Protein 8TLP (pdb70)

B-factor: mean 52.82, std 11.46, range [27.17, 93.53]

Radius of gyration: 21.49 Å; Cα contacts (8 Å, |Δi|>4): 506; chains: 2; bounding box: 58×58×56 Å

Nearest PDB structures (foldseek):
  8tlp-assembly1_B  TM=9.948E-01  e=3.302E-23  synthetic construct
  7rkc-assembly1_A  TM=9.451E-01  e=1.306E-18  synthetic construct
  7rkc-assembly1_B  TM=9.415E-01  e=7.746E-18  synthetic construct
  8qkd-assembly1_A  TM=4.127E-01  e=6.513E-01  synthetic construct
  8tlp-assembly1_B  TM=1.004E+00  e=2.540E-26  synthetic construct

Foldseek 3Di:
DLLVVLVVLLVVLLVVLVVVLPDDDDPVVSVLSVVLNVLSVLLNVLSVLVVVCVDDLHDVLLNVLLVLLSVLLVVLSVVLVPDDPSVSNSLSSVLNSLSSVVSVLSSVVRVLVVPDDDVVLVVVVVLLSVVLVVLSVVLVPDPDSVSVSLSSVLNVLSSVLSVLLSVLVVCCVDPPPVVLVVLSVVLNVQLVVLCVCLSVPPDSVSVSVSSVVSVVSSVVSVVVVD/DLVVLVVLLVVQLVVLVVVLVVDDDPVVNVLSVVLSVLSVLLNVLSVLLVVCPDPQHDVLLNVLLVLLVVLLVVLSVVLVVDDDSVSNSLSSVLNSLSSVVSVLSSLVRVLVVVQPPVVLVVVVVLLSVLLVVLSVVLVVPPPSVSVSLSSVLNVLSSVLSSLLRVLVVCLVPPDPPVLNVLSVVLNVLLSVLSVVLSPDDDSVSNSVSSVVSVVSSVVSVVVD

Secondary structure (DSSP, 8-state):
-HHHHHHHHHHHHHHHHHHHHHSS--HHHHHHHHHHHHHHHHHHHHHTTHHHHTSTTS-HHHHHHHHHHHHHHHHHHHHHHH---HHHHHHHHHHHHHHHHHHHHHHHHHHHHHH---HHHHHHHHHHHHHHHHHHHHHHH-S-HHHHHHHHHHHHHHHHHHHHHHHHHHHHHH---HHHHHHHHHHHHHHHHHHHHHHT--SHHHHHHHHHHHHHHHHHHHHHH-/-HHHHHHHHHHHHHHHHHHHHH--SHHHHHHHHHHHHHHHHHHHHHTTHHHHTSTTS-HHHHHHHHHHHHHHHHHHHHHHH---HHHHHHHHHHHHHHHHHHHHHHHHHHHHHT---THHHHHHHHHHHHHHHHHHHHHTT--HHHHHHHHHHHHHHHHHHHHHHHHHHHHHT-SSHHHHHHHHHHHHHHHHHHHHHHT-SSHHHHHHHHHHHHHHHHHHHHH-

Structure (mmCIF, N/CA/C/O backbone):
data_8TLP
#
_entry.id   8TLP
#
_cell.length_a   54.379
_cell.length_b   55.025
_cell.length_c   146.534
_cell.angle_alpha   90.00
_cell.angle_beta   90.00
_cell.angle_gamma   90.00
#
_symmetry.space_group_name_H-M   'P 21 21 21'
#
loop_
_entity.id
_entity.type
_entity.pdbx_description
1 polymer 'D_3_633_8x, no peptide'
2 non-polymer 'SULFATE ION'
3 water water
#
loop_
_atom_site.group_PDB
_atom_site.id
_atom_site.type_symbol
_atom_site.label_atom_id
_atom_site.label_alt_id
_atom_site.label_comp_id
_atom_site.label_asym_id
_atom_site.label_entity_id
_atom_site.label_seq_id
_atom_site.pdbx_PDB_ins_code
_atom_site.Cartn_x
_atom_site.Cartn_y
_atom_site.Cartn_z
_atom_site.occupancy
_atom_site.B_iso_or_equiv
_atom_site.auth_seq_id
_atom_site.auth_comp_id
_atom_site.auth_asym_id
_atom_site.auth_atom_id
_atom_site.pdbx_PDB_model_num
ATOM 1 N N . PRO A 1 25 ? -34.009 -14.974 13.958 1.00 80.02 1 PRO A N 1
ATOM 2 C CA . PRO A 1 25 ? -33.734 -16.293 13.369 1.00 78.69 1 PRO A CA 1
ATOM 3 C C . PRO A 1 25 ? -32.245 -16.640 13.378 1.00 73.23 1 PRO A C 1
ATOM 4 O O . PRO A 1 25 ? -31.796 -17.345 14.276 1.00 70.39 1 PRO A O 1
ATOM 8 N N . GLU A 1 26 ? -31.492 -16.151 12.388 1.00 77.90 2 GLU A N 1
ATOM 9 C CA . GLU A 1 26 ? -30.053 -16.397 12.361 1.00 75.46 2 GLU A CA 1
ATOM 10 C C . GLU A 1 26 ? -29.361 -15.834 13.601 1.00 77.14 2 GLU A C 1
ATOM 11 O O . GLU A 1 26 ? -28.355 -16.393 14.057 1.00 73.28 2 GLU A O 1
ATOM 17 N N . LEU A 1 27 ? -29.886 -14.740 14.163 1.00 70.44 3 LEU A N 1
ATOM 18 C CA . LEU A 1 27 ? -29.283 -14.159 15.360 1.00 74.02 3 LEU A CA 1
ATOM 19 C C . LEU A 1 27 ? -29.390 -15.105 16.548 1.00 75.16 3 LEU A C 1
ATOM 20 O O . LEU A 1 27 ? -28.406 -15.325 17.267 1.00 65.14 3 LEU A O 1
ATOM 22 N N . ASP A 1 28 ? -30.566 -15.688 16.763 1.00 72.75 4 ASP A N 1
ATOM 23 C CA . ASP A 1 28 ? -30.772 -16.480 17.965 1.00 74.18 4 ASP A CA 1
ATOM 24 C C . ASP A 1 28 ? -30.123 -17.855 17.892 1.00 71.56 4 ASP A C 1
ATOM 25 O O . ASP A 1 28 ? -30.013 -18.517 18.928 1.00 69.06 4 ASP A O 1
ATOM 30 N N . GLU A 1 29 ? -29.677 -18.291 16.712 1.00 64.59 5 GLU A N 1
ATOM 31 C CA . GLU A 1 29 ? -28.841 -19.480 16.623 1.00 72.71 5 GLU A CA 1
ATOM 32 C C . GLU A 1 29 ? -27.349 -19.157 16.651 1.00 66.53 5 GLU A C 1
ATOM 33 O O . GLU A 1 29 ? -26.547 -20.014 17.040 1.00 60.57 5 GLU A O 1
ATOM 39 N N . LEU A 1 30 ? -26.956 -17.948 16.253 1.00 63.14 6 LEU A N 1
ATOM 40 C CA . LEU A 1 30 ? -25.580 -17.525 16.478 1.00 66.14 6 LEU A CA 1
ATOM 41 C C . LEU A 1 30 ? -25.336 -17.153 17.937 1.00 58.40 6 LEU A C 1
ATOM 42 O O . LEU A 1 30 ? -24.222 -17.336 18.440 1.00 64.26 6 LEU A O 1
ATOM 47 N N . TRP A 1 31 ? -26.357 -16.637 18.625 1.00 55.73 7 TRP A N 1
ATOM 48 C CA . TRP A 1 31 ? -26.221 -16.321 20.042 1.00 57.74 7 TRP A CA 1
ATOM 49 C C . TRP A 1 31 ? -26.184 -17.584 20.890 1.00 63.12 7 TRP A C 1
ATOM 50 O O . TRP A 1 31 ? -25.473 -17.626 21.901 1.00 50.54 7 TRP A O 1
ATOM 61 N N . LYS A 1 32 ? -26.945 -18.616 20.499 1.00 59.53 8 LYS A N 1
ATOM 62 C CA . LYS A 1 32 ? -26.846 -19.901 21.178 1.00 59.17 8 LYS A CA 1
ATOM 63 C C . LYS A 1 32 ? -25.431 -20.445 21.094 1.00 53.59 8 LYS A C 1
ATOM 64 O O . LYS A 1 32 ? -24.851 -20.850 22.108 1.00 55.48 8 LYS A O 1
ATOM 66 N N . ARG A 1 33 ? -24.843 -20.427 19.897 1.00 56.24 9 ARG A N 1
ATOM 67 C CA . ARG A 1 33 ? -23.467 -20.888 19.759 1.00 50.73 9 ARG A CA 1
ATOM 68 C C . ARG A 1 33 ? -22.504 -20.025 20.578 1.00 60.67 9 ARG A C 1
ATOM 69 O O . ARG A 1 33 ? -21.598 -20.559 21.235 1.00 53.52 9 ARG A O 1
ATOM 73 N N . VAL A 1 34 ? -22.684 -18.692 20.562 1.00 59.76 10 VAL A N 1
ATOM 74 C CA . VAL A 1 34 ? -21.793 -17.818 21.332 1.00 53.60 10 VAL A CA 1
ATOM 75 C C . VAL A 1 34 ? -21.978 -18.073 22.819 1.00 49.60 10 VAL A C 1
ATOM 76 O O . VAL A 1 34 ? -21.005 -18.183 23.569 1.00 49.09 10 VAL A O 1
ATOM 80 N N . LYS A 1 35 ? -23.231 -18.217 23.257 1.00 57.45 11 LYS A N 1
ATOM 81 C CA . LYS A 1 35 ? -23.516 -18.553 24.650 1.00 58.88 11 LYS A CA 1
ATOM 82 C C . LYS A 1 35 ? -22.756 -19.796 25.082 1.00 62.35 11 LYS A C 1
ATOM 83 O O . LYS A 1 35 ? -22.068 -19.791 26.108 1.00 67.38 11 LYS A O 1
ATOM 87 N N . LYS A 1 36 ? -22.857 -20.869 24.294 1.00 59.62 12 LYS A N 1
ATOM 88 C CA . LYS A 1 36 ? -22.205 -22.123 24.661 1.00 59.58 12 LYS A CA 1
ATOM 89 C C . LYS A 1 36 ? -20.692 -21.954 24.785 1.00 61.61 12 LYS A C 1
ATOM 90 O O . LYS A 1 36 ? -20.089 -22.386 25.775 1.00 52.78 12 LYS A O 1
ATOM 92 N N . LEU A 1 37 ? -20.058 -21.324 23.795 1.00 60.78 13 LEU A N 1
ATOM 93 C CA . LEU A 1 37 ? -18.609 -21.178 23.845 1.00 54.16 13 LEU A CA 1
ATOM 94 C C . LEU A 1 37 ? -18.165 -20.283 24.999 1.00 52.79 13 LEU A C 1
ATOM 95 O O . LEU A 1 37 ? -17.121 -20.542 25.611 1.00 58.04 13 LEU A O 1
ATOM 100 N N . VAL A 1 38 ? -18.925 -19.230 25.310 1.00 51.21 14 VAL A N 1
ATOM 101 C CA . VAL A 1 38 ? -18.528 -18.349 26.404 1.00 50.70 14 VAL A CA 1
ATOM 102 C C . VAL A 1 38 ? -18.528 -19.112 27.724 1.00 55.28 14 VAL A C 1
ATOM 103 O O . VAL A 1 38 ? -17.562 -19.053 28.495 1.00 55.83 14 VAL A O 1
ATOM 107 N N . THR A 1 39 ? -19.608 -19.846 28.008 1.00 58.17 15 THR A N 1
ATOM 108 C CA . THR A 1 39 ? -19.680 -20.530 29.298 1.00 60.54 15 THR A CA 1
ATOM 109 C C . THR A 1 39 ? -18.608 -21.600 29.421 1.00 62.48 15 THR A C 1
ATOM 110 O O . THR A 1 39 ? -18.094 -21.832 30.520 1.00 73.20 15 THR A O 1
ATOM 114 N N . GLU A 1 40 ? -18.245 -22.256 28.312 1.00 63.40 16 GLU A N 1
ATOM 115 C CA . GLU A 1 40 ? -17.159 -23.228 28.374 1.00 59.13 16 GLU A CA 1
ATOM 116 C C . GLU A 1 40 ? -15.841 -22.540 28.690 1.00 61.40 16 GLU A C 1
ATOM 117 O O . GLU A 1 40 ? -15.002 -23.083 29.420 1.00 66.04 16 GLU A O 1
ATOM 119 N N . LEU A 1 41 ? -15.642 -21.334 28.160 1.00 60.06 17 LEU A N 1
ATOM 120 C CA . LEU A 1 41 ? -14.423 -20.609 28.472 1.00 54.44 17 LEU A CA 1
ATOM 121 C C . LEU A 1 41 ? -14.460 -20.061 29.892 1.00 56.71 17 LEU A C 1
ATOM 122 O O . LEU A 1 41 ? -13.417 -19.958 30.543 1.00 56.79 17 LEU A O 1
ATOM 127 N N . LEU A 1 42 ? -15.644 -19.653 30.370 1.00 54.99 18 LEU A N 1
ATOM 128 C CA . LEU A 1 42 ? -15.756 -19.190 31.753 1.00 57.55 18 LEU A CA 1
ATOM 129 C C . LEU A 1 42 ? -15.480 -20.327 32.727 1.00 67.33 18 LEU A C 1
ATOM 130 O O . LEU A 1 42 ? -14.761 -20.147 33.719 1.00 64.51 18 LEU A O 1
ATOM 135 N N . GLU A 1 43 ? -16.033 -21.513 32.444 1.00 62.21 19 GLU A N 1
ATOM 136 C CA . GLU A 1 43 ? -15.753 -22.685 33.264 1.00 62.60 19 GLU A CA 1
ATOM 137 C C . GLU A 1 43 ? -14.268 -23.008 33.268 1.00 61.98 19 GLU A C 1
ATOM 138 O O . GLU A 1 43 ? -13.670 -23.187 34.334 1.00 71.10 19 GLU A O 1
ATOM 140 N N . GLN A 1 44 ? -13.646 -23.064 32.085 1.00 64.17 20 GLN A N 1
ATOM 141 C CA . GLN A 1 44 ? -12.214 -23.342 32.021 1.00 56.74 20 GLN A CA 1
ATOM 142 C C . GLN A 1 44 ? -11.405 -22.290 32.761 1.00 63.81 20 GLN A C 1
ATOM 143 O O . GLN A 1 44 ? -10.377 -22.611 33.371 1.00 62.22 20 GLN A O 1
ATOM 149 N N . ALA A 1 45 ? -11.842 -21.029 32.716 1.00 65.41 21 ALA A N 1
ATOM 150 C CA . ALA A 1 45 ? -11.135 -19.982 33.443 1.00 59.24 21 ALA A CA 1
ATOM 151 C C . ALA A 1 45 ? -11.427 -20.038 34.933 1.00 64.12 21 ALA A C 1
ATOM 152 O O . ALA A 1 45 ? -10.594 -19.611 35.736 1.00 56.12 21 ALA A O 1
ATOM 154 N N . GLU A 1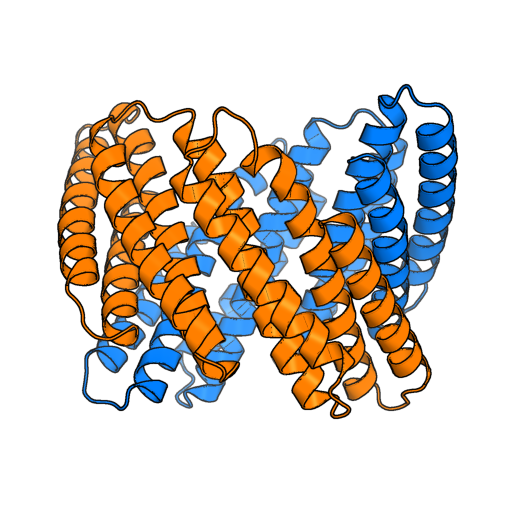 46 ? -12.606 -20.545 35.316 1.00 71.81 22 GLU A N 1
ATOM 155 C CA . GLU A 1 46 ? -12.940 -20.675 36.731 1.00 64.42 22 GLU A CA 1
ATOM 156 C C . GLU A 1 46 ? -12.250 -21.874 37.363 1.00 67.26 22 GLU A C 1
ATOM 157 O O . GLU A 1 46 ? -12.057 -21.885 38.583 1.00 74.16 22 GLU A O 1
ATOM 159 N N . ARG A 1 47 ? -11.857 -22.868 36.567 1.00 66.30 23 ARG A N 1
ATOM 160 C CA . ARG A 1 47 ? -11.052 -23.978 37.068 1.00 68.44 23 ARG A CA 1
ATOM 161 C C . ARG A 1 47 ? -9.630 -23.485 37.347 1.00 75.99 23 ARG A C 1
ATOM 162 O O . ARG A 1 47 ? -9.305 -22.298 37.220 1.00 70.43 23 ARG A O 1
ATOM 165 N N . ALA A 1 48 ? -8.758 -24.417 37.721 1.00 76.50 24 ALA A N 1
ATOM 166 C CA . ALA A 1 48 ? -7.388 -24.070 38.064 1.00 78.11 24 ALA A CA 1
ATOM 167 C C . ALA A 1 48 ? -6.658 -23.501 36.852 1.00 68.76 24 ALA A C 1
ATOM 168 O O . ALA A 1 48 ? -6.979 -23.808 35.702 1.00 75.74 24 ALA A O 1
ATOM 170 N N . GLY A 1 49 ? -5.669 -22.653 37.123 1.00 68.70 25 GLY A N 1
ATOM 171 C CA . GLY A 1 49 ? -4.818 -22.139 36.065 1.00 69.73 25 GLY A CA 1
ATOM 172 C C . GLY A 1 49 ? -3.932 -20.994 36.498 1.00 68.12 25 GLY A C 1
ATOM 173 O O . GLY A 1 49 ? -4.195 -20.361 37.527 1.00 64.93 25 GLY A O 1
ATOM 174 N N . ASP A 1 50 ? -2.878 -20.718 35.736 1.00 61.90 26 ASP A N 1
ATOM 175 C CA . ASP A 1 50 ? -2.087 -19.539 36.034 1.00 70.68 26 ASP A CA 1
ATOM 176 C C . ASP A 1 50 ? -2.817 -18.286 35.557 1.00 67.83 26 ASP A C 1
ATOM 177 O O . ASP A 1 50 ? -3.799 -18.373 34.813 1.00 67.01 26 ASP A O 1
ATOM 182 N N . PRO A 1 51 ? -2.385 -17.107 36.015 1.00 68.45 27 PRO A N 1
ATOM 183 C CA . PRO A 1 51 ? -3.051 -15.873 35.569 1.00 69.74 27 PRO A CA 1
ATOM 184 C C . PRO A 1 51 ? -3.001 -15.666 34.068 1.00 69.82 27 PRO A C 1
ATOM 185 O O . PRO A 1 51 ? -4.010 -15.269 33.470 1.00 67.93 27 PRO A O 1
ATOM 189 N N . GLU A 1 52 ? -1.853 -15.915 33.435 1.00 70.28 28 GLU A N 1
ATOM 190 C CA . GLU A 1 52 ? -1.749 -15.635 32.010 1.00 69.05 28 GLU A CA 1
ATOM 191 C C . GLU A 1 52 ? -2.652 -16.546 31.196 1.00 60.81 28 GLU A C 1
ATOM 192 O O . GLU A 1 52 ? -3.212 -16.112 30.183 1.00 58.72 28 GLU A O 1
ATOM 198 N N . GLU A 1 53 ? -2.826 -17.794 31.632 1.00 59.64 29 GLU A N 1
ATOM 199 C CA . GLU A 1 53 ? -3.716 -18.702 30.918 1.00 59.74 29 GLU A CA 1
ATOM 200 C C . GLU A 1 53 ? -5.185 -18.355 31.162 1.00 60.68 29 GLU A C 1
ATOM 201 O O . GLU A 1 53 ? -6.005 -18.449 30.239 1.00 51.30 29 GLU A O 1
ATOM 203 N N . ILE A 1 54 ? -5.545 -17.968 32.394 1.00 55.50 30 ILE A N 1
ATOM 204 C CA . ILE A 1 54 ? -6.929 -17.573 32.650 1.00 57.42 30 ILE A CA 1
ATOM 205 C C . ILE A 1 54 ? -7.260 -16.290 31.897 1.00 55.04 30 ILE A C 1
ATOM 206 O O . ILE A 1 54 ? -8.346 -16.157 31.321 1.00 54.29 30 ILE A O 1
ATOM 210 N N . PHE A 1 55 ? -6.332 -15.335 31.880 1.00 51.09 31 PHE A N 1
ATOM 211 C CA . PHE A 1 55 ? -6.605 -14.065 31.224 1.00 53.57 31 PHE A CA 1
ATOM 212 C C . PHE A 1 55 ? -6.769 -14.247 29.723 1.00 58.22 31 PHE A C 1
ATOM 213 O O . PHE A 1 55 ? -7.595 -13.571 29.103 1.00 49.14 31 PHE A O 1
ATOM 221 N N . LYS A 1 56 ? -6.007 -15.165 29.123 1.00 55.28 32 LYS A N 1
ATOM 222 C CA . LYS A 1 56 ? -6.148 -15.382 27.690 1.00 51.84 32 LYS A CA 1
ATOM 223 C C . LYS A 1 56 ? -7.463 -16.069 27.372 1.00 48.10 32 LYS A C 1
ATOM 224 O O . LYS A 1 56 ? -8.123 -15.722 26.386 1.00 47.12 32 LYS A O 1
ATOM 228 N N . LEU A 1 57 ? -7.896 -17.002 28.216 1.00 43.70 33 LEU A N 1
ATOM 229 C CA . LEU A 1 57 ? -9.231 -17.561 28.051 1.00 45.44 33 LEU A CA 1
ATOM 230 C C . LEU A 1 57 ? -10.294 -16.477 28.165 1.00 53.50 33 LEU A C 1
ATOM 231 O O . LEU A 1 57 ? -11.262 -16.457 27.392 1.00 48.91 33 LEU A O 1
ATOM 236 N N . LEU A 1 58 ? -10.132 -15.571 29.133 1.00 45.30 34 LEU A N 1
ATOM 237 C CA . LEU A 1 58 ? -11.130 -14.532 29.362 1.00 45.99 34 LEU A CA 1
ATOM 238 C C . LEU A 1 58 ? -11.128 -13.484 28.250 1.00 41.93 34 LEU A C 1
ATOM 239 O O . LEU A 1 58 ? -12.177 -12.897 27.958 1.00 46.63 34 LEU A O 1
ATOM 244 N N . GLU A 1 59 ? -9.968 -13.223 27.638 1.00 42.35 35 GLU A N 1
ATOM 245 C CA . GLU A 1 59 ? -9.924 -12.375 26.451 1.00 48.63 35 GLU A CA 1
ATOM 246 C C . GLU A 1 59 ? -10.731 -12.976 25.313 1.00 44.85 35 GLU A C 1
ATOM 247 O O . GLU A 1 59 ? -11.327 -12.238 24.523 1.00 46.76 35 GLU A O 1
ATOM 253 N N . VAL A 1 60 ? -10.757 -14.312 25.205 1.00 45.38 36 VAL A N 1
ATOM 254 C CA . VAL A 1 60 ? -11.575 -14.966 24.187 1.00 41.05 36 VAL A CA 1
ATOM 255 C C . VAL A 1 60 ? -13.058 -14.845 24.530 1.00 42.46 36 VAL A C 1
ATOM 256 O O . VAL A 1 60 ? -13.874 -14.487 23.674 1.00 38.82 36 VAL A O 1
ATOM 260 N N . ALA A 1 61 ? -13.438 -15.117 25.783 1.00 42.72 37 ALA A N 1
ATOM 261 C CA . ALA A 1 61 ? -14.847 -14.970 26.148 1.00 40.66 37 ALA A CA 1
ATOM 262 C C . ALA A 1 61 ? -15.328 -13.536 25.948 1.00 44.88 37 ALA A C 1
ATOM 263 O O . ALA A 1 61 ? -16.466 -13.314 25.515 1.00 48.98 37 ALA A O 1
ATOM 265 N N . ALA A 1 62 ? -14.483 -12.552 26.279 1.00 46.13 38 ALA A N 1
ATOM 266 C CA . ALA A 1 62 ? -14.838 -11.146 26.102 1.00 40.02 38 ALA A CA 1
ATOM 267 C C . ALA A 1 62 ? -15.072 -10.818 24.635 1.00 43.16 38 ALA A C 1
ATOM 268 O O . ALA A 1 62 ? -16.057 -10.156 24.283 1.00 47.67 38 ALA A O 1
ATOM 270 N N . ALA A 1 63 ? -14.141 -11.224 23.768 1.00 40.85 39 ALA A N 1
ATOM 271 C CA . ALA A 1 63 ? -14.320 -11.041 22.335 1.00 38.20 39 ALA A CA 1
ATOM 272 C C . ALA A 1 63 ? -15.596 -11.711 21.845 1.00 44.38 39 ALA A C 1
ATOM 273 O O . ALA A 1 63 ? -16.248 -11.200 20.929 1.00 43.28 39 ALA A O 1
ATOM 275 N N . LEU A 1 64 ? -15.972 -12.852 22.434 1.00 41.79 40 LEU A N 1
ATOM 276 C CA . LEU A 1 64 ? -17.220 -13.500 22.047 1.00 38.71 40 LEU A CA 1
ATOM 277 C C . LEU A 1 64 ? -18.434 -12.657 22.436 1.00 49.22 40 LEU A C 1
ATOM 278 O O . LEU A 1 64 ? -19.412 -12.575 21.684 1.00 43.90 40 LEU A O 1
ATOM 283 N N . VAL A 1 65 ? -18.385 -12.009 23.602 1.00 49.12 41 VAL A N 1
ATOM 284 C CA . VAL A 1 65 ? -19.480 -11.136 24.017 1.00 44.93 41 VAL A CA 1
ATOM 285 C C . VAL A 1 65 ? -19.552 -9.890 23.131 1.00 44.98 41 VAL A C 1
ATOM 286 O O . VAL A 1 65 ? -20.643 -9.388 22.833 1.00 43.91 41 VAL A O 1
ATOM 290 N N . PHE A 1 66 ? -18.399 -9.344 22.739 1.00 41.50 42 PHE A N 1
ATOM 291 C CA . PHE A 1 66 ? -18.382 -8.257 21.772 1.00 49.12 42 PHE A CA 1
ATOM 292 C C . PHE A 1 66 ? -19.044 -8.686 20.472 1.00 49.92 42 PHE A C 1
ATOM 293 O O . PHE A 1 66 ? -19.779 -7.909 19.859 1.00 48.41 42 PHE A O 1
ATOM 299 N N . LEU A 1 67 ? -18.770 -9.919 20.035 1.00 50.64 43 LEU A N 1
ATOM 300 C CA . LEU A 1 67 ? -19.419 -10.489 18.861 1.00 44.68 43 LEU A CA 1
ATOM 301 C C . LEU A 1 67 ? -20.931 -10.403 18.972 1.00 52.29 43 LEU A C 1
ATOM 302 O O . LEU A 1 67 ? -21.609 -9.913 18.059 1.00 48.96 43 LEU A O 1
ATOM 307 N N . ALA A 1 68 ? -21.480 -10.911 20.078 1.00 44.05 44 ALA A N 1
ATOM 308 C CA . ALA A 1 68 ? -22.912 -10.827 20.302 1.00 44.35 44 ALA A CA 1
ATOM 309 C C . ALA A 1 68 ? -23.413 -9.385 20.286 1.00 45.92 44 ALA A C 1
ATOM 310 O O . ALA A 1 68 ? -24.529 -9.127 19.822 1.00 45.20 44 ALA A O 1
ATOM 312 N N . GLU A 1 69 ? -22.622 -8.438 20.797 1.00 41.61 45 GLU A N 1
ATOM 313 C CA . GLU A 1 69 ? -23.023 -7.035 20.732 1.00 40.92 45 GLU A CA 1
ATOM 314 C C . GLU A 1 69 ? -23.093 -6.560 19.290 1.00 48.93 45 GLU A C 1
ATOM 315 O O . GLU A 1 69 ? -23.985 -5.784 18.920 1.00 42.01 45 GLU A O 1
ATOM 321 N N . MET A 1 70 ? -22.185 -7.052 18.449 1.00 42.10 46 MET A N 1
ATOM 322 C CA . MET A 1 70 ? -22.237 -6.702 17.034 1.00 47.55 46 MET A CA 1
ATOM 323 C C . MET A 1 70 ? -23.464 -7.276 16.353 1.00 43.61 46 MET A C 1
ATOM 324 O O . MET A 1 70 ? -24.027 -6.626 15.468 1.00 48.43 46 MET A O 1
ATOM 329 N N . PHE A 1 71 ? -23.892 -8.475 16.754 1.00 46.77 47 PHE A N 1
ATOM 330 C CA . PHE A 1 71 ? -25.084 -9.090 16.174 1.00 47.54 47 PHE A CA 1
ATOM 331 C C . PHE A 1 71 ? -26.307 -8.215 16.351 1.00 51.10 47 PHE A C 1
ATOM 332 O O . PHE A 1 71 ? -27.222 -8.240 15.516 1.00 48.28 47 PHE A O 1
ATOM 340 N N . LEU A 1 72 ? -26.342 -7.440 17.429 1.00 46.12 48 LEU A N 1
ATOM 341 C CA . LEU A 1 72 ? -27.463 -6.552 17.666 1.00 54.20 48 LEU A CA 1
ATOM 342 C C . LEU A 1 72 ? -27.552 -5.447 16.623 1.00 53.13 48 LEU A C 1
ATOM 343 O O . LEU A 1 72 ? -28.612 -4.829 16.492 1.00 50.84 48 LEU A O 1
ATOM 348 N N . ARG A 1 73 ? -26.475 -5.179 15.878 1.00 48.14 49 ARG A N 1
ATOM 349 C CA . ARG A 1 73 ? -26.564 -4.191 14.803 1.00 47.88 49 ARG A CA 1
ATOM 350 C C . ARG A 1 73 ? -27.368 -4.677 13.597 1.00 44.32 49 ARG A C 1
ATOM 351 O O . ARG A 1 73 ? -27.753 -3.855 12.755 1.00 42.68 49 ARG A O 1
ATOM 359 N N . LEU A 1 74 ? -27.641 -5.979 13.499 1.00 54.40 50 LEU A N 1
ATOM 360 C CA . LEU A 1 74 ? -28.239 -6.509 12.277 1.00 50.11 50 LEU A CA 1
ATOM 361 C C . LEU A 1 74 ? -29.684 -6.077 12.119 1.00 53.47 50 LEU A C 1
ATOM 362 O O . LEU A 1 74 ? -30.147 -5.861 10.995 1.00 56.60 50 LEU A O 1
ATOM 367 N N . ALA A 1 75 ? -30.413 -5.960 13.229 1.00 51.76 51 ALA A N 1
ATOM 368 C CA . ALA A 1 75 ? -31.798 -5.529 13.156 1.00 51.33 51 ALA A CA 1
ATOM 369 C C . ALA A 1 75 ? -31.897 -4.199 12.437 1.00 59.52 51 ALA A C 1
ATOM 370 O O . ALA A 1 75 ? -32.748 -4.024 11.559 1.00 57.13 51 ALA A O 1
ATOM 372 N N . ALA A 1 76 ? -30.990 -3.268 12.748 1.00 51.96 52 ALA A N 1
ATOM 373 C CA . ALA A 1 76 ? -30.990 -2.005 12.022 1.00 49.85 52 ALA A CA 1
ATOM 374 C C . ALA A 1 76 ? -30.470 -2.195 10.597 1.00 51.29 52 ALA A C 1
ATOM 375 O O . ALA A 1 76 ? -30.986 -1.575 9.657 1.00 52.75 52 ALA A O 1
ATOM 377 N N . ILE A 1 77 ? -29.462 -3.056 10.409 1.00 45.79 53 ILE A N 1
ATOM 378 C CA . ILE A 1 77 ? -28.958 -3.306 9.060 1.00 40.18 53 ILE A CA 1
ATOM 379 C C . ILE A 1 77 ? -30.033 -3.969 8.207 1.00 51.45 53 ILE A C 1
ATOM 380 O O . ILE A 1 77 ? -30.233 -3.606 7.044 1.00 49.00 53 ILE A O 1
ATOM 385 N N . GLN A 1 78 ? -30.736 -4.950 8.770 1.00 54.22 54 GLN A N 1
ATOM 386 C CA . GLN A 1 78 ? -31.751 -5.721 8.062 1.00 50.43 54 GLN A CA 1
ATOM 387 C C . GLN A 1 78 ? -33.082 -4.988 7.924 1.00 56.90 54 GLN A C 1
ATOM 388 O O . GLN A 1 78 ? -34.015 -5.541 7.325 1.00 58.75 54 GLN A O 1
ATOM 390 N N . GLU A 1 79 ? -33.197 -3.767 8.443 1.00 54.17 55 GLU A N 1
ATOM 391 C CA . GLU A 1 79 ? -34.423 -3.010 8.269 1.00 58.22 55 GLU A CA 1
ATOM 392 C C . GLU A 1 79 ? -34.538 -2.484 6.840 1.00 59.25 55 GLU A C 1
ATOM 393 O O . GLU A 1 79 ? -33.557 -2.400 6.091 1.00 45.17 55 GLU A O 1
ATOM 399 N N . LYS A 1 80 ? -35.774 -2.113 6.480 1.00 58.73 56 LYS A N 1
ATOM 400 C CA . LYS A 1 80 ? -36.142 -1.878 5.085 1.00 58.30 56 LYS A CA 1
ATOM 401 C C . LYS A 1 80 ? -35.429 -0.673 4.488 1.00 48.30 56 LYS A C 1
ATOM 402 O O . LYS A 1 80 ? -35.163 -0.646 3.282 1.00 47.52 56 LYS A O 1
ATOM 404 N N . ALA A 1 81 ? -35.160 0.350 5.288 1.00 47.65 57 ALA A N 1
ATOM 405 C CA . ALA A 1 81 ? -34.492 1.520 4.736 1.00 49.17 57 ALA A CA 1
ATOM 406 C C . ALA A 1 81 ? -33.025 1.270 4.374 1.00 50.16 57 ALA A C 1
ATOM 407 O O . ALA A 1 81 ? -32.450 2.072 3.632 1.00 48.23 57 ALA A O 1
ATOM 409 N N . THR A 1 82 ? -32.409 0.185 4.843 1.00 48.38 58 THR A N 1
ATOM 410 C CA . THR A 1 82 ? -30.973 0.038 4.646 1.00 47.50 58 THR A CA 1
ATOM 411 C C . THR A 1 82 ? -30.633 -0.290 3.199 1.00 52.13 58 THR A C 1
ATOM 412 O O . THR A 1 82 ? -31.323 -1.069 2.536 1.00 50.08 58 THR A O 1
ATOM 416 N N . ASP A 1 83 ? -29.532 0.283 2.733 1.00 47.25 59 ASP A N 1
ATOM 417 C CA . ASP A 1 83 ? -29.053 0.019 1.393 1.00 45.46 59 ASP A CA 1
ATOM 418 C C . ASP A 1 83 ? -28.876 -1.486 1.183 1.00 55.07 59 ASP A C 1
ATOM 419 O O . ASP A 1 83 ? -28.253 -2.157 2.018 1.00 51.13 59 ASP A O 1
ATOM 424 N N . PRO A 1 84 ? -29.404 -2.045 0.091 1.00 58.16 60 PRO A N 1
ATOM 425 C CA . PRO A 1 84 ? -29.350 -3.511 -0.067 1.00 52.59 60 PRO A CA 1
ATOM 426 C C . PRO A 1 84 ? -27.948 -4.052 -0.304 1.00 47.80 60 PRO A C 1
ATOM 427 O O . PRO A 1 84 ? -27.709 -5.230 -0.013 1.00 42.56 60 PRO A O 1
ATOM 431 N N . GLU A 1 85 ? -27.008 -3.248 -0.821 1.00 46.55 61 GLU A N 1
ATOM 432 C CA . GLU A 1 85 ? -25.640 -3.745 -0.924 1.00 45.59 61 GLU A CA 1
ATOM 433 C C . GLU A 1 85 ? -25.010 -3.918 0.455 1.00 45.92 61 GLU A C 1
ATOM 434 O O . GLU A 1 85 ? -24.241 -4.858 0.663 1.00 47.48 61 GLU A O 1
ATOM 436 N N . ILE A 1 86 ? -25.310 -3.021 1.396 1.00 42.51 62 ILE A N 1
ATOM 437 C CA . ILE A 1 86 ? -24.836 -3.200 2.765 1.00 48.53 62 ILE A CA 1
ATOM 438 C C . ILE A 1 86 ? -25.409 -4.478 3.368 1.00 40.96 62 ILE A C 1
ATOM 439 O O . ILE A 1 86 ? -24.680 -5.284 3.950 1.00 45.02 62 ILE A O 1
ATOM 444 N N . GLN A 1 87 ? -26.722 -4.686 3.234 1.00 42.54 63 GLN A N 1
ATOM 445 C CA . GLN A 1 87 ? -27.353 -5.887 3.781 1.00 42.34 63 GLN A CA 1
ATOM 446 C C . GLN A 1 87 ? -26.685 -7.165 3.272 1.00 42.42 63 GLN A C 1
ATOM 447 O O . GLN A 1 87 ? -26.495 -8.113 4.036 1.00 42.28 63 GLN A O 1
ATOM 453 N N . GLU A 1 88 ? -26.314 -7.211 1.986 1.00 46.66 64 GLU A N 1
ATOM 454 C CA . GLU A 1 88 ? -25.731 -8.435 1.436 1.00 41.82 64 GLU A CA 1
ATOM 455 C C . GLU A 1 88 ? -24.320 -8.671 1.958 1.00 49.35 64 GLU A C 1
ATOM 456 O O . GLU A 1 88 ? -23.926 -9.824 2.197 1.00 40.94 64 GLU A O 1
ATOM 460 N N . LEU A 1 89 ? -23.549 -7.599 2.150 1.00 47.06 65 LEU A N 1
ATOM 461 C CA . LEU A 1 89 ? -22.229 -7.748 2.746 1.00 41.46 65 LEU A CA 1
ATOM 462 C C . LEU A 1 89 ? -22.337 -8.212 4.193 1.00 37.70 65 LEU A C 1
ATOM 463 O O . LEU A 1 89 ? -21.596 -9.104 4.618 1.00 44.36 65 LEU A O 1
ATOM 468 N N . ALA A 1 90 ? -23.252 -7.620 4.968 1.00 36.44 66 ALA A N 1
ATOM 469 C CA . ALA A 1 90 ? -23.417 -8.047 6.353 1.00 39.59 66 ALA A CA 1
ATOM 470 C C . ALA A 1 90 ? -23.789 -9.524 6.429 1.00 41.42 66 ALA A C 1
ATOM 471 O O . ALA A 1 90 ? -23.335 -10.240 7.328 1.00 38.25 66 ALA A O 1
ATOM 473 N N . GLU A 1 91 ? -24.590 -10.012 5.477 1.00 42.28 67 GLU A N 1
ATOM 474 C CA . GLU A 1 91 ? -24.951 -11.432 5.485 1.00 41.86 67 GLU A CA 1
ATOM 475 C C . GLU A 1 91 ? -23.747 -12.303 5.167 1.00 40.81 67 GLU A C 1
ATOM 476 O O . GLU A 1 91 ? -23.539 -13.349 5.800 1.00 45.07 67 GLU A O 1
ATOM 478 N N . ARG A 1 92 ? -22.922 -11.879 4.208 1.00 43.44 68 ARG A N 1
ATOM 479 C CA . ARG A 1 92 ? -21.672 -12.592 3.969 1.00 41.52 68 ARG A CA 1
ATOM 480 C C . ARG A 1 92 ? -20.803 -12.592 5.214 1.00 41.30 68 ARG A C 1
ATOM 481 O O . ARG A 1 92 ? -20.126 -13.582 5.509 1.00 41.92 68 ARG A O 1
ATOM 489 N N . VAL A 1 93 ? -20.793 -11.479 5.946 1.00 38.73 69 VAL A N 1
ATOM 490 C CA . VAL A 1 93 ? -19.978 -11.394 7.153 1.00 41.11 69 VAL A CA 1
ATOM 491 C C . VAL A 1 93 ? -20.502 -12.361 8.216 1.00 34.47 69 VAL A C 1
ATOM 492 O O . VAL A 1 93 ? -19.727 -13.058 8.873 1.00 40.22 69 VAL A O 1
ATOM 496 N N . LEU A 1 94 ? -21.823 -12.447 8.374 1.00 38.52 70 LEU A N 1
ATOM 497 C CA . LEU A 1 94 ? -22.395 -13.360 9.361 1.00 44.24 70 LEU A CA 1
ATOM 498 C C . LEU A 1 94 ? -22.117 -14.827 9.033 1.00 46.30 70 LEU A C 1
ATOM 499 O O . LEU A 1 94 ? -21.922 -15.641 9.943 1.00 42.75 70 LEU A O 1
ATOM 504 N N . ARG A 1 95 ? -22.163 -15.200 7.749 1.00 46.74 71 ARG A N 1
ATOM 505 C CA . ARG A 1 95 ? -21.845 -16.574 7.377 1.00 38.07 71 ARG A CA 1
ATOM 506 C C . ARG A 1 95 ? -20.419 -16.899 7.745 1.00 45.46 71 ARG A C 1
ATOM 507 O O . ARG A 1 95 ? -20.131 -17.965 8.301 1.00 51.08 71 ARG A O 1
ATOM 515 N N . LEU A 1 96 ? -19.503 -15.979 7.437 1.00 42.00 72 LEU A N 1
ATOM 516 C CA . LEU A 1 96 ? -18.109 -16.208 7.779 1.00 38.61 72 LEU A CA 1
ATOM 517 C C . LEU A 1 96 ? -17.938 -16.333 9.277 1.00 39.91 72 LEU A C 1
ATOM 518 O O . LEU A 1 96 ? -17.202 -17.207 9.746 1.00 45.94 72 LEU A O 1
ATOM 523 N N . ILE A 1 97 ? -18.595 -15.456 10.048 1.00 40.20 73 ILE A N 1
ATOM 524 C CA . ILE A 1 97 ? -18.554 -15.552 11.503 1.00 39.48 73 ILE A CA 1
ATOM 525 C C . ILE A 1 97 ? -19.080 -16.922 11.958 1.00 38.81 73 ILE A C 1
ATOM 526 O O . ILE A 1 97 ? -18.444 -17.616 12.749 1.00 41.17 73 ILE A O 1
ATOM 531 N N . LYS A 1 98 ? -20.223 -17.342 11.419 1.00 36.40 74 LYS A N 1
ATOM 532 C CA . LYS A 1 98 ? -20.731 -18.686 11.739 1.00 43.82 74 LYS A CA 1
ATOM 533 C C . LYS A 1 98 ? -19.689 -19.762 11.471 1.00 47.11 74 LYS A C 1
ATOM 534 O O . LYS A 1 98 ? -19.443 -20.631 12.321 1.00 51.13 74 LYS A O 1
ATOM 536 N N . ARG A 1 99 ? -19.026 -19.695 10.319 1.00 46.25 75 ARG A N 1
ATOM 537 C CA . ARG A 1 99 ? -18.057 -20.721 9.963 1.00 47.30 75 ARG A CA 1
ATOM 538 C C . ARG A 1 99 ? -16.906 -20.774 10.962 1.00 56.27 75 ARG A C 1
ATOM 539 O O . ARG A 1 99 ? -16.460 -21.861 11.358 1.00 45.45 75 ARG A O 1
ATOM 547 N N . LEU A 1 100 ? -16.391 -19.608 11.369 1.00 48.02 76 LEU A N 1
ATOM 548 C CA . LEU A 1 100 ? -15.247 -19.622 12.270 1.00 46.13 76 LEU A CA 1
ATOM 549 C C . LEU A 1 100 ? -15.645 -20.045 13.677 1.00 43.90 76 LEU A C 1
ATOM 550 O O . LEU A 1 100 ? -14.841 -20.668 14.385 1.00 43.92 76 LEU A O 1
ATOM 555 N N . LEU A 1 101 ? -16.852 -19.699 14.110 1.00 38.66 77 LEU A N 1
ATOM 556 C CA . LEU A 1 101 ? -17.306 -20.142 15.426 1.00 48.80 77 LEU A CA 1
ATOM 557 C C . LEU A 1 101 ? -17.425 -21.664 15.469 1.00 52.40 77 LEU A C 1
ATOM 558 O O . LEU A 1 101 ? -16.880 -22.321 16.373 1.00 49.29 77 LEU A O 1
ATOM 563 N N . GLU A 1 102 ? -18.089 -22.247 14.463 1.00 46.56 78 GLU A N 1
ATOM 564 C CA . GLU A 1 102 ? -18.137 -23.707 14.352 1.00 49.17 78 GLU A CA 1
ATOM 565 C C . GLU A 1 102 ? -16.739 -24.307 14.375 1.00 53.24 78 GLU A C 1
ATOM 566 O O . GLU A 1 102 ? -16.485 -25.296 15.074 1.00 54.86 78 GLU A O 1
ATOM 572 N N . GLU A 1 103 ? -15.809 -23.713 13.635 1.00 47.29 79 GLU A N 1
ATOM 573 C CA . GLU A 1 103 ? -14.441 -24.193 13.711 1.00 49.59 79 GLU A CA 1
ATOM 574 C C . GLU A 1 103 ? -13.864 -24.018 15.114 1.00 53.35 79 GLU A C 1
ATOM 575 O O . GLU A 1 103 ? -13.090 -24.864 15.572 1.00 53.42 79 GLU A O 1
ATOM 581 N N . ALA A 1 104 ? -14.223 -22.934 15.814 1.00 52.14 80 ALA A N 1
ATOM 582 C CA . ALA A 1 104 ? -13.716 -22.745 17.172 1.00 52.92 80 ALA A CA 1
ATOM 583 C C . ALA A 1 104 ? -14.323 -23.767 18.127 1.00 50.14 80 ALA A C 1
ATOM 584 O O . ALA A 1 104 ? -13.624 -24.318 18.981 1.00 53.17 80 ALA A O 1
ATOM 586 N N . GLU A 1 105 ? -15.618 -24.048 17.970 1.00 55.56 81 GLU A N 1
ATOM 587 C CA . GLU A 1 105 ? -16.320 -24.990 18.832 1.00 58.43 81 GLU A CA 1
ATOM 588 C C . GLU A 1 105 ? -15.766 -26.410 18.752 1.00 66.22 81 GLU A C 1
ATOM 589 O O . GLU A 1 105 ? -15.963 -27.190 19.692 1.00 60.49 81 GLU A O 1
ATOM 591 N N . ARG A 1 106 ? -15.091 -26.777 17.663 1.00 55.67 82 ARG A N 1
ATOM 592 C CA . ARG A 1 106 ? -14.537 -28.116 17.560 1.00 62.04 82 ARG A CA 1
ATOM 593 C C . ARG A 1 106 ? -13.027 -28.137 17.667 1.00 59.53 82 ARG A C 1
ATOM 594 O O . ARG A 1 106 ? -12.457 -29.209 17.882 1.00 64.22 82 ARG A O 1
ATOM 602 N N . ALA A 1 107 ? -12.372 -26.986 17.565 1.00 57.97 83 ALA A N 1
ATOM 603 C CA . ALA A 1 107 ? -10.956 -26.906 17.880 1.00 56.41 83 ALA A CA 1
ATOM 604 C C . ALA A 1 107 ? -10.715 -27.184 19.362 1.00 63.29 83 ALA A C 1
ATOM 605 O O . ALA A 1 107 ? -11.570 -26.927 20.218 1.00 65.68 83 ALA A O 1
ATOM 607 N N . GLY A 1 108 ? -9.526 -27.702 19.660 1.00 57.71 84 GLY A N 1
ATOM 608 C CA . GLY A 1 108 ? -9.136 -27.986 21.026 1.00 63.11 84 GLY A CA 1
ATOM 609 C C . GLY A 1 108 ? -7.877 -27.249 21.425 1.00 66.96 84 GLY A C 1
ATOM 610 O O . GLY A 1 108 ? -7.660 -26.990 22.612 1.00 70.00 84 GLY A O 1
ATOM 611 N N . ASP A 1 109 ? -7.041 -26.904 20.449 1.00 63.20 85 ASP A N 1
ATOM 612 C CA . ASP A 1 109 ? -5.862 -26.096 20.742 1.00 61.03 85 ASP A CA 1
ATOM 613 C C . ASP A 1 109 ? -6.285 -24.691 21.157 1.00 67.67 85 ASP A C 1
ATOM 614 O O . ASP A 1 109 ? -6.995 -24.019 20.399 1.00 62.51 85 ASP A O 1
ATOM 617 N N . PRO A 1 110 ? -5.881 -24.214 22.337 1.00 64.25 86 PRO A N 1
ATOM 618 C CA . PRO A 1 110 ? -6.347 -22.891 22.788 1.00 71.27 86 PRO A CA 1
ATOM 619 C C . PRO A 1 110 ? -5.878 -21.749 21.903 1.00 70.74 86 PRO A C 1
ATOM 620 O O . PRO A 1 110 ? -6.620 -20.774 21.732 1.00 67.22 86 PRO A O 1
ATOM 624 N N . ARG A 1 111 ? -4.662 -21.828 21.352 1.00 63.70 87 ARG A N 1
ATOM 625 C CA . ARG A 1 111 ? -4.195 -20.790 20.439 1.00 64.66 87 ARG A CA 1
ATOM 626 C C . ARG A 1 111 ? -5.005 -20.784 19.151 1.00 63.48 87 ARG A C 1
ATOM 627 O O . ARG A 1 111 ? -5.090 -19.749 18.473 1.00 53.55 87 ARG A O 1
ATOM 630 N N . ARG A 1 112 ? -5.592 -21.933 18.797 1.00 53.56 88 ARG A N 1
ATOM 631 C CA . ARG A 1 112 ? -6.419 -22.010 17.602 1.00 57.50 88 ARG A CA 1
ATOM 632 C C . ARG A 1 112 ? -7.781 -21.381 17.847 1.00 60.83 88 ARG A C 1
ATOM 633 O O . ARG A 1 112 ? -8.305 -20.670 16.983 1.00 51.08 88 ARG A O 1
ATOM 635 N N . ILE A 1 113 ? -8.378 -21.656 19.008 1.00 56.50 89 ILE A N 1
ATOM 636 C CA . ILE A 1 113 ? -9.625 -21.003 19.391 1.00 55.74 89 ILE A CA 1
ATOM 637 C C . ILE A 1 113 ? -9.418 -19.498 19.495 1.00 53.48 89 ILE A C 1
ATOM 638 O O . ILE A 1 113 ? -10.256 -18.710 19.045 1.00 53.38 89 ILE A O 1
ATOM 643 N N . ARG A 1 114 ? -8.295 -19.075 20.085 1.00 49.70 90 ARG A N 1
ATOM 644 C CA . ARG A 1 114 ? -8.051 -17.645 20.257 1.00 53.95 90 ARG A CA 1
ATOM 645 C C . ARG A 1 114 ? -7.928 -16.955 18.908 1.00 56.36 90 ARG A C 1
ATOM 646 O O . ARG A 1 114 ? -8.560 -15.920 18.673 1.00 51.71 90 ARG A O 1
ATOM 648 N N . GLU A 1 115 ? -7.160 -17.543 17.987 1.00 49.34 91 GLU A N 1
ATOM 649 C CA . GLU A 1 115 ? -7.021 -16.956 16.658 1.00 56.38 91 GLU A CA 1
ATOM 650 C C . GLU A 1 115 ? -8.331 -16.981 15.870 1.00 48.98 91 GLU A C 1
ATOM 651 O O . GLU A 1 115 ? -8.621 -16.042 15.121 1.00 49.38 91 GLU A O 1
ATOM 657 N N . LEU A 1 116 ? -9.147 -18.020 16.037 1.00 46.56 92 LEU A N 1
ATOM 658 C CA . LEU A 1 116 ? -10.400 -18.105 15.290 1.00 46.01 92 LEU A CA 1
ATOM 659 C C . LEU A 1 116 ? -11.447 -17.113 15.813 1.00 48.88 92 LEU A C 1
ATOM 660 O O . LEU A 1 116 ? -12.218 -16.536 15.033 1.00 40.83 92 LEU A O 1
ATOM 665 N N . VAL A 1 117 ? -11.525 -16.949 17.131 1.00 42.75 93 VAL A N 1
ATOM 666 C CA . VAL A 1 117 ? -12.419 -15.959 17.718 1.00 48.38 93 VAL A CA 1
ATOM 667 C C . VAL A 1 117 ? -11.952 -14.548 17.376 1.00 42.05 93 VAL A C 1
ATOM 668 O O . VAL A 1 117 ? -12.770 -13.664 17.102 1.00 43.16 93 VAL A O 1
ATOM 672 N N . GLU A 1 118 ? -10.637 -14.321 17.368 1.00 43.34 94 GLU A N 1
ATOM 673 C CA . GLU A 1 118 ? -10.115 -13.000 17.049 1.00 42.59 94 GLU A CA 1
ATOM 674 C C . GLU A 1 118 ? -10.541 -12.568 15.656 1.00 47.86 94 GLU A C 1
ATOM 675 O O . GLU A 1 118 ? -10.956 -11.421 15.453 1.00 39.73 94 GLU A O 1
ATOM 680 N N . VAL A 1 119 ? -10.431 -13.469 14.677 1.00 40.64 95 VAL A N 1
ATOM 681 C CA . VAL A 1 119 ? -10.831 -13.117 13.322 1.00 39.46 95 VAL A CA 1
ATOM 682 C C . VAL A 1 119 ? -12.353 -12.987 13.225 1.00 38.20 95 VAL A C 1
ATOM 683 O O . VAL A 1 119 ? -12.867 -12.123 12.507 1.00 33.29 95 VAL A O 1
ATOM 687 N N . ALA A 1 120 ? -13.102 -13.815 13.963 1.00 37.29 96 ALA A N 1
ATOM 688 C CA . ALA A 1 120 ? -14.551 -13.637 13.974 1.00 35.20 96 ALA A CA 1
ATOM 689 C C . ALA A 1 120 ? -14.930 -12.267 14.536 1.00 38.24 96 ALA A C 1
ATOM 690 O O . ALA A 1 120 ? -15.890 -11.650 14.078 1.00 34.87 96 ALA A O 1
ATOM 692 N N . SER A 1 121 ? -14.179 -11.763 15.519 1.00 39.52 97 SER A N 1
ATOM 693 C CA . SER A 1 121 ? -14.552 -10.478 16.098 1.00 43.61 97 SER A CA 1
ATOM 694 C C . SER A 1 121 ? -14.135 -9.305 15.206 1.00 42.51 97 SER A C 1
ATOM 695 O O . SER A 1 121 ? -14.786 -8.260 15.235 1.00 41.62 97 SER A O 1
ATOM 698 N N . GLN A 1 122 ? -13.052 -9.446 14.428 1.00 34.75 98 GLN A N 1
ATOM 699 C CA . GLN A 1 122 ? -12.752 -8.457 13.400 1.00 36.61 98 GLN A CA 1
ATOM 700 C C . GLN A 1 122 ? -13.858 -8.413 12.343 1.00 35.84 98 GLN A C 1
ATOM 701 O O . GLN A 1 122 ? -14.321 -7.332 11.967 1.00 37.22 98 GLN A O 1
ATOM 707 N N . LEU A 1 123 ? -14.274 -9.579 11.833 1.00 35.94 99 LEU A N 1
ATOM 708 C CA . LEU A 1 123 ? -15.456 -9.647 10.969 1.00 37.52 99 LEU A CA 1
ATOM 709 C C . LEU A 1 123 ? -16.652 -8.966 11.618 1.00 36.64 99 LEU A C 1
ATOM 710 O O . LEU A 1 123 ? -17.366 -8.200 10.967 1.00 38.65 99 LEU A O 1
ATOM 715 N N . ALA A 1 124 ? -16.865 -9.207 12.914 1.00 33.10 100 ALA A N 1
ATOM 716 C CA . ALA A 1 124 ? -18.007 -8.615 13.605 1.00 35.88 100 ALA A CA 1
ATOM 717 C C . ALA A 1 124 ? -17.933 -7.089 13.629 1.00 34.83 100 ALA A C 1
ATOM 718 O O . ALA A 1 124 ? -18.965 -6.407 13.546 1.00 40.67 100 ALA A O 1
ATOM 720 N N . PHE A 1 125 ? -16.722 -6.532 13.753 1.00 37.86 101 PHE A N 1
ATOM 721 C CA . PHE A 1 125 ? -16.568 -5.076 13.726 1.00 37.55 101 PHE A CA 1
ATOM 722 C C . PHE A 1 125 ? -17.020 -4.459 12.402 1.00 38.06 101 PHE A C 1
ATOM 723 O O . PHE A 1 125 ? -17.385 -3.274 12.369 1.00 37.84 101 PHE A O 1
ATOM 731 N N . LEU A 1 126 ? -17.013 -5.227 11.309 1.00 39.25 102 LEU A N 1
ATOM 732 C CA . LEU A 1 126 ? -17.553 -4.721 10.048 1.00 37.61 102 LEU A CA 1
ATOM 733 C C . LEU A 1 126 ? -19.041 -4.427 10.153 1.00 41.25 102 LEU A C 1
ATOM 734 O O . LEU A 1 126 ? -19.539 -3.508 9.486 1.00 41.03 102 LEU A O 1
ATOM 739 N N . LEU A 1 127 ? -19.774 -5.226 10.946 1.00 36.03 103 LEU A N 1
ATOM 740 C CA . LEU A 1 127 ? -21.185 -4.941 11.194 1.00 33.97 103 LEU A CA 1
ATOM 741 C C . LEU A 1 127 ? -21.353 -3.595 11.875 1.00 37.72 103 LEU A C 1
ATOM 742 O O . LEU A 1 127 ? -22.267 -2.824 11.538 1.00 37.13 103 LEU A O 1
ATOM 747 N N . GLU A 1 128 ? -20.478 -3.278 12.838 1.00 36.78 104 GLU A N 1
ATOM 748 C CA . GLU A 1 128 ? -20.557 -1.955 13.453 1.00 38.06 104 GLU A CA 1
ATOM 749 C C . GLU A 1 128 ? -20.342 -0.878 12.406 1.00 36.59 104 GLU A C 1
ATOM 750 O O . GLU A 1 128 ? -21.079 0.114 12.344 1.00 37.87 104 GLU A O 1
ATOM 756 N N . LEU A 1 129 ? -19.332 -1.069 11.563 1.00 34.89 105 LEU A N 1
ATOM 757 C CA . LEU A 1 129 ? -19.028 -0.085 10.541 1.00 37.32 105 LEU A CA 1
ATOM 758 C C . LEU A 1 129 ? -20.134 -0.026 9.505 1.00 37.94 105 LEU A C 1
ATOM 759 O O . LEU A 1 129 ? -20.497 1.062 9.055 1.00 41.34 105 LEU A O 1
ATOM 764 N N . PHE A 1 130 ? -20.659 -1.185 9.088 1.00 35.62 106 PHE A N 1
ATOM 765 C CA . PHE A 1 130 ? -21.818 -1.178 8.189 1.00 38.94 106 PHE A CA 1
ATOM 766 C C . PHE A 1 130 ? -22.978 -0.406 8.800 1.00 40.73 106 PHE A C 1
ATOM 767 O O . PHE A 1 130 ? -23.695 0.319 8.092 1.00 41.49 106 PHE A O 1
ATOM 775 N N . TYR A 1 131 ? -23.194 -0.561 10.113 1.00 41.17 107 TYR A N 1
ATOM 776 C CA . TYR A 1 131 ? -24.268 0.171 10.778 1.00 43.90 107 TYR A CA 1
ATOM 777 C C . TYR A 1 131 ? -23.964 1.664 10.810 1.00 49.03 107 TYR A C 1
ATOM 778 O O . TYR A 1 131 ? -24.864 2.490 10.601 1.00 43.02 107 TYR A O 1
ATOM 787 N N . ARG A 1 132 ? -22.697 2.029 11.036 1.00 40.11 108 ARG A N 1
ATOM 788 C CA . ARG A 1 132 ? -22.314 3.439 11.007 1.00 45.11 108 ARG A CA 1
ATOM 789 C C . ARG A 1 132 ? -22.532 4.039 9.621 1.00 42.67 108 ARG A C 1
ATOM 790 O O . ARG A 1 132 ? -23.004 5.173 9.498 1.00 46.60 108 ARG A O 1
ATOM 798 N N . LEU A 1 133 ? -22.184 3.286 8.565 1.00 39.00 109 LEU A N 1
ATOM 799 C CA . LEU A 1 133 ? -22.421 3.728 7.192 1.00 47.72 109 LEU A CA 1
ATOM 800 C C . LEU A 1 133 ? -23.909 3.918 6.918 1.00 49.31 109 LEU A C 1
ATOM 801 O O . LEU A 1 133 ? -24.315 4.924 6.325 1.00 50.87 109 LEU A O 1
ATOM 806 N N . LYS A 1 134 ? -24.732 2.948 7.317 1.00 44.98 110 LYS A N 1
ATOM 807 C CA . LYS A 1 134 ? -26.176 3.104 7.195 1.00 45.93 110 LYS A CA 1
ATOM 808 C C . LYS A 1 134 ? -26.651 4.415 7.816 1.00 49.87 110 LYS A C 1
ATOM 809 O O . LYS A 1 134 ? -27.411 5.164 7.194 1.00 49.61 110 LYS A O 1
ATOM 815 N N . GLU A 1 135 ? -26.225 4.703 9.055 1.00 47.86 111 GLU A N 1
ATOM 816 C CA . GLU A 1 135 ? -26.636 5.955 9.688 1.00 48.27 111 GLU A CA 1
ATOM 817 C C . GLU A 1 135 ? -26.106 7.168 8.934 1.00 53.87 111 GLU A C 1
ATOM 818 O O . GLU A 1 135 ? -26.831 8.152 8.738 1.00 56.81 111 GLU A O 1
ATOM 824 N N . ILE A 1 136 ? -24.841 7.135 8.517 1.00 52.75 112 ILE A N 1
ATOM 825 C CA . ILE A 1 136 ? -24.280 8.308 7.854 1.00 47.58 112 ILE A CA 1
ATOM 826 C C . ILE A 1 136 ? -24.933 8.515 6.495 1.00 56.67 112 ILE A C 1
ATOM 827 O O . ILE A 1 136 ? -25.044 9.650 6.015 1.00 52.62 112 ILE A O 1
ATOM 829 N N . GLN A 1 137 ? -25.409 7.439 5.868 1.00 56.63 113 GLN A N 1
ATOM 830 C CA . GLN A 1 137 ? -26.015 7.556 4.544 1.00 56.33 113 GLN A CA 1
ATOM 831 C C . GLN A 1 137 ? -27.391 8.206 4.598 1.00 59.76 113 GLN A C 1
ATOM 832 O O . GLN A 1 137 ? -27.715 9.041 3.749 1.00 61.23 113 GLN A O 1
ATOM 838 N N . GLU A 1 138 ? -28.220 7.834 5.573 1.00 54.14 114 GLU A N 1
ATOM 839 C CA . GLU A 1 138 ? -29.550 8.422 5.633 1.00 59.79 114 GLU A CA 1
ATOM 840 C C . GLU A 1 138 ? -29.531 9.905 5.985 1.00 62.91 114 GLU A C 1
ATOM 841 O O . GLU A 1 138 ? -30.573 10.564 5.868 1.00 58.52 114 GLU A O 1
ATOM 847 N N . ARG A 1 139 ? -28.379 10.453 6.367 1.00 57.30 115 ARG A N 1
ATOM 848 C CA . ARG A 1 139 ? -28.251 11.874 6.665 1.00 62.53 115 ARG A CA 1
ATOM 849 C C . ARG A 1 139 ? -27.592 12.668 5.544 1.00 50.23 115 ARG A C 1
ATOM 850 O O . ARG A 1 139 ? -27.884 13.857 5.384 1.00 59.20 115 ARG A O 1
ATOM 852 N N . ALA A 1 140 ? -26.733 12.039 4.760 1.00 50.50 116 ALA A N 1
ATOM 853 C CA . ALA A 1 140 ? -25.980 12.749 3.740 1.00 49.78 116 ALA A CA 1
ATOM 854 C C . ALA A 1 140 ? -26.878 13.136 2.578 1.00 43.56 116 ALA A C 1
ATOM 855 O O . ALA A 1 140 ? -27.737 12.364 2.158 1.00 48.02 116 ALA A O 1
ATOM 857 N N . THR A 1 141 ? -26.638 14.311 2.021 1.00 38.91 117 THR A N 1
ATOM 858 C CA . THR A 1 141 ? -27.452 14.842 0.940 1.00 50.45 117 THR A CA 1
ATOM 859 C C . THR A 1 141 ? -26.701 14.962 -0.382 1.00 46.26 117 THR A C 1
ATOM 860 O O . THR A 1 141 ? -27.255 15.486 -1.351 1.00 50.52 117 THR A O 1
ATOM 864 N N . ASP A 1 142 ? -25.451 14.533 -0.444 1.00 51.00 118 ASP A N 1
ATOM 865 C CA . ASP A 1 142 ? -24.660 14.690 -1.657 1.00 49.37 118 ASP A CA 1
ATOM 866 C C . ASP A 1 142 ? -24.754 13.422 -2.504 1.00 46.40 118 ASP A C 1
ATOM 867 O O . ASP A 1 142 ? -24.279 12.373 -2.066 1.00 41.24 118 ASP A O 1
ATOM 872 N N . PRO A 1 143 ? -25.322 13.489 -3.718 1.00 54.42 119 PRO A N 1
ATOM 873 C CA . PRO A 1 143 ? -25.522 12.254 -4.501 1.00 51.14 119 PRO A CA 1
ATOM 874 C C . PRO A 1 143 ? -24.240 11.662 -5.052 1.00 62.64 119 PRO A C 1
ATOM 875 O O . PRO A 1 143 ? -24.197 10.448 -5.289 1.00 51.34 119 PRO A O 1
ATOM 879 N N . GLU A 1 144 ? -23.196 12.474 -5.273 1.00 57.08 120 GLU A N 1
ATOM 880 C CA . GLU A 1 144 ? -21.925 11.915 -5.719 1.00 55.93 120 GLU A CA 1
ATOM 881 C C . GLU A 1 144 ? -21.266 11.095 -4.615 1.00 57.44 120 GLU A C 1
ATOM 882 O O . GLU A 1 144 ? -20.623 10.075 -4.890 1.00 62.38 120 GLU A O 1
ATOM 884 N N . ILE A 1 145 ? -21.386 11.535 -3.361 1.00 57.62 121 ILE A N 1
ATOM 885 C CA . ILE A 1 145 ? -20.766 10.789 -2.271 1.00 48.89 121 ILE A CA 1
ATOM 886 C C . ILE A 1 145 ? -21.452 9.444 -2.107 1.00 66.40 121 ILE A C 1
ATOM 887 O O . ILE A 1 145 ? -20.802 8.435 -1.790 1.00 56.14 121 ILE A O 1
ATOM 891 N N . GLN A 1 146 ? -22.773 9.407 -2.335 1.00 58.78 122 GLN A N 1
ATOM 892 C CA . GLN A 1 146 ? -23.494 8.141 -2.410 1.00 56.53 122 GLN A CA 1
ATOM 893 C C . GLN A 1 146 ? -22.902 7.223 -3.480 1.00 55.45 122 GLN A C 1
ATOM 894 O O . GLN A 1 146 ? -22.755 6.017 -3.251 1.00 57.09 122 GLN A O 1
ATOM 896 N N . GLU A 1 147 ? -22.541 7.768 -4.650 1.00 57.64 123 GLU A N 1
ATOM 897 C CA . GLU A 1 147 ? -22.005 6.909 -5.710 1.00 59.20 123 GLU A CA 1
ATOM 898 C C . GLU A 1 147 ? -20.600 6.422 -5.381 1.00 67.77 123 GLU A C 1
ATOM 899 O O . GLU A 1 147 ? -20.214 5.310 -5.766 1.00 64.47 123 GLU A O 1
ATOM 905 N N . LEU A 1 148 ? -19.809 7.238 -4.687 1.00 58.14 124 LEU A N 1
ATOM 906 C CA . LEU A 1 148 ? -18.496 6.743 -4.301 1.00 60.95 124 LEU A CA 1
ATOM 907 C C . LEU A 1 148 ? -18.613 5.665 -3.242 1.00 55.24 124 LEU A C 1
ATOM 908 O O . LEU A 1 148 ? -17.786 4.747 -3.201 1.00 49.10 124 LEU A O 1
ATOM 913 N N . ALA A 1 149 ? -19.632 5.751 -2.386 1.00 53.45 125 ALA A N 1
ATOM 914 C CA . ALA A 1 149 ? -19.874 4.668 -1.445 1.00 51.00 125 ALA A CA 1
ATOM 915 C C . ALA A 1 149 ? -20.034 3.328 -2.154 1.00 56.45 125 ALA A C 1
ATOM 916 O O . ALA A 1 149 ? -19.607 2.302 -1.623 1.00 49.33 125 ALA A O 1
ATOM 918 N N . GLU A 1 150 ? -20.615 3.322 -3.364 1.00 63.64 126 GLU A N 1
ATOM 919 C CA . GLU A 1 150 ? -20.987 2.071 -4.020 1.00 57.40 126 GLU A CA 1
ATOM 920 C C . GLU A 1 150 ? -19.791 1.390 -4.672 1.00 62.51 126 GLU A C 1
ATOM 921 O O . GLU A 1 150 ? -19.731 0.155 -4.718 1.00 53.96 126 GLU A O 1
ATOM 923 N N . ARG A 1 151 ? -18.826 2.163 -5.177 1.00 58.42 127 ARG A N 1
ATOM 924 C CA . ARG A 1 151 ? -17.609 1.544 -5.697 1.00 50.95 127 ARG A CA 1
ATOM 925 C C . ARG A 1 151 ? -16.740 1.004 -4.566 1.00 50.37 127 ARG A C 1
ATOM 926 O O . ARG A 1 151 ? -16.024 0.015 -4.756 1.00 49.35 127 ARG A O 1
ATOM 928 N N . VAL A 1 152 ? -16.818 1.605 -3.378 1.00 51.58 128 VAL A N 1
ATOM 929 C CA . VAL A 1 152 ? -16.082 1.076 -2.232 1.00 54.68 128 VAL A CA 1
ATOM 930 C C . VAL A 1 152 ? -16.705 -0.238 -1.761 1.00 47.99 128 VAL A C 1
ATOM 931 O O . VAL A 1 152 ? -16.006 -1.235 -1.548 1.00 47.83 128 VAL A O 1
ATOM 935 N N . LEU A 1 153 ? -18.030 -0.259 -1.601 1.00 47.34 129 LEU A N 1
ATOM 936 C CA . LEU A 1 153 ? -18.716 -1.486 -1.203 1.00 50.10 129 LEU A CA 1
ATOM 937 C C . LEU A 1 153 ? -18.493 -2.609 -2.206 1.00 39.87 129 LEU A C 1
ATOM 938 O O . LEU A 1 153 ? -18.444 -3.785 -1.822 1.00 42.94 129 LEU A O 1
ATOM 943 N N . ARG A 1 154 ? -18.336 -2.276 -3.490 1.00 44.98 130 ARG A N 1
ATOM 944 C CA . ARG A 1 154 ? -18.015 -3.289 -4.488 1.00 39.76 130 ARG A CA 1
ATOM 945 C C . ARG A 1 154 ? -16.613 -3.844 -4.306 1.00 48.92 130 ARG A C 1
ATOM 946 O O . ARG A 1 154 ? -16.357 -5.011 -4.633 1.00 52.04 130 ARG A O 1
ATOM 948 N N . LEU A 1 155 ? -15.679 -3.025 -3.825 1.00 47.92 131 LEU A N 1
ATOM 949 C CA . LEU A 1 155 ? -14.359 -3.547 -3.501 1.00 43.68 131 LEU A CA 1
ATOM 950 C C . LEU A 1 155 ? -14.408 -4.393 -2.234 1.00 31.78 131 LEU A C 1
ATOM 951 O O . LEU A 1 155 ? -13.745 -5.424 -2.143 1.00 37.46 131 LEU A O 1
ATOM 956 N N . ILE A 1 156 ? -15.197 -3.979 -1.251 1.00 38.42 132 ILE A N 1
ATOM 957 C CA . ILE A 1 156 ? -15.359 -4.773 -0.037 1.00 39.85 132 ILE A CA 1
ATOM 958 C C . ILE A 1 156 ? -15.973 -6.136 -0.360 1.00 41.64 132 ILE A C 1
ATOM 959 O O . ILE A 1 156 ? -15.578 -7.165 0.204 1.00 41.23 132 ILE A O 1
ATOM 964 N N . LYS A 1 157 ? -16.927 -6.172 -1.296 1.00 46.39 133 LYS A N 1
ATOM 965 C CA . LYS A 1 157 ? -17.528 -7.444 -1.696 1.00 45.56 133 LYS A CA 1
ATOM 966 C C . LYS A 1 157 ? -16.479 -8.369 -2.297 1.00 46.56 133 LYS A C 1
ATOM 967 O O . LYS A 1 157 ? -16.453 -9.572 -2.001 1.00 43.75 133 LYS A O 1
ATOM 972 N N . LYS A 1 158 ? -15.575 -7.815 -3.117 1.00 44.07 134 LYS A N 1
ATOM 973 C CA . LYS A 1 158 ? -14.448 -8.603 -3.617 1.00 39.27 134 LYS A CA 1
ATOM 974 C C . LYS A 1 158 ? -13.590 -9.134 -2.486 1.00 46.18 134 LYS A C 1
ATOM 975 O O . LYS A 1 158 ? -13.183 -10.303 -2.503 1.00 40.42 134 LYS A O 1
ATOM 978 N N . LEU A 1 159 ? -13.258 -8.280 -1.520 1.00 42.75 135 LEU A N 1
ATOM 979 C CA . LEU A 1 159 ? -12.461 -8.735 -0.387 1.00 38.81 135 LEU A CA 1
ATOM 980 C C . LEU A 1 159 ? -13.178 -9.844 0.381 1.00 34.81 135 LEU A C 1
ATOM 981 O O . LEU A 1 159 ? -12.551 -10.812 0.832 1.00 36.89 135 LEU A O 1
ATOM 986 N N . LEU A 1 160 ? -14.492 -9.713 0.543 1.00 36.51 136 LEU A N 1
ATOM 987 C CA . LEU A 1 160 ? -15.235 -10.695 1.325 1.00 42.67 136 LEU A CA 1
ATOM 988 C C . LEU A 1 160 ? -15.341 -12.019 0.583 1.00 43.69 136 LEU A C 1
ATOM 989 O O . LEU A 1 160 ? -15.295 -13.089 1.204 1.00 46.00 136 LEU A O 1
ATOM 994 N N . LYS A 1 161 ? -15.470 -11.968 -0.746 1.00 44.90 137 LYS A N 1
ATOM 995 C CA . LYS A 1 161 ? -15.483 -13.198 -1.537 1.00 49.52 137 LYS A CA 1
ATOM 996 C C . LYS A 1 161 ? -14.194 -13.985 -1.353 1.00 49.50 137 LYS A C 1
ATOM 997 O O . LYS A 1 161 ? -14.224 -15.198 -1.118 1.00 47.27 137 LYS A O 1
ATOM 999 N N . ALA A 1 162 ? -13.044 -13.306 -1.443 1.00 45.01 138 ALA A N 1
ATOM 1000 C CA . ALA A 1 162 ? -11.780 -13.994 -1.245 1.00 43.16 138 ALA A CA 1
ATOM 1001 C C . ALA A 1 162 ? -11.670 -14.553 0.161 1.00 41.91 138 ALA A C 1
ATOM 1002 O O . ALA A 1 162 ? -11.126 -15.644 0.352 1.00 49.05 138 ALA A O 1
ATOM 1004 N N . ALA A 1 163 ? -12.151 -13.811 1.165 1.00 47.38 139 ALA A N 1
ATOM 1005 C CA . ALA A 1 163 ? -12.139 -14.339 2.527 1.00 45.34 139 ALA A CA 1
ATOM 1006 C C . ALA A 1 163 ? -12.974 -15.615 2.623 1.00 40.58 139 ALA A C 1
ATOM 1007 O O . ALA A 1 163 ? -12.575 -16.573 3.288 1.00 42.26 139 ALA A O 1
ATOM 1009 N N . GLU A 1 164 ? -14.142 -15.640 1.963 1.00 46.29 140 GLU A N 1
ATOM 1010 C CA . GLU A 1 164 ? -15.041 -16.799 2.020 1.00 50.11 140 GLU A CA 1
ATOM 1011 C C . GLU A 1 164 ? -14.448 -18.046 1.379 1.00 54.53 140 GLU A C 1
ATOM 1012 O O . GLU A 1 164 ? -14.930 -19.153 1.650 1.00 54.32 140 GLU A O 1
ATOM 1018 N N . GLU A 1 165 ? -13.399 -17.908 0.573 1.00 57.65 141 GLU A N 1
ATOM 1019 C CA . GLU A 1 165 ? -12.752 -19.047 -0.058 1.00 55.30 141 GLU A CA 1
ATOM 1020 C C . GLU A 1 165 ? -11.454 -19.462 0.621 1.00 63.46 141 GLU A C 1
ATOM 1021 O O . GLU A 1 165 ? -10.890 -20.506 0.269 1.00 70.76 141 GLU A O 1
ATOM 1027 N N . ALA A 1 166 ? -10.984 -18.706 1.608 1.00 51.91 142 ALA A N 1
ATOM 1028 C CA . ALA A 1 166 ? -9.727 -19.010 2.269 1.00 51.47 142 ALA A CA 1
ATOM 1029 C C . ALA A 1 166 ? -9.935 -19.984 3.425 1.00 53.85 142 ALA A C 1
ATOM 1030 O O . ALA A 1 166 ? -10.905 -19.877 4.180 1.00 58.66 142 ALA A O 1
ATOM 1032 N N . GLY A 1 167 ? -9.005 -20.929 3.567 1.00 57.30 143 GLY A N 1
ATOM 1033 C CA . GLY A 1 167 ? -9.036 -21.857 4.685 1.00 62.66 143 GLY A CA 1
ATOM 1034 C C . GLY A 1 167 ? -8.256 -21.365 5.892 1.00 60.51 143 GLY A C 1
ATOM 1035 O O . GLY A 1 167 ? -8.499 -21.776 7.029 1.00 62.93 143 GLY A O 1
ATOM 1036 N N . ASP A 1 168 ? -7.321 -20.467 5.648 1.00 50.87 144 ASP A N 1
ATOM 1037 C CA . ASP A 1 168 ? -6.409 -20.001 6.674 1.00 49.12 144 ASP A CA 1
ATOM 1038 C C . ASP A 1 168 ? -7.007 -18.775 7.355 1.00 51.58 144 ASP A C 1
ATOM 1039 O O . ASP A 1 168 ? -7.268 -17.776 6.675 1.00 48.08 144 ASP A O 1
ATOM 1044 N N . PRO A 1 169 ? -7.260 -18.799 8.667 1.00 50.70 145 PRO A N 1
ATOM 1045 C CA . PRO A 1 169 ? -7.865 -17.614 9.291 1.00 49.35 145 PRO A CA 1
ATOM 1046 C C . PRO A 1 169 ? -6.979 -16.391 9.164 1.00 43.01 145 PRO A C 1
ATOM 1047 O O . PRO A 1 169 ? -7.498 -15.271 9.110 1.00 44.68 145 PRO A O 1
ATOM 1051 N N . ARG A 1 170 ? -5.657 -16.584 9.089 1.00 45.64 146 ARG A N 1
ATOM 1052 C CA . ARG A 1 170 ? -4.730 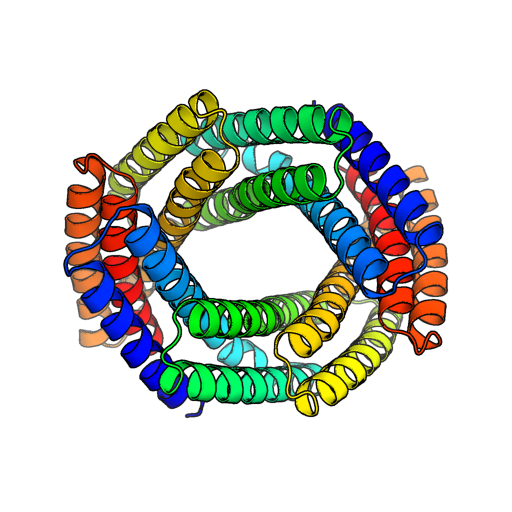-15.478 8.884 1.00 48.73 146 ARG A CA 1
ATOM 1053 C C . ARG A 1 170 ? -4.917 -14.833 7.519 1.00 44.99 146 ARG A C 1
ATOM 1054 O O . ARG A 1 170 ? -4.748 -13.616 7.387 1.00 50.51 146 ARG A O 1
ATOM 1059 N N . LYS A 1 171 ? -5.250 -15.620 6.495 1.00 48.74 147 LYS A N 1
ATOM 1060 C CA . LYS A 1 171 ? -5.611 -15.031 5.205 1.00 47.15 147 LYS A CA 1
ATOM 1061 C C . LYS A 1 171 ? -6.932 -14.278 5.296 1.00 46.37 147 LYS A C 1
ATOM 1062 O O . LYS A 1 171 ? -7.083 -13.203 4.700 1.00 40.93 147 LYS A O 1
ATOM 1064 N N . ILE A 1 172 ? -7.895 -14.810 6.049 1.00 42.58 148 ILE A N 1
ATOM 1065 C CA . ILE A 1 172 ? -9.144 -14.077 6.253 1.00 40.14 148 ILE A CA 1
ATOM 1066 C C . ILE A 1 172 ? -8.861 -12.748 6.944 1.00 37.54 148 ILE A C 1
ATOM 1067 O O . ILE A 1 172 ? -9.293 -11.683 6.490 1.00 39.12 148 ILE A O 1
ATOM 1072 N N . HIS A 1 173 ? -8.128 -12.802 8.057 1.00 36.85 149 HIS A N 1
ATOM 1073 C CA . HIS A 1 173 ? -7.740 -11.611 8.797 1.00 38.30 149 HIS A CA 1
ATOM 1074 C C . HIS A 1 173 ? -7.234 -10.498 7.885 1.00 41.11 149 HIS A C 1
ATOM 1075 O O . HIS A 1 173 ? -7.619 -9.334 8.045 1.00 42.75 149 HIS A O 1
ATOM 1082 N N . LYS A 1 174 ? -6.372 -10.834 6.929 1.00 36.39 150 LYS A N 1
ATOM 1083 C CA . LYS A 1 174 ? -5.782 -9.813 6.074 1.00 40.42 150 LYS A CA 1
ATOM 1084 C C . LYS A 1 174 ? -6.838 -9.151 5.204 1.00 42.99 150 LYS A C 1
ATOM 1085 O O . LYS A 1 174 ? -6.856 -7.924 5.069 1.00 38.44 150 LYS A O 1
ATOM 1091 N N . LEU A 1 175 ? -7.735 -9.946 4.605 1.00 37.59 151 LEU A N 1
ATOM 1092 C CA . LEU A 1 175 ? -8.708 -9.362 3.688 1.00 34.49 151 LEU A CA 1
ATOM 1093 C C . LEU A 1 175 ? -9.752 -8.556 4.447 1.00 39.64 151 LEU A C 1
ATOM 1094 O O . LEU A 1 175 ? -10.253 -7.549 3.940 1.00 34.38 151 LEU A O 1
ATOM 1099 N N . VAL A 1 176 ? -10.112 -9.012 5.648 1.00 36.89 152 VAL A N 1
ATOM 1100 C CA . VAL A 1 176 ? -11.081 -8.307 6.479 1.00 36.35 152 VAL A CA 1
ATOM 1101 C C . VAL A 1 176 ? -10.476 -6.998 6.976 1.00 33.70 152 VAL A C 1
ATOM 1102 O O . VAL A 1 176 ? -11.155 -5.968 7.043 1.00 40.90 152 VAL A O 1
ATOM 1106 N N . PHE A 1 177 ? -9.190 -7.021 7.321 1.00 30.74 153 PHE A N 1
ATOM 1107 C CA . PHE A 1 177 ? -8.534 -5.807 7.789 1.00 36.80 153 PHE A CA 1
ATOM 1108 C C . PHE A 1 177 ? -8.553 -4.731 6.716 1.00 35.58 153 PHE A C 1
ATOM 1109 O O . PHE A 1 177 ? -8.855 -3.565 7.005 1.00 35.95 153 PHE A O 1
ATOM 1117 N N . VAL A 1 178 ? -8.246 -5.109 5.468 1.00 32.85 154 VAL A N 1
ATOM 1118 C CA . VAL A 1 178 ? -8.364 -4.159 4.364 1.00 37.70 154 VAL A CA 1
ATOM 1119 C C . VAL A 1 178 ? -9.805 -3.671 4.236 1.00 38.41 154 VAL A C 1
ATOM 1120 O O . VAL A 1 178 ? -10.050 -2.500 3.933 1.00 33.45 154 VAL A O 1
ATOM 1124 N N . ALA A 1 179 ? -10.789 -4.555 4.486 1.00 34.92 155 ALA A N 1
ATOM 1125 C CA . ALA A 1 179 ? -12.190 -4.129 4.391 1.00 34.74 155 ALA A CA 1
ATOM 1126 C C . ALA A 1 179 ? -12.547 -3.137 5.492 1.00 31.72 155 ALA A C 1
ATOM 1127 O O . ALA A 1 179 ? -13.237 -2.141 5.238 1.00 31.28 155 ALA A O 1
ATOM 1129 N N . ILE A 1 180 ? -12.064 -3.384 6.711 1.00 30.29 156 ILE A N 1
ATOM 1130 C CA . ILE A 1 180 ? -12.270 -2.463 7.833 1.00 32.22 156 ILE A CA 1
ATOM 1131 C C . ILE A 1 180 ? -11.722 -1.081 7.508 1.00 35.23 156 ILE A C 1
ATOM 1132 O O . ILE A 1 180 ? -12.409 -0.061 7.652 1.00 33.28 156 ILE A O 1
ATOM 1137 N N . VAL A 1 181 ? -10.474 -1.027 7.059 1.00 32.55 157 VAL A N 1
ATOM 1138 C CA . VAL A 1 181 ? -9.842 0.261 6.792 1.00 34.03 157 VAL A CA 1
ATOM 1139 C C . VAL A 1 181 ? -10.511 0.965 5.613 1.00 32.45 157 VAL A C 1
ATOM 1140 O O . VAL A 1 181 ? -10.683 2.189 5.623 1.00 38.60 157 VAL A O 1
ATOM 1144 N N . LEU A 1 182 ? -10.896 0.216 4.581 1.00 31.28 158 LEU A N 1
ATOM 1145 C CA . LEU A 1 182 ? -11.713 0.781 3.497 1.00 36.69 158 LEU A CA 1
ATOM 1146 C C . LEU A 1 182 ? -13.013 1.407 4.011 1.00 37.34 158 LEU A C 1
ATOM 1147 O O . LEU A 1 182 ? -13.414 2.497 3.574 1.00 37.62 158 LEU A O 1
ATOM 1152 N N . LEU A 1 183 ? -13.720 0.717 4.906 1.00 39.22 159 LEU A N 1
ATOM 1153 C CA . LEU A 1 183 ? -14.964 1.281 5.439 1.00 37.39 159 LEU A CA 1
ATOM 1154 C C . LEU A 1 183 ? -14.693 2.553 6.229 1.00 44.13 159 LEU A C 1
ATOM 1155 O O . LEU A 1 183 ? -15.450 3.527 6.144 1.00 42.79 159 LEU A O 1
ATOM 1160 N N . PHE A 1 184 ? -13.617 2.558 7.014 1.00 35.30 160 PHE A N 1
ATOM 1161 C CA . PHE A 1 184 ? -13.246 3.767 7.726 1.00 46.78 160 PHE A CA 1
ATOM 1162 C C . PHE A 1 184 ? -12.942 4.904 6.756 1.00 44.41 160 PHE A C 1
ATOM 1163 O O . PHE A 1 184 ? -13.295 6.056 7.018 1.00 47.61 160 PHE A O 1
ATOM 1168 N N . LEU A 1 185 ? -12.284 4.603 5.634 1.00 35.51 161 LEU A N 1
ATOM 1169 C CA . LEU A 1 185 ? -12.029 5.634 4.631 1.00 34.93 161 LEU A CA 1
ATOM 1170 C C . LEU A 1 185 ? -13.339 6.209 4.087 1.00 36.08 161 LEU A C 1
ATOM 1171 O O . LEU A 1 185 ? -13.458 7.420 3.879 1.00 40.69 161 LEU A O 1
ATOM 1176 N N . LEU A 1 186 ? -14.324 5.353 3.828 1.00 38.94 162 LEU A N 1
ATOM 1177 C CA . LEU A 1 186 ? -15.627 5.846 3.383 1.00 45.13 162 LEU A CA 1
ATOM 1178 C C . LEU A 1 186 ? -16.233 6.782 4.420 1.00 43.77 162 LEU A C 1
ATOM 1179 O O . LEU A 1 186 ? -16.735 7.859 4.082 1.00 53.49 162 LEU A O 1
ATOM 1184 N N . GLN A 1 187 ? -16.149 6.399 5.692 1.00 44.86 163 GLN A N 1
ATOM 1185 C CA . GLN A 1 187 ? -16.536 7.266 6.794 1.00 42.67 163 GLN A CA 1
ATOM 1186 C C . GLN A 1 187 ? -15.827 8.612 6.732 1.00 52.73 163 GLN A C 1
ATOM 1187 O O . GLN A 1 187 ? -16.445 9.659 6.958 1.00 51.21 163 GLN A O 1
ATOM 1193 N N . THR A 1 188 ? -14.515 8.622 6.467 1.00 43.05 164 THR A N 1
ATOM 1194 C CA . THR A 1 188 ? -13.890 9.930 6.417 1.00 42.79 164 THR A CA 1
ATOM 1195 C C . THR A 1 188 ? -14.264 10.673 5.138 1.00 43.89 164 THR A C 1
ATOM 1196 O O . THR A 1 188 ? -14.180 11.904 5.099 1.00 43.01 164 THR A O 1
ATOM 1200 N N . PHE A 1 189 ? -14.736 9.971 4.106 1.00 40.81 165 PHE A N 1
ATOM 1201 C CA . PHE A 1 189 ? -15.183 10.692 2.928 1.00 41.56 165 PHE A CA 1
ATOM 1202 C C . PHE A 1 189 ? -16.506 11.412 3.198 1.00 43.11 165 PHE A C 1
ATOM 1203 O O . PHE A 1 189 ? -16.642 12.594 2.874 1.00 39.27 165 PHE A O 1
ATOM 1211 N N . TYR A 1 190 ? -17.468 10.730 3.838 1.00 38.26 166 TYR A N 1
ATOM 1212 C CA . TYR A 1 190 ? -18.694 11.395 4.285 1.00 41.63 166 TYR A CA 1
ATOM 1213 C C . TYR A 1 190 ? -18.390 12.570 5.207 1.00 48.82 166 TYR A C 1
ATOM 1214 O O . TYR A 1 190 ? -18.905 13.677 5.000 1.00 44.53 166 TYR A O 1
ATOM 1223 N N . ARG A 1 191 ? -17.506 12.362 6.191 1.00 46.26 167 ARG A N 1
ATOM 1224 C CA . ARG A 1 191 ? -17.170 13.421 7.139 1.00 44.26 167 ARG A CA 1
ATOM 1225 C C . ARG A 1 191 ? -16.548 14.626 6.443 1.00 49.29 167 ARG A C 1
ATOM 1226 O O . ARG A 1 191 ? -16.835 15.781 6.795 1.00 45.01 167 ARG A O 1
ATOM 1234 N N . LEU A 1 192 ? -15.671 14.393 5.475 1.00 40.50 168 LEU A N 1
ATOM 1235 C CA . LEU A 1 192 ? -15.020 15.544 4.871 1.00 46.06 168 LEU A CA 1
ATOM 1236 C C . LEU A 1 192 ? -15.981 16.308 3.971 1.00 44.52 168 LEU A C 1
ATOM 1237 O O . LEU A 1 192 ? -15.849 17.534 3.833 1.00 40.20 168 LEU A O 1
ATOM 1242 N N . LYS A 1 193 ? -16.931 15.605 3.339 1.00 38.54 169 LYS A N 1
ATOM 1243 C CA . LYS A 1 193 ? -17.980 16.295 2.601 1.00 44.60 169 LYS A CA 1
ATOM 1244 C C . LYS A 1 193 ? -18.848 17.114 3.541 1.00 47.30 169 LYS A C 1
ATOM 1245 O O . LYS A 1 193 ? -19.255 18.229 3.193 1.00 43.42 169 LYS A O 1
ATOM 1251 N N . GLU A 1 194 ? -19.123 16.587 4.745 1.00 46.63 170 GLU A N 1
ATOM 1252 C CA . GLU A 1 194 ? -19.892 17.339 5.739 1.00 48.85 170 GLU A CA 1
ATOM 1253 C C . GLU A 1 194 ? -19.165 18.613 6.146 1.00 52.67 170 GLU A C 1
ATOM 1254 O O . GLU A 1 194 ? -19.774 19.692 6.220 1.00 48.23 170 GLU A O 1
ATOM 1256 N N . ILE A 1 195 ? -17.863 18.500 6.412 1.00 46.66 171 ILE A N 1
ATOM 1257 C CA . ILE A 1 195 ? -17.020 19.664 6.655 1.00 48.55 171 ILE A CA 1
ATOM 1258 C C . ILE A 1 195 ? -17.107 20.624 5.483 1.00 45.45 171 ILE A C 1
ATOM 1259 O O . ILE A 1 195 ? -17.241 21.843 5.653 1.00 52.88 171 ILE A O 1
ATOM 1264 N N . GLN A 1 196 ? -17.011 20.088 4.274 1.00 47.09 172 GLN A N 1
ATOM 1265 C CA . GLN A 1 196 ? -17.090 20.938 3.100 1.00 48.01 172 GLN A CA 1
ATOM 1266 C C . GLN A 1 196 ? -18.464 21.586 2.975 1.00 50.10 172 GLN A C 1
ATOM 1267 O O . GLN A 1 196 ? -18.563 22.760 2.606 1.00 52.73 172 GLN A O 1
ATOM 1273 N N . GLU A 1 197 ? -19.536 20.859 3.290 1.00 47.40 173 GLU A N 1
ATOM 1274 C CA . GLU A 1 197 ? -20.858 21.467 3.193 1.00 44.81 173 GLU A CA 1
ATOM 1275 C C . GLU A 1 197 ? -21.062 22.608 4.188 1.00 53.27 173 GLU A C 1
ATOM 1276 O O . GLU A 1 197 ? -21.926 23.460 3.943 1.00 53.12 173 GLU A O 1
ATOM 1282 N N . LYS A 1 198 ? -20.271 22.675 5.271 1.00 45.43 174 LYS A N 1
ATOM 1283 C CA . LYS A 1 198 ? -20.601 23.545 6.396 1.00 45.82 174 LYS A CA 1
ATOM 1284 C C . LYS A 1 198 ? -19.493 24.483 6.885 1.00 50.99 174 LYS A C 1
ATOM 1285 O O . LYS A 1 198 ? -19.825 25.478 7.537 1.00 51.93 174 LYS A O 1
ATOM 1288 N N . ALA A 1 199 ? -18.211 24.210 6.629 1.00 45.39 175 ALA A N 1
ATOM 1289 C CA . ALA A 1 199 ? -17.155 25.050 7.191 1.00 47.59 175 ALA A CA 1
ATOM 1290 C C . ALA A 1 199 ? -17.200 26.450 6.582 1.00 40.42 175 ALA A C 1
ATOM 1291 O O . ALA A 1 199 ? -17.300 26.605 5.364 1.00 47.16 175 ALA A O 1
ATOM 1293 N N . THR A 1 200 ? -17.124 27.475 7.423 1.00 50.94 176 THR A N 1
ATOM 1294 C CA . THR A 1 200 ? -17.151 28.839 6.910 1.00 51.76 176 THR A CA 1
ATOM 1295 C C . THR A 1 200 ? -15.760 29.431 6.744 1.00 50.06 176 THR A C 1
ATOM 1296 O O . THR A 1 200 ? -15.608 30.439 6.044 1.00 47.83 176 THR A O 1
ATOM 1300 N N . ASP A 1 201 ? -14.759 28.842 7.368 1.00 39.94 177 ASP A N 1
ATOM 1301 C CA . ASP A 1 201 ? -13.364 29.222 7.129 1.00 42.86 177 ASP A CA 1
ATOM 1302 C C . ASP A 1 201 ? -12.940 28.875 5.709 1.00 43.03 177 ASP A C 1
ATOM 1303 O O . ASP A 1 201 ? -12.811 27.682 5.395 1.00 41.71 177 ASP A O 1
ATOM 1308 N N . PRO A 1 202 ? -12.667 29.855 4.843 1.00 46.08 178 PRO A N 1
ATOM 1309 C CA . PRO A 1 202 ? -12.366 29.545 3.429 1.00 42.34 178 PRO A CA 1
ATOM 1310 C C . PRO A 1 202 ? -11.116 28.700 3.223 1.00 44.74 178 PRO A C 1
ATOM 1311 O O . PRO A 1 202 ? -10.995 28.030 2.186 1.00 49.07 178 PRO A O 1
ATOM 1315 N N . GLU A 1 203 ? -10.189 28.708 4.173 1.00 45.53 179 GLU A N 1
ATOM 1316 C CA . GLU A 1 203 ? -9.007 27.874 4.048 1.00 55.71 179 GLU A CA 1
ATOM 1317 C C . GLU A 1 203 ? -9.304 26.424 4.428 1.00 46.41 179 GLU A C 1
ATOM 1318 O O . GLU A 1 203 ? -8.690 25.511 3.870 1.00 42.68 179 GLU A O 1
ATOM 1324 N N . ILE A 1 204 ? -10.236 26.196 5.363 1.00 44.07 180 ILE A N 1
ATOM 1325 C CA . ILE A 1 204 ? -10.743 24.845 5.575 1.00 40.34 180 ILE A CA 1
ATOM 1326 C C . ILE A 1 204 ? -11.433 24.336 4.319 1.00 38.13 180 ILE A C 1
ATOM 1327 O O . ILE A 1 204 ? -11.231 23.188 3.910 1.00 36.36 180 ILE A O 1
ATOM 1332 N N . GLN A 1 205 ? -12.264 25.174 3.690 1.00 38.71 181 GLN A N 1
ATOM 1333 C CA . GLN A 1 205 ? -12.878 24.787 2.421 1.00 45.89 181 GLN A CA 1
ATOM 1334 C C . GLN A 1 205 ? -11.819 24.468 1.366 1.00 41.96 181 GLN A C 1
ATOM 1335 O O . GLN A 1 205 ? -11.953 23.504 0.608 1.00 35.27 181 GLN A O 1
ATOM 1341 N N . ARG A 1 206 ? -10.778 25.294 1.268 1.00 40.99 182 ARG A N 1
ATOM 1342 C CA . ARG A 1 206 ? -9.760 25.043 0.255 1.00 41.62 182 ARG A CA 1
ATOM 1343 C C . ARG A 1 206 ? -9.101 23.692 0.477 1.00 38.44 182 ARG A C 1
ATOM 1344 O O . ARG A 1 206 ? -8.918 22.920 -0.470 1.00 41.54 182 ARG A O 1
ATOM 1352 N N . LYS A 1 207 ? -8.763 23.380 1.728 1.00 33.60 183 LYS A N 1
ATOM 1353 C CA . LYS A 1 207 ? -8.045 22.147 2.021 1.00 36.42 183 LYS A CA 1
ATOM 1354 C C . LYS A 1 207 ? -8.968 20.935 1.911 1.00 41.05 183 LYS A C 1
ATOM 1355 O O . LYS A 1 207 ? -8.557 19.875 1.429 1.00 35.66 183 LYS A O 1
ATOM 1360 N N . ALA A 1 208 ? -10.220 21.076 2.342 1.00 35.79 184 ALA A N 1
ATOM 1361 C CA . ALA A 1 208 ? -11.181 19.992 2.165 1.00 40.44 184 ALA A CA 1
ATOM 1362 C C . ALA A 1 208 ? -11.267 19.582 0.702 1.00 32.38 184 ALA A C 1
ATOM 1363 O O . ALA A 1 208 ? -11.141 18.403 0.365 1.00 40.03 184 ALA A O 1
ATOM 1365 N N . GLN A 1 209 ? -11.493 20.543 -0.183 1.00 35.59 185 GLN A N 1
ATOM 1366 C CA . GLN A 1 209 ? -11.592 20.217 -1.597 1.00 43.36 185 GLN A CA 1
ATOM 1367 C C . GLN A 1 209 ? -10.311 19.561 -2.089 1.00 39.71 185 GLN A C 1
ATOM 1368 O O . GLN A 1 209 ? -10.349 18.623 -2.897 1.00 37.68 185 GLN A O 1
ATOM 1374 N N . GLU A 1 210 ? -9.160 20.048 -1.610 1.00 37.87 186 GLU A N 1
ATOM 1375 C CA . GLU A 1 210 ? -7.893 19.467 -2.027 1.00 37.37 186 GLU A CA 1
ATOM 1376 C C . GLU A 1 210 ? -7.766 18.026 -1.543 1.00 40.05 186 GLU A C 1
ATOM 1377 O O . GLU A 1 210 ? -7.320 17.155 -2.295 1.00 33.88 186 GLU A O 1
ATOM 1383 N N . VAL A 1 211 ? -8.183 17.748 -0.300 1.00 36.80 187 VAL A N 1
ATOM 1384 C CA . VAL A 1 211 ? -8.078 16.396 0.233 1.00 36.60 187 VAL A CA 1
ATOM 1385 C C . VAL A 1 211 ? -9.063 15.463 -0.469 1.00 39.45 187 VAL A C 1
ATOM 1386 O O . VAL A 1 211 ? -8.719 14.324 -0.803 1.00 38.20 187 VAL A O 1
ATOM 1390 N N . LEU A 1 212 ? -10.296 15.929 -0.726 1.00 34.14 188 LEU A N 1
ATOM 1391 C CA . LEU A 1 212 ? -11.275 15.074 -1.398 1.00 37.69 188 LEU A CA 1
ATOM 1392 C C . LEU A 1 212 ? -10.804 14.679 -2.799 1.00 38.26 188 LEU A C 1
ATOM 1393 O O . LEU A 1 212 ? -10.970 13.527 -3.223 1.00 38.78 188 LEU A O 1
ATOM 1398 N N . GLU A 1 213 ? -10.231 15.624 -3.538 1.00 36.53 189 GLU A N 1
ATOM 1399 C CA . GLU A 1 213 ? -9.707 15.294 -4.855 1.00 35.80 189 GLU A CA 1
ATOM 1400 C C . GLU A 1 213 ? -8.607 14.236 -4.765 1.00 39.04 189 GLU A C 1
ATOM 1401 O O . GLU A 1 213 ? -8.545 13.320 -5.595 1.00 36.82 189 GLU A O 1
ATOM 1403 N N . LYS A 1 214 ? -7.713 14.363 -3.782 1.00 37.14 190 LYS A N 1
ATOM 1404 C CA . LYS A 1 214 ? -6.642 13.391 -3.620 1.00 35.15 190 LYS A CA 1
ATOM 1405 C C . LYS A 1 214 ? -7.171 12.030 -3.164 1.00 37.49 190 LYS A C 1
ATOM 1406 O O . LYS A 1 214 ? -6.707 10.983 -3.633 1.00 33.91 190 LYS A O 1
ATOM 1412 N N . ILE A 1 215 ? -8.118 12.013 -2.229 1.00 33.08 191 ILE A N 1
ATOM 1413 C CA . ILE A 1 215 ? -8.672 10.745 -1.765 1.00 30.98 191 ILE A CA 1
ATOM 1414 C C . ILE A 1 215 ? -9.408 10.029 -2.900 1.00 37.76 191 ILE A C 1
ATOM 1415 O O . ILE A 1 215 ? -9.304 8.808 -3.038 1.00 41.41 191 ILE A O 1
ATOM 1420 N N . LYS A 1 216 ? -10.185 10.761 -3.710 1.00 35.99 192 LYS A N 1
ATOM 1421 C CA . LYS A 1 216 ? -10.860 10.120 -4.844 1.00 44.44 192 LYS A CA 1
ATOM 1422 C C . LYS A 1 216 ? -9.853 9.393 -5.725 1.00 38.35 192 LYS A C 1
ATOM 1423 O O . LYS A 1 216 ? -10.054 8.237 -6.100 1.00 39.83 192 LYS A O 1
ATOM 1428 N N . ARG A 1 217 ? -8.749 10.063 -6.055 1.00 35.42 193 ARG A N 1
ATOM 1429 C CA . ARG A 1 217 ? -7.723 9.440 -6.884 1.00 39.51 193 ARG A CA 1
ATOM 1430 C C . ARG A 1 217 ? -7.133 8.212 -6.199 1.00 40.98 193 ARG A C 1
ATOM 1431 O O . ARG A 1 217 ? -6.878 7.190 -6.847 1.00 38.19 193 ARG A O 1
ATOM 1433 N N . LEU A 1 218 ? -6.885 8.303 -4.885 1.00 41.79 194 LEU A N 1
ATOM 1434 C CA . LEU A 1 218 ? -6.318 7.171 -4.161 1.00 35.09 194 LEU A CA 1
ATOM 1435 C C . LEU A 1 218 ? -7.290 6.008 -4.105 1.00 42.42 194 LEU A C 1
ATOM 1436 O O . LEU A 1 218 ? -6.863 4.847 -4.086 1.00 36.99 194 LEU A O 1
ATOM 1441 N N . LEU A 1 219 ? -8.593 6.298 -4.080 1.00 37.84 195 LEU A N 1
ATOM 1442 C CA . LEU A 1 219 ? -9.591 5.237 -4.056 1.00 42.36 195 LEU A CA 1
ATOM 1443 C C . LEU A 1 219 ? -9.695 4.559 -5.413 1.00 42.12 195 LEU A C 1
ATOM 1444 O O . LEU A 1 219 ? -9.876 3.344 -5.486 1.00 43.97 195 LEU A O 1
ATOM 1449 N N . GLU A 1 220 ? -9.613 5.335 -6.495 1.00 43.76 196 GLU A N 1
ATOM 1450 C CA . GLU A 1 220 ? -9.598 4.748 -7.829 1.00 45.29 196 GLU A CA 1
ATOM 1451 C C . GLU A 1 220 ? -8.385 3.845 -8.023 1.00 43.62 196 GLU A C 1
ATOM 1452 O O . GLU A 1 220 ? -8.508 2.757 -8.602 1.00 49.14 196 GLU A O 1
ATOM 1458 N N . ALA A 1 221 ? -7.203 4.274 -7.550 1.00 39.27 197 ALA A N 1
ATOM 1459 C CA . ALA A 1 221 ? -6.031 3.394 -7.571 1.00 43.50 197 ALA A CA 1
ATOM 1460 C C . ALA A 1 221 ? -6.273 2.114 -6.765 1.00 44.73 197 ALA A C 1
ATOM 1461 O O . ALA A 1 221 ? -5.933 1.013 -7.218 1.00 43.97 197 ALA A O 1
ATOM 1463 N N . ALA A 1 222 ? -6.858 2.231 -5.564 1.00 44.76 198 ALA A N 1
ATOM 1464 C CA . ALA A 1 222 ? -7.094 1.027 -4.770 1.00 44.42 198 ALA A CA 1
ATOM 1465 C C . ALA A 1 222 ? -8.107 0.115 -5.447 1.00 47.65 198 ALA A C 1
ATOM 1466 O O . ALA A 1 222 ? -8.027 -1.109 -5.306 1.00 49.70 198 ALA A O 1
ATOM 1468 N N . GLU A 1 223 ? -9.057 0.688 -6.186 1.00 46.93 199 GLU A N 1
ATOM 1469 C CA . GLU A 1 223 ? -10.043 -0.110 -6.899 1.00 43.40 199 GLU A CA 1
ATOM 1470 C C . GLU A 1 223 ? -9.473 -0.811 -8.124 1.00 55.17 199 GLU A C 1
ATOM 1471 O O . GLU A 1 223 ? -10.072 -1.786 -8.596 1.00 56.66 199 GLU A O 1
ATOM 1477 N N . ARG A 1 224 ? -8.346 -0.331 -8.648 1.00 48.79 200 ARG A N 1
ATOM 1478 C CA . ARG A 1 224 ? -7.654 -0.943 -9.772 1.00 57.10 200 ARG A CA 1
ATOM 1479 C C . ARG A 1 224 ? -6.406 -1.713 -9.344 1.00 57.05 200 ARG A C 1
ATOM 1480 O O . ARG A 1 224 ? -5.606 -2.094 -10.199 1.00 62.97 200 ARG A O 1
ATOM 1482 N N . ALA A 1 225 ? -6.227 -1.971 -8.046 1.00 49.70 201 ALA A N 1
ATOM 1483 C CA . ALA A 1 225 ? -4.928 -2.437 -7.569 1.00 50.63 201 ALA A CA 1
ATOM 1484 C C . ALA A 1 225 ? -4.772 -3.951 -7.670 1.00 61.95 201 ALA A C 1
ATOM 1485 O O . ALA A 1 225 ? -3.674 -4.448 -7.952 1.00 65.94 201 ALA A O 1
ATOM 1487 N N . GLY A 1 226 ? -5.828 -4.706 -7.399 1.00 60.53 202 GLY A N 1
ATOM 1488 C CA . GLY A 1 226 ? -5.711 -6.154 -7.453 1.00 55.46 202 GLY A CA 1
ATOM 1489 C C . GLY A 1 226 ? -5.008 -6.743 -6.249 1.00 50.63 202 GLY A C 1
ATOM 1490 O O . GLY A 1 226 ? -5.514 -7.668 -5.612 1.00 58.71 202 GLY A O 1
ATOM 1491 N N . ASP A 1 227 ? -3.836 -6.219 -5.928 1.00 51.21 203 ASP A N 1
ATOM 1492 C CA . ASP A 1 227 ? -3.105 -6.660 -4.752 1.00 45.92 203 ASP A CA 1
ATOM 1493 C C . ASP A 1 227 ? -3.706 -6.066 -3.477 1.00 52.32 203 ASP A C 1
ATOM 1494 O O . ASP A 1 227 ? -3.684 -4.837 -3.307 1.00 48.56 203 ASP A O 1
ATOM 1499 N N . PRO A 1 228 ? -4.232 -6.886 -2.562 1.00 51.58 204 PRO A N 1
ATOM 1500 C CA . PRO A 1 228 ? -4.747 -6.355 -1.284 1.00 47.85 204 PRO A CA 1
ATOM 1501 C C . PRO A 1 228 ? -3.764 -5.498 -0.499 1.00 50.22 204 PRO A C 1
ATOM 1502 O O . PRO A 1 228 ? -4.190 -4.538 0.164 1.00 41.67 204 PRO A O 1
ATOM 1506 N N . ALA A 1 229 ? -2.470 -5.814 -0.523 1.00 40.05 205 ALA A N 1
ATOM 1507 C CA . ALA A 1 229 ? -1.527 -5.000 0.238 1.00 45.79 205 ALA A CA 1
ATOM 1508 C C . ALA A 1 229 ? -1.325 -3.636 -0.401 1.00 42.66 205 ALA A C 1
ATOM 1509 O O . ALA A 1 229 ? -1.050 -2.653 0.303 1.00 43.41 205 ALA A O 1
ATOM 1511 N N . LYS A 1 230 ? -1.467 -3.555 -1.723 1.00 38.86 206 LYS A N 1
ATOM 1512 C CA . LYS A 1 230 ? -1.447 -2.260 -2.387 1.00 40.33 206 LYS A CA 1
ATOM 1513 C C . LYS A 1 230 ? -2.728 -1.485 -2.115 1.00 40.87 206 LYS A C 1
ATOM 1514 O O . LYS A 1 230 ? -2.691 -0.269 -1.903 1.00 37.91 206 LYS A O 1
ATOM 1517 N N . ILE A 1 231 ? -3.871 -2.170 -2.096 1.00 37.04 207 ILE A N 1
ATOM 1518 C CA . ILE A 1 231 ? -5.103 -1.519 -1.666 1.00 42.46 207 ILE A CA 1
ATOM 1519 C C . ILE A 1 231 ? -4.895 -0.868 -0.302 1.00 39.00 207 ILE A C 1
ATOM 1520 O O . ILE A 1 231 ? -5.160 0.325 -0.114 1.00 40.44 207 ILE A O 1
ATOM 1525 N N . LEU A 1 232 ? -4.391 -1.639 0.658 1.00 34.11 208 LEU A N 1
ATOM 1526 C CA . LEU A 1 232 ? -4.198 -1.131 2.012 1.00 33.67 208 LEU A CA 1
ATOM 1527 C C . LEU A 1 232 ? -3.258 0.071 2.041 1.00 31.08 208 LEU A C 1
ATOM 1528 O O . LEU A 1 232 ? -3.496 1.032 2.777 1.00 36.92 208 LEU A O 1
ATOM 1533 N N . LEU A 1 233 ? -2.175 0.027 1.257 1.00 39.15 209 LEU A N 1
ATOM 1534 C CA . LEU A 1 233 ? -1.247 1.155 1.204 1.00 34.67 209 LEU A CA 1
ATOM 1535 C C . LEU A 1 233 ? -1.942 2.429 0.710 1.00 33.54 209 LEU A C 1
ATOM 1536 O O . LEU A 1 233 ? -1.830 3.490 1.336 1.00 30.61 209 LEU A O 1
ATOM 1541 N N . TYR A 1 234 ? -2.668 2.348 -0.407 1.00 31.95 210 TYR A N 1
ATOM 1542 C CA . TYR A 1 234 ? -3.376 3.522 -0.915 1.00 37.95 210 TYR A CA 1
ATOM 1543 C C . TYR A 1 234 ? -4.407 4.033 0.092 1.00 38.45 210 TYR A C 1
ATOM 1544 O O . TYR A 1 234 ? -4.576 5.250 0.273 1.00 32.65 210 TYR A O 1
ATOM 1553 N N . VAL A 1 235 ? -5.144 3.113 0.715 1.00 38.50 211 VAL A N 1
ATOM 1554 C CA . VAL A 1 235 ? -6.160 3.518 1.679 1.00 36.13 211 VAL A CA 1
ATOM 1555 C C . VAL A 1 235 ? -5.517 4.254 2.851 1.00 31.03 211 VAL A C 1
ATOM 1556 O O . VAL A 1 235 ? -6.038 5.271 3.312 1.00 35.02 211 VAL A O 1
ATOM 1560 N N . ILE A 1 236 ? -4.397 3.746 3.364 1.00 32.72 212 ILE A N 1
ATOM 1561 C CA . ILE A 1 236 ? -3.749 4.399 4.498 1.00 30.88 212 ILE A CA 1
ATOM 1562 C C . ILE A 1 236 ? -3.247 5.796 4.126 1.00 35.47 212 ILE A C 1
ATOM 1563 O O . ILE A 1 236 ? -3.341 6.734 4.923 1.00 33.60 212 ILE A O 1
ATOM 1568 N N . ARG A 1 237 ? -2.670 5.943 2.928 1.00 40.10 213 ARG A N 1
ATOM 1569 C CA . ARG A 1 237 ? -2.321 7.261 2.402 1.00 34.55 213 ARG A CA 1
ATOM 1570 C C . ARG A 1 237 ? -3.515 8.197 2.394 1.00 38.15 213 ARG A C 1
ATOM 1571 O O . ARG A 1 237 ? -3.392 9.375 2.732 1.00 33.95 213 ARG A O 1
ATOM 1579 N N . ALA A 1 238 ? -4.668 7.703 1.953 1.00 32.46 214 ALA A N 1
ATOM 1580 C CA . ALA A 1 238 ? -5.850 8.542 1.908 1.00 30.57 214 ALA A CA 1
ATOM 1581 C C . ALA A 1 238 ? -6.309 8.933 3.314 1.00 34.96 214 ALA A C 1
ATOM 1582 O O . ALA A 1 238 ? -6.697 10.087 3.546 1.00 34.19 214 ALA A O 1
ATOM 1584 N N . LEU A 1 239 ? -6.263 7.981 4.251 1.00 31.40 215 LEU A N 1
ATOM 1585 C CA . LEU A 1 239 ? -6.683 8.230 5.629 1.00 35.11 215 LEU A CA 1
ATOM 1586 C C . LEU A 1 239 ? -5.763 9.219 6.326 1.00 38.29 215 LEU A C 1
ATOM 1587 O O . LEU A 1 239 ? -6.228 10.080 7.078 1.00 38.26 215 LEU A O 1
ATOM 1592 N N . LEU A 1 240 ? -4.452 9.097 6.101 1.00 36.01 216 LEU A N 1
ATOM 1593 C CA . LEU A 1 240 ? -3.514 10.064 6.669 1.00 38.26 216 LEU A CA 1
ATOM 1594 C C . LEU A 1 240 ? -3.809 11.464 6.149 1.00 39.56 216 LEU A C 1
ATOM 1595 O O . LEU A 1 240 ? -3.776 12.446 6.908 1.00 41.64 216 LEU A O 1
ATOM 1600 N N . LEU A 1 241 ? -4.149 11.564 4.862 1.00 35.29 217 LEU A N 1
ATOM 1601 C CA . LEU A 1 241 ? -4.484 12.853 4.269 1.00 37.34 217 LEU A CA 1
ATOM 1602 C C . LEU A 1 241 ? -5.741 13.421 4.897 1.00 46.20 217 LEU A C 1
ATOM 1603 O O . LEU A 1 241 ? -5.768 14.588 5.296 1.00 51.59 217 LEU A O 1
ATOM 1608 N N . ALA A 1 242 ? -6.803 12.606 4.983 1.00 45.01 218 ALA A N 1
ATOM 1609 C CA . ALA A 1 242 ? -8.053 13.092 5.555 1.00 47.92 218 ALA A CA 1
ATOM 1610 C C . ALA A 1 242 ? -7.873 13.489 7.009 1.00 50.37 218 ALA A C 1
ATOM 1611 O O . ALA A 1 242 ? -8.485 14.457 7.475 1.00 51.78 218 ALA A O 1
ATOM 1613 N N . MET A 1 243 ? -7.049 12.744 7.742 1.00 36.22 219 MET A N 1
ATOM 1614 C CA . MET A 1 243 ? -6.818 13.052 9.147 1.00 42.49 219 MET A CA 1
ATOM 1615 C C . MET A 1 243 ? -6.111 14.389 9.321 1.00 49.74 219 MET A C 1
ATOM 1616 O O . MET A 1 243 ? -6.342 15.088 10.310 1.00 52.18 219 MET A O 1
ATOM 1621 N N . GLU A 1 244 ? -5.209 14.737 8.405 1.00 56.18 220 GLU A N 1
ATOM 1622 C CA . GLU A 1 244 ? -4.593 16.056 8.465 1.00 56.09 220 GLU A CA 1
ATOM 1623 C C . GLU A 1 244 ? -5.656 17.149 8.408 1.00 60.52 220 GLU A C 1
ATOM 1624 O O . GLU A 1 244 ? -5.574 18.145 9.140 1.00 60.94 220 GLU A O 1
ATOM 1630 N N . LEU A 1 245 ? -6.683 16.960 7.572 1.00 56.36 221 LEU A N 1
ATOM 1631 C CA . LEU A 1 245 ? -7.759 17.943 7.476 1.00 54.82 221 LEU A CA 1
ATOM 1632 C C . LEU A 1 245 ? -8.648 17.927 8.716 1.00 55.37 221 LEU A C 1
ATOM 1633 O O . LEU A 1 245 ? -9.048 18.990 9.206 1.00 54.48 221 LEU A O 1
ATOM 1638 N N . LYS A 1 246 ? -8.984 16.736 9.224 1.00 52.13 222 LYS A N 1
ATOM 1639 C CA . LYS A 1 246 ? -9.851 16.637 10.399 1.00 53.18 222 LYS A CA 1
ATOM 1640 C C . LYS A 1 246 ? -9.204 17.268 11.628 1.00 50.23 222 LYS A C 1
ATOM 1641 O O . LYS A 1 246 ? -9.880 17.938 12.412 1.00 56.23 222 LYS A O 1
ATOM 1647 N N . PHE A 1 247 ? -7.897 17.075 11.806 1.00 47.00 223 PHE A N 1
ATOM 1648 C CA . PHE A 1 247 ? -7.204 17.713 12.918 1.00 55.76 223 PHE A CA 1
ATOM 1649 C C . PHE A 1 247 ? -7.181 19.233 12.760 1.00 63.20 223 PHE A C 1
ATOM 1650 O O . PHE A 1 247 ? -7.308 19.969 13.748 1.00 64.15 223 PHE A O 1
ATOM 1655 N N . ALA A 1 248 ? -7.020 19.720 11.523 1.00 55.85 224 ALA A N 1
ATOM 1656 C CA . ALA A 1 248 ? -7.083 21.156 11.267 1.00 57.46 224 ALA A CA 1
ATOM 1657 C C . ALA A 1 248 ? -8.458 21.727 11.597 1.00 59.30 224 ALA A C 1
ATOM 1658 O O . ALA A 1 248 ? -8.559 22.842 12.117 1.00 61.52 224 ALA A O 1
ATOM 1660 N N . TYR A 1 249 ? -9.533 20.983 11.314 1.00 53.74 225 TYR A N 1
ATOM 1661 C CA . TYR A 1 249 ? -10.865 21.531 11.554 1.00 60.28 225 TYR A CA 1
ATOM 1662 C C . TYR A 1 249 ? -11.223 21.543 13.038 1.00 63.32 225 TYR A C 1
ATOM 1663 O O . TYR A 1 249 ? -11.939 22.445 13.493 1.00 72.57 225 TYR A O 1
ATOM 1672 N N . ARG A 1 250 ? -10.775 20.541 13.796 1.00 65.92 226 ARG A N 1
ATOM 1673 C CA . ARG A 1 250 ? -10.775 20.602 15.269 1.00 72.85 226 ARG A CA 1
ATOM 1674 C C . ARG A 1 250 ? -10.040 19.407 15.866 1.00 63.47 226 ARG A C 1
ATOM 1675 O O . ARG A 1 250 ? -8.872 19.516 16.247 1.00 71.64 226 ARG A O 1
ATOM 1680 N N . GLU B 1 26 ? -1.334 20.101 23.278 1.00 67.79 2 GLU B N 1
ATOM 1681 C CA . GLU B 1 26 ? -0.895 18.733 23.545 1.00 66.65 2 GLU B CA 1
ATOM 1682 C C . GLU B 1 26 ? -1.398 17.781 22.460 1.00 61.99 2 GLU B C 1
ATOM 1683 O O . GLU B 1 26 ? -0.656 16.929 21.979 1.00 65.37 2 GLU B O 1
ATOM 1686 N N . LEU B 1 27 ? -2.668 17.935 22.078 1.00 66.51 3 LEU B N 1
ATOM 1687 C CA . LEU B 1 27 ? -3.209 17.140 20.983 1.00 63.19 3 LEU B CA 1
ATOM 1688 C C . LEU B 1 27 ? -2.455 17.411 19.685 1.00 67.63 3 LEU B C 1
ATOM 1689 O O . LEU B 1 27 ? -2.200 16.487 18.896 1.00 60.87 3 LEU B O 1
ATOM 1694 N N . ASP B 1 28 ? -2.073 18.670 19.453 1.00 54.86 4 ASP B N 1
ATOM 1695 C CA . ASP B 1 28 ? -1.346 18.992 18.237 1.00 59.08 4 ASP B CA 1
ATOM 1696 C C . ASP B 1 28 ? 0.028 18.338 18.230 1.00 60.06 4 ASP B C 1
ATOM 1697 O O . ASP B 1 28 ? 0.521 17.959 17.163 1.00 62.55 4 ASP B O 1
ATOM 1700 N N . GLU B 1 29 ? 0.647 18.168 19.404 1.00 57.46 5 GLU B N 1
ATOM 1701 C CA . GLU B 1 29 ? 1.936 17.491 19.477 1.00 58.29 5 GLU B CA 1
ATOM 1702 C C . GLU B 1 29 ? 1.798 15.982 19.337 1.00 56.71 5 GLU B C 1
ATOM 1703 O O . GLU B 1 29 ? 2.689 15.334 18.776 1.00 54.11 5 GLU B O 1
ATOM 1705 N N . LEU B 1 30 ? 0.709 15.403 19.850 1.00 52.60 6 LEU B N 1
ATOM 1706 C CA . LEU B 1 30 ? 0.487 13.975 19.646 1.00 58.16 6 LEU B CA 1
ATOM 1707 C C . LEU B 1 30 ? 0.294 13.667 18.164 1.00 54.87 6 LEU B C 1
ATOM 1708 O O . LEU B 1 30 ? 0.893 12.720 17.644 1.00 52.16 6 LEU B O 1
ATOM 1711 N N . TRP B 1 31 ? -0.506 14.481 17.462 1.00 51.46 7 TRP B N 1
ATOM 1712 C CA . TRP B 1 31 ? -0.736 14.251 16.041 1.00 48.94 7 TRP B CA 1
ATOM 1713 C C . TRP B 1 31 ? 0.556 14.362 15.249 1.00 55.72 7 TRP B C 1
ATOM 1714 O O . TRP B 1 31 ? 0.785 13.584 14.312 1.00 49.69 7 TRP B O 1
ATOM 1725 N N . LYS B 1 32 ? 1.428 15.297 15.628 1.00 53.89 8 LYS B N 1
ATOM 1726 C CA . LYS B 1 32 ? 2.705 15.417 14.939 1.00 47.29 8 LYS B CA 1
ATOM 1727 C C . LYS B 1 32 ? 3.529 14.149 15.091 1.00 53.33 8 LYS B C 1
ATOM 1728 O O . LYS B 1 32 ? 4.163 13.697 14.130 1.00 51.99 8 LYS B O 1
ATOM 1730 N N . ARG B 1 33 ? 3.541 13.564 16.293 1.00 49.65 9 ARG B N 1
ATOM 1731 C CA . ARG B 1 33 ? 4.268 12.314 16.498 1.00 53.62 9 ARG B CA 1
ATOM 1732 C C . ARG B 1 33 ? 3.617 11.152 15.741 1.00 52.54 9 ARG B C 1
ATOM 1733 O O . ARG B 1 33 ? 4.316 10.321 15.139 1.00 47.23 9 ARG B O 1
ATOM 1735 N N . VAL B 1 34 ? 2.284 11.061 15.773 1.00 49.07 10 VAL B N 1
ATOM 1736 C CA . VAL B 1 34 ? 1.601 10.029 14.996 1.00 48.50 10 VAL B CA 1
ATOM 1737 C C . VAL B 1 34 ? 1.947 10.176 13.522 1.00 47.31 10 VAL B C 1
ATOM 1738 O O . VAL B 1 34 ? 2.355 9.212 12.863 1.00 51.08 10 VAL B O 1
ATOM 1742 N N . LYS B 1 35 ? 1.814 11.396 12.994 1.00 49.23 11 LYS B N 1
ATOM 1743 C CA . LYS B 1 35 ? 2.159 11.643 11.595 1.00 52.02 11 LYS B CA 1
ATOM 1744 C C . LYS B 1 35 ? 3.572 11.165 11.287 1.00 51.99 11 LYS B C 1
ATOM 1745 O O . LYS B 1 35 ? 3.797 10.497 10.273 1.00 51.89 11 LYS B O 1
ATOM 1748 N N . LYS B 1 36 ? 4.530 11.463 12.175 1.00 48.72 12 LYS B N 1
ATOM 1749 C CA . LYS B 1 36 ? 5.915 11.046 11.959 1.00 54.46 12 LYS B CA 1
ATOM 1750 C C . LYS B 1 36 ? 6.053 9.528 11.921 1.00 53.46 12 LYS B C 1
ATOM 1751 O O . LYS B 1 36 ? 6.750 8.990 11.052 1.00 48.47 12 LYS B O 1
ATOM 1753 N N . LEU B 1 37 ? 5.430 8.827 12.877 1.00 48.84 13 LEU B N 1
ATOM 1754 C CA . LEU B 1 37 ? 5.538 7.372 12.950 1.00 50.88 13 LEU B CA 1
ATOM 1755 C C . LEU B 1 37 ? 4.890 6.699 11.743 1.00 44.81 13 LEU B C 1
ATOM 1756 O O . LEU B 1 37 ? 5.451 5.751 11.187 1.00 42.47 13 LEU B O 1
ATOM 1761 N N . VAL B 1 38 ? 3.706 7.159 11.330 1.00 39.84 14 VAL B N 1
ATOM 1762 C CA . VAL B 1 38 ? 3.042 6.559 10.175 1.00 41.44 14 VAL B CA 1
ATOM 1763 C C . VAL B 1 38 ? 3.917 6.685 8.925 1.00 45.31 14 VAL B C 1
ATOM 1764 O O . VAL B 1 38 ? 4.126 5.713 8.192 1.00 41.88 14 VAL B O 1
ATOM 1768 N N . THR B 1 39 ? 4.419 7.892 8.646 1.00 45.41 15 THR B N 1
ATOM 1769 C CA . THR B 1 39 ? 5.218 8.085 7.434 1.00 46.33 15 THR B CA 1
ATOM 1770 C C . THR B 1 39 ? 6.466 7.206 7.446 1.00 40.90 15 THR B C 1
ATOM 1771 O O . THR B 1 39 ? 6.854 6.649 6.411 1.00 45.54 15 THR B O 1
ATOM 1775 N N . GLU B 1 40 ? 7.113 7.068 8.604 1.00 39.64 16 GLU B N 1
ATOM 1776 C CA . GLU B 1 40 ? 8.201 6.100 8.729 1.00 40.03 16 GLU B CA 1
ATOM 1777 C C . GLU B 1 40 ? 7.727 4.694 8.412 1.00 47.82 16 GLU B C 1
ATOM 1778 O O . GLU B 1 40 ? 8.446 3.912 7.771 1.00 50.37 16 GLU B O 1
ATOM 1784 N N . LEU B 1 41 ? 6.537 4.332 8.895 1.00 38.98 17 LEU B N 1
ATOM 1785 C CA . LEU B 1 41 ? 6.046 2.983 8.654 1.00 39.94 17 LEU B CA 1
ATOM 1786 C C . LEU B 1 41 ? 5.694 2.774 7.188 1.00 33.41 17 LEU B C 1
ATOM 1787 O O . LEU B 1 41 ? 5.922 1.692 6.641 1.00 37.76 17 LEU B O 1
ATOM 1792 N N . LEU B 1 42 ? 5.073 3.772 6.552 1.00 33.66 18 LEU B N 1
ATOM 1793 C CA . LEU B 1 42 ? 4.783 3.645 5.127 1.00 37.96 18 LEU B CA 1
ATOM 1794 C C . LEU B 1 42 ? 6.069 3.524 4.320 1.00 39.15 18 LEU B C 1
ATOM 1795 O O . LEU B 1 42 ? 6.138 2.745 3.367 1.00 40.66 18 LEU B O 1
ATOM 1800 N N . GLU B 1 43 ? 7.096 4.299 4.688 1.00 38.65 19 GLU B N 1
ATOM 1801 C CA . GLU B 1 43 ? 8.391 4.189 4.023 1.00 43.13 19 GLU B CA 1
ATOM 1802 C C . GLU B 1 43 ? 8.976 2.789 4.172 1.00 41.96 19 GLU B C 1
ATOM 1803 O O . GLU B 1 43 ? 9.511 2.235 3.207 1.00 40.71 19 GLU B O 1
ATOM 1809 N N . GLN B 1 44 ? 8.831 2.167 5.352 1.00 40.07 20 GLN B N 1
ATOM 1810 C CA . GLN B 1 44 ? 9.339 0.805 5.509 1.00 40.29 20 GLN B CA 1
ATOM 1811 C C . GLN B 1 44 ? 8.504 -0.186 4.722 1.00 45.24 20 GLN B C 1
ATOM 1812 O O . GLN B 1 44 ? 9.044 -1.075 4.048 1.00 44.58 20 GLN B O 1
ATOM 1818 N N . ALA B 1 45 ? 7.181 -0.037 4.784 1.00 42.56 21 ALA B N 1
ATOM 1819 C CA . ALA B 1 45 ? 6.293 -0.854 3.972 1.00 39.22 21 ALA B CA 1
ATOM 1820 C C . ALA B 1 45 ? 6.660 -0.767 2.500 1.00 45.90 21 ALA B C 1
ATOM 1821 O O . ALA B 1 45 ? 6.575 -1.762 1.768 1.00 46.15 21 ALA B O 1
ATOM 1823 N N . GLU B 1 46 ? 7.046 0.427 2.041 1.00 42.68 22 GLU B N 1
ATOM 1824 C CA . GLU B 1 46 ? 7.467 0.575 0.653 1.00 45.56 22 GLU B CA 1
ATOM 1825 C C . GLU B 1 46 ? 8.795 -0.136 0.421 1.00 41.57 22 GLU B C 1
ATOM 1826 O O . GLU B 1 46 ? 8.966 -0.825 -0.589 1.00 51.19 22 GLU B O 1
ATOM 1832 N N . ARG B 1 47 ? 9.727 -0.017 1.374 1.00 52.62 23 ARG B N 1
ATOM 1833 C CA . ARG B 1 47 ? 11.059 -0.607 1.249 1.00 49.83 23 ARG B CA 1
ATOM 1834 C C . ARG B 1 47 ? 11.082 -2.102 1.533 1.00 60.58 23 ARG B C 1
ATOM 1835 O O . ARG B 1 47 ? 12.049 -2.775 1.153 1.00 57.63 23 ARG B O 1
ATOM 1843 N N . ALA B 1 48 ? 10.058 -2.632 2.201 1.00 56.77 24 ALA B N 1
ATOM 1844 C CA . ALA B 1 48 ? 9.998 -4.061 2.453 1.00 54.59 24 ALA B CA 1
ATOM 1845 C C . ALA B 1 48 ? 9.624 -4.794 1.174 1.00 56.42 24 ALA B C 1
ATOM 1846 O O . ALA B 1 48 ? 8.972 -4.242 0.283 1.00 62.40 24 ALA B O 1
ATOM 1848 N N . GLY B 1 49 ? 10.067 -6.044 1.079 1.00 53.46 25 GLY B N 1
ATOM 1849 C CA . GLY B 1 49 ? 9.804 -6.848 -0.097 1.00 50.50 25 GLY B CA 1
ATOM 1850 C C . GLY B 1 49 ? 8.840 -7.995 0.140 1.00 55.91 25 GLY B C 1
ATOM 1851 O O . GLY B 1 49 ? 8.055 -8.334 -0.752 1.00 55.90 25 GLY B O 1
ATOM 1852 N N . ASP B 1 50 ? 8.894 -8.597 1.330 1.00 48.46 26 ASP B N 1
ATOM 1853 C CA . ASP B 1 50 ? 8.024 -9.729 1.682 1.00 53.17 26 ASP B CA 1
ATOM 1854 C C . ASP B 1 50 ? 6.601 -9.254 1.924 1.00 54.31 26 ASP B C 1
ATOM 1855 O O . ASP B 1 50 ? 6.387 -8.371 2.768 1.00 52.89 26 ASP B O 1
ATOM 1860 N N . PRO B 1 51 ? 5.604 -9.818 1.232 1.00 57.24 27 PRO B N 1
ATOM 1861 C CA . PRO B 1 51 ? 4.217 -9.371 1.426 1.00 50.64 27 PRO B CA 1
ATOM 1862 C C . PRO B 1 51 ? 3.710 -9.499 2.857 1.00 54.53 27 PRO B C 1
ATOM 1863 O O . PRO B 1 51 ? 2.854 -8.706 3.270 1.00 47.81 27 PRO B O 1
ATOM 1867 N N . GLU B 1 52 ? 4.218 -10.458 3.629 1.00 53.77 28 GLU B N 1
ATOM 1868 C CA . GLU B 1 52 ? 3.773 -10.607 5.008 1.00 52.39 28 GLU B CA 1
ATOM 1869 C C . GLU B 1 52 ? 4.320 -9.486 5.888 1.00 53.63 28 GLU B C 1
ATOM 1870 O O . GLU B 1 52 ? 3.621 -8.984 6.776 1.00 45.26 28 GLU B O 1
ATOM 1873 N N . GLU B 1 53 ? 5.568 -9.070 5.658 1.00 45.31 29 GLU B N 1
ATOM 1874 C CA . GLU B 1 53 ? 6.099 -7.959 6.433 1.00 48.42 29 GLU B CA 1
ATOM 1875 C C . GLU B 1 53 ? 5.462 -6.642 6.015 1.00 42.36 29 GLU B C 1
ATOM 1876 O O . GLU B 1 53 ? 5.218 -5.773 6.856 1.00 42.23 29 GLU B O 1
ATOM 1882 N N . ILE B 1 54 ? 5.215 -6.473 4.719 1.00 38.83 30 ILE B N 1
ATOM 1883 C CA . ILE B 1 54 ? 4.518 -5.289 4.233 1.00 48.53 30 ILE B CA 1
ATOM 1884 C C . ILE B 1 54 ? 3.192 -5.138 4.959 1.00 41.48 30 ILE B C 1
ATOM 1885 O O . ILE B 1 54 ? 2.891 -4.090 5.543 1.00 42.37 30 ILE B O 1
ATOM 1890 N N . PHE B 1 55 ? 2.405 -6.206 4.976 1.00 41.12 31 PHE B N 1
ATOM 1891 C CA . PHE B 1 55 ? 1.091 -6.121 5.590 1.00 40.27 31 PHE B CA 1
ATOM 1892 C C . PHE B 1 55 ? 1.189 -5.850 7.081 1.00 38.54 31 PHE B C 1
ATOM 1893 O O . PHE B 1 55 ? 0.383 -5.088 7.628 1.00 42.12 31 PHE B O 1
ATOM 1901 N N . LYS B 1 56 ? 2.150 -6.474 7.760 1.00 41.31 32 LYS B N 1
ATOM 1902 C CA . LYS B 1 56 ? 2.338 -6.209 9.182 1.00 42.98 32 LYS B CA 1
ATOM 1903 C C . LYS B 1 56 ? 2.705 -4.755 9.432 1.00 42.15 32 LYS B C 1
ATOM 1904 O O . LYS B 1 56 ? 2.277 -4.171 10.434 1.00 36.42 32 LYS B O 1
ATOM 1907 N N . LEU B 1 57 ? 3.514 -4.158 8.542 1.00 33.04 33 LEU B N 1
ATOM 1908 C CA . LEU B 1 57 ? 3.877 -2.752 8.701 1.00 40.00 33 LEU B CA 1
ATOM 1909 C C . LEU B 1 57 ? 2.676 -1.849 8.437 1.00 36.39 33 LEU B C 1
ATOM 1910 O O . LEU B 1 57 ? 2.452 -0.883 9.167 1.00 35.59 33 LEU B O 1
ATOM 1915 N N . LEU B 1 58 ? 1.884 -2.148 7.410 1.00 35.59 34 LEU B N 1
ATOM 1916 C CA . LEU B 1 58 ? 0.703 -1.325 7.169 1.00 35.43 34 LEU B CA 1
ATOM 1917 C C . LEU B 1 58 ? -0.334 -1.469 8.281 1.00 37.00 34 LEU B C 1
ATOM 1918 O O . LEU B 1 58 ? -1.064 -0.514 8.572 1.00 38.77 34 LEU B O 1
ATOM 1923 N N . GLU B 1 59 ? -0.441 -2.653 8.890 1.00 35.42 35 GLU B N 1
ATOM 1924 C CA . GLU B 1 59 ? -1.337 -2.813 10.030 1.00 35.45 35 GLU B CA 1
ATOM 1925 C C . GLU B 1 59 ? -0.954 -1.869 11.153 1.00 42.70 35 GLU B C 1
ATOM 1926 O O . GLU B 1 59 ? -1.825 -1.311 11.828 1.00 35.57 35 GLU B O 1
ATOM 1932 N N . VAL B 1 60 ? 0.347 -1.661 11.358 1.00 39.68 36 VAL B N 1
ATOM 1933 C CA . VAL B 1 60 ? 0.785 -0.734 12.393 1.00 28.83 36 VAL B CA 1
ATOM 1934 C C . VAL B 1 60 ? 0.463 0.703 12.013 1.00 33.66 36 VAL B C 1
ATOM 1935 O O . VAL B 1 60 ? -0.018 1.482 12.848 1.00 33.66 36 VAL B O 1
ATOM 1939 N N . ALA B 1 61 ? 0.741 1.085 10.764 1.00 28.80 37 ALA B N 1
ATOM 1940 C CA . ALA B 1 61 ? 0.369 2.412 10.284 1.00 35.32 37 ALA B CA 1
ATOM 1941 C C . ALA B 1 61 ? -1.128 2.674 10.467 1.00 38.24 37 ALA B C 1
ATOM 1942 O O . ALA B 1 61 ? -1.535 3.722 11.004 1.00 35.67 37 ALA B O 1
ATOM 1944 N N . ALA B 1 62 ? -1.966 1.738 10.018 1.00 35.07 38 ALA B N 1
ATOM 1945 C CA . ALA B 1 62 ? -3.413 1.921 10.151 1.00 32.39 38 ALA B CA 1
ATOM 1946 C C . ALA B 1 62 ? -3.811 2.087 11.61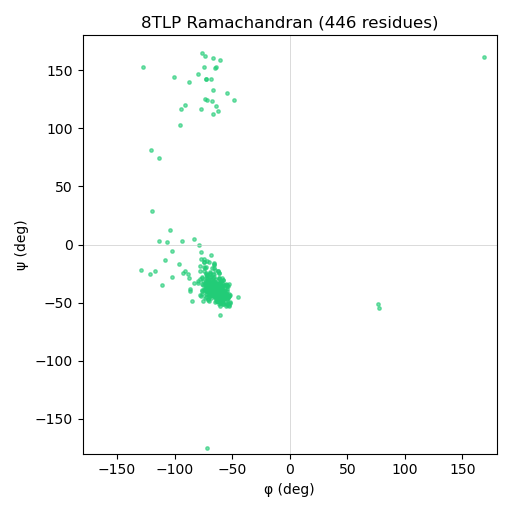1 1.00 37.44 38 ALA B C 1
ATOM 1947 O O . ALA B 1 62 ? -4.649 2.935 11.948 1.00 38.94 38 ALA B O 1
ATOM 1949 N N . ALA B 1 63 ? -3.235 1.272 12.487 1.00 35.63 39 ALA B N 1
ATOM 1950 C CA . ALA B 1 63 ? -3.535 1.390 13.909 1.00 41.53 39 ALA B CA 1
ATOM 1951 C C . ALA B 1 63 ? -3.177 2.773 14.439 1.00 42.26 39 ALA B C 1
ATOM 1952 O O . ALA B 1 63 ? -3.898 3.315 15.291 1.00 35.92 39 ALA B O 1
ATOM 1954 N N . LEU B 1 64 ? -2.086 3.373 13.932 1.00 35.61 40 LEU B N 1
ATOM 1955 C CA . LEU B 1 64 ? -1.737 4.739 14.313 1.00 37.84 40 LEU B CA 1
ATOM 1956 C C . LEU B 1 64 ? -2.777 5.731 13.817 1.00 45.72 40 LEU B C 1
ATOM 1957 O O . LEU B 1 64 ? -3.133 6.674 14.531 1.00 42.30 40 LEU B O 1
ATOM 1962 N N . VAL B 1 65 ? -3.293 5.530 12.603 1.00 40.06 41 VAL B N 1
ATOM 1963 C CA . VAL B 1 65 ? -4.324 6.428 12.110 1.00 43.83 41 VAL B CA 1
ATOM 1964 C C . VAL B 1 65 ? -5.573 6.303 12.975 1.00 44.65 41 VAL B C 1
ATOM 1965 O O . VAL B 1 65 ? -6.189 7.309 13.345 1.00 45.75 41 VAL B O 1
ATOM 1969 N N . PHE B 1 66 ? -5.932 5.071 13.351 1.00 39.43 42 PHE B N 1
ATOM 1970 C CA . PHE B 1 66 ? -7.051 4.863 14.263 1.00 36.84 42 PHE B CA 1
ATOM 1971 C C . PHE B 1 66 ? -6.863 5.640 15.559 1.00 47.70 42 PHE B C 1
ATOM 1972 O O . PHE B 1 66 ? -7.828 6.138 16.151 1.00 46.20 42 PHE B O 1
ATOM 1980 N N . LEU B 1 67 ? -5.618 5.751 16.009 1.00 42.72 43 LEU B N 1
ATOM 1981 C CA . LEU B 1 67 ? -5.304 6.421 17.252 1.00 40.87 43 LEU B CA 1
ATOM 1982 C C . LEU B 1 67 ? -5.500 7.938 17.131 1.00 51.43 43 LEU B C 1
ATOM 1983 O O . LEU B 1 67 ? -6.039 8.579 18.046 1.00 46.48 43 LEU B O 1
ATOM 1988 N N . ALA B 1 68 ? -5.107 8.524 15.998 1.00 38.44 44 ALA B N 1
ATOM 1989 C CA . ALA B 1 68 ? -5.419 9.927 15.747 1.00 45.37 44 ALA B CA 1
ATOM 1990 C C . ALA B 1 68 ? -6.926 10.169 15.719 1.00 43.94 44 ALA B C 1
ATOM 1991 O O . ALA B 1 68 ? -7.408 11.186 16.228 1.00 44.77 44 ALA B O 1
ATOM 1993 N N . GLU B 1 69 ? -7.682 9.265 15.100 1.00 37.28 45 GLU B N 1
ATOM 1994 C CA . GLU B 1 69 ? -9.139 9.420 15.074 1.00 45.07 45 GLU B CA 1
ATOM 1995 C C . GLU B 1 69 ? -9.715 9.421 16.483 1.00 51.05 45 GLU B C 1
ATOM 1996 O O . GLU B 1 69 ? -10.668 10.155 16.766 1.00 44.08 45 GLU B O 1
ATOM 2002 N N . MET B 1 70 ? -9.168 8.573 17.371 1.00 44.29 46 MET B N 1
ATOM 2003 C CA . MET B 1 70 ? -9.628 8.546 18.753 1.00 45.45 46 MET B CA 1
ATOM 2004 C C . MET B 1 70 ? -9.343 9.854 19.459 1.00 48.56 46 MET B C 1
ATOM 2005 O O . MET B 1 70 ? -10.161 10.293 20.269 1.00 47.59 46 MET B O 1
ATOM 2010 N N . PHE B 1 71 ? -8.208 10.491 19.141 1.00 50.80 47 PHE B N 1
ATOM 2011 C CA . PHE B 1 71 ? -7.881 11.820 19.656 1.00 52.57 47 PHE B CA 1
ATOM 2012 C C . PHE B 1 71 ? -8.971 12.841 19.368 1.00 47.92 47 PHE B C 1
ATOM 2013 O O . PHE B 1 71 ? -9.165 13.783 20.144 1.00 47.40 47 PHE B O 1
ATOM 2021 N N . LEU B 1 72 ? -9.630 12.726 18.220 1.00 47.83 48 LEU B N 1
ATOM 2022 C CA . LEU B 1 72 ? -10.642 13.707 17.863 1.00 50.58 48 LEU B CA 1
ATOM 2023 C C . LEU B 1 72 ? -11.855 13.673 18.791 1.00 49.99 48 LEU B C 1
ATOM 2024 O O . LEU B 1 72 ? -12.646 14.617 18.769 1.00 49.24 48 LEU B O 1
ATOM 2029 N N . ARG B 1 73 ? -12.034 12.602 19.577 1.00 45.84 49 ARG B N 1
ATOM 2030 C CA . ARG B 1 73 ? -13.103 12.538 20.577 1.00 49.53 49 ARG B CA 1
ATOM 2031 C C . ARG B 1 73 ? -12.794 13.338 21.834 1.00 52.37 49 ARG B C 1
ATOM 2032 O O . ARG B 1 73 ? -13.665 13.467 22.701 1.00 45.58 49 ARG B O 1
ATOM 2040 N N . LEU B 1 74 ? -11.581 13.876 21.954 1.00 49.44 50 LEU B N 1
ATOM 2041 C CA . LEU B 1 74 ? -11.174 14.491 23.210 1.00 47.57 50 LEU B CA 1
ATOM 2042 C C . LEU B 1 74 ? -11.873 15.825 23.454 1.00 54.90 50 LEU B C 1
ATOM 2043 O O . LEU B 1 74 ? -12.080 16.205 24.610 1.00 55.84 50 LEU B O 1
ATOM 2048 N N . ALA B 1 75 ? -12.243 16.549 22.392 1.00 50.98 51 ALA B N 1
ATOM 2049 C CA . ALA B 1 75 ? -12.864 17.854 22.582 1.00 57.71 51 ALA B CA 1
ATOM 2050 C C . ALA B 1 75 ? -14.256 17.715 23.187 1.00 60.78 51 ALA B C 1
ATOM 2051 O O . ALA B 1 75 ? -14.661 18.532 24.022 1.00 61.07 51 ALA B O 1
ATOM 2053 N N . ALA B 1 76 ? -15.009 16.689 22.782 1.00 51.74 52 ALA B N 1
ATOM 2054 C CA . ALA B 1 76 ? -16.293 16.450 23.434 1.00 59.02 52 ALA B CA 1
ATOM 2055 C C . ALA B 1 76 ? -16.102 15.985 24.874 1.00 58.24 52 ALA B C 1
ATOM 2056 O O . ALA B 1 76 ? -16.873 16.373 25.759 1.00 53.29 52 ALA B O 1
ATOM 2058 N N . ILE B 1 77 ? -15.065 15.182 25.125 1.00 51.36 53 ILE B N 1
ATOM 2059 C CA . ILE B 1 77 ? -14.789 14.694 26.472 1.00 57.03 53 ILE B CA 1
ATOM 2060 C C . ILE B 1 77 ? -14.441 15.848 27.401 1.00 53.52 53 ILE B C 1
ATOM 2061 O O . ILE B 1 77 ? -14.826 15.855 28.574 1.00 54.88 53 ILE B O 1
ATOM 2066 N N . GLN B 1 78 ? -13.722 16.846 26.890 1.00 60.69 54 GLN B N 1
ATOM 2067 C CA . GLN B 1 78 ? -13.285 17.991 27.678 1.00 67.39 54 GLN B CA 1
ATOM 2068 C C . GLN B 1 78 ? -14.359 19.072 27.796 1.00 65.97 54 GLN B C 1
ATOM 2069 O O . GLN B 1 78 ? -14.089 20.135 28.363 1.00 65.93 54 GLN B O 1
ATO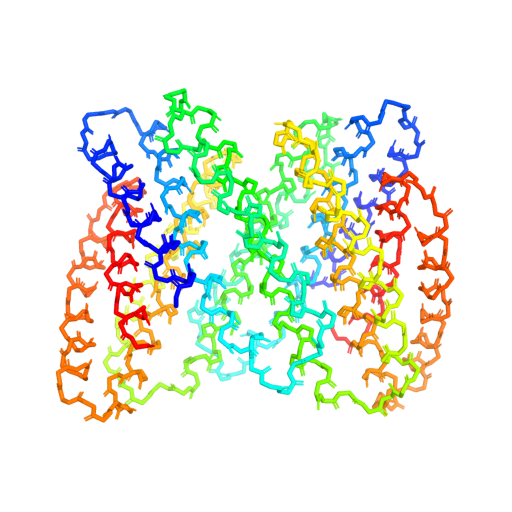M 2075 N N . GLU B 1 79 ? -15.560 18.823 27.279 1.00 61.54 55 GLU B N 1
ATOM 2076 C CA . GLU B 1 79 ? -16.655 19.767 27.431 1.00 61.93 55 GLU B CA 1
ATOM 2077 C C . GLU B 1 79 ? -17.079 19.865 28.895 1.00 62.11 55 GLU B C 1
ATOM 2078 O O . GLU B 1 79 ? -16.799 18.982 29.715 1.00 58.14 55 GLU B O 1
ATOM 2084 N N . LYS B 1 80 ? -17.771 20.962 29.220 1.00 62.17 56 LYS B N 1
ATOM 2085 C CA . LYS B 1 80 ? -18.094 21.245 30.617 1.00 63.84 56 LYS B CA 1
ATOM 2086 C C . LYS B 1 80 ? -19.159 20.294 31.158 1.00 58.92 56 LYS B C 1
ATOM 2087 O O . LYS B 1 80 ? -19.202 20.041 32.368 1.00 56.56 56 LYS B O 1
ATOM 2089 N N . ALA B 1 81 ? -20.011 19.752 30.286 1.00 63.05 57 ALA B N 1
ATOM 2090 C CA . ALA B 1 81 ? -21.046 18.823 30.718 1.00 58.16 57 ALA B CA 1
ATOM 2091 C C . ALA B 1 81 ? -20.494 17.458 31.096 1.00 59.05 57 ALA B C 1
ATOM 2092 O O . ALA B 1 81 ? -21.127 16.749 31.886 1.00 62.96 57 ALA B O 1
ATOM 2094 N N . THR B 1 82 ? -19.335 17.075 30.567 1.00 53.13 58 THR B N 1
ATOM 2095 C CA . THR B 1 82 ? -18.836 15.726 30.784 1.00 51.86 58 THR B CA 1
ATOM 2096 C C . THR B 1 82 ? -18.444 15.517 32.244 1.00 52.59 58 THR B C 1
ATOM 2097 O O . THR B 1 82 ? -17.920 16.418 32.903 1.00 55.37 58 THR B O 1
ATOM 2101 N N . ASP B 1 83 ? -18.712 14.316 32.743 1.00 56.11 59 ASP B N 1
ATOM 2102 C CA . ASP B 1 83 ? -18.251 13.870 34.046 1.00 60.99 59 ASP B CA 1
ATOM 2103 C C . ASP B 1 83 ? -16.751 14.153 34.209 1.00 66.31 59 ASP B C 1
ATOM 2104 O O . ASP B 1 83 ? -15.954 13.718 33.363 1.00 63.48 59 ASP B O 1
ATOM 2109 N N . PRO B 1 84 ? -16.347 14.876 35.255 1.00 69.42 60 PRO B N 1
ATOM 2110 C CA . PRO B 1 84 ? -14.903 15.081 35.482 1.00 65.13 60 PRO B CA 1
ATOM 2111 C C . PRO B 1 84 ? -14.139 13.794 35.726 1.00 64.77 60 PRO B C 1
ATOM 2112 O O . PRO B 1 84 ? -12.942 13.736 35.417 1.00 57.07 60 PRO B O 1
ATOM 2116 N N . GLU B 1 85 ? -14.775 12.764 36.290 1.00 53.99 61 GLU B N 1
ATOM 2117 C CA . GLU B 1 85 ? -14.086 11.485 36.412 1.00 60.80 61 GLU B CA 1
ATOM 2118 C C . GLU B 1 85 ? -13.697 10.954 35.036 1.00 58.38 61 GLU B C 1
ATOM 2119 O O . GLU B 1 85 ? -12.599 10.410 34.863 1.00 53.22 61 GLU B O 1
ATOM 2121 N N . ILE B 1 86 ? -14.572 11.133 34.040 1.00 52.21 62 ILE B N 1
ATOM 2122 C CA . ILE B 1 86 ? -14.233 10.740 32.675 1.00 59.87 62 ILE B CA 1
ATOM 2123 C C . ILE B 1 86 ? -13.072 11.578 32.157 1.00 54.40 62 ILE B C 1
ATOM 2124 O O . ILE B 1 86 ? -12.167 11.062 31.497 1.00 45.85 62 ILE B O 1
ATOM 2129 N N . GLN B 1 87 ? -13.085 12.884 32.439 1.00 51.66 63 GLN B N 1
ATOM 2130 C CA . GLN B 1 87 ? -12.043 13.756 31.916 1.00 51.92 63 GLN B CA 1
ATOM 2131 C C . GLN B 1 87 ? -10.683 13.403 32.503 1.00 55.71 63 GLN B C 1
ATOM 2132 O O . GLN B 1 87 ? -9.685 13.357 31.776 1.00 50.16 63 GLN B O 1
ATOM 2138 N N . GLU B 1 88 ? -10.628 13.124 33.809 1.00 52.42 64 GLU B N 1
ATOM 2139 C CA . GLU B 1 88 ? -9.362 12.750 34.437 1.00 57.35 64 GLU B CA 1
ATOM 2140 C C . GLU B 1 88 ? -8.831 11.438 33.872 1.00 53.54 64 GLU B C 1
ATOM 2141 O O . GLU B 1 88 ? -7.621 11.284 33.663 1.00 51.88 64 GLU B O 1
ATOM 2147 N N . LEU B 1 89 ? -9.720 10.478 33.633 1.00 47.86 65 LEU B N 1
ATOM 2148 C CA . LEU B 1 89 ? -9.305 9.203 33.062 1.00 49.57 65 LEU B CA 1
ATOM 2149 C C . LEU B 1 89 ? -8.764 9.383 31.654 1.00 45.33 65 LEU B C 1
ATOM 2150 O O . LEU B 1 89 ? -7.767 8.753 31.279 1.00 49.93 65 LEU B O 1
ATOM 2155 N N . ALA B 1 90 ? -9.422 10.231 30.860 1.00 44.64 66 ALA B N 1
ATOM 2156 C CA . ALA B 1 90 ? -9.008 10.439 29.482 1.00 48.52 66 ALA B CA 1
ATOM 2157 C C . ALA B 1 90 ? -7.622 11.048 29.419 1.00 54.33 66 ALA B C 1
ATOM 2158 O O . ALA B 1 90 ? -6.868 10.772 28.480 1.00 47.51 66 ALA B O 1
ATOM 2160 N N . GLU B 1 91 ? -7.271 11.883 30.401 1.00 55.62 67 GLU B N 1
ATOM 2161 C CA . GLU B 1 91 ? -5.936 12.469 30.418 1.00 56.95 67 GLU B CA 1
ATOM 2162 C C . GLU B 1 91 ? -4.894 11.457 30.880 1.00 50.15 67 GLU B C 1
ATOM 2163 O O . GLU B 1 91 ? -3.741 11.536 30.453 1.00 48.34 67 GLU B O 1
ATOM 2169 N N . ARG B 1 92 ? -5.280 10.488 31.718 1.00 47.66 68 ARG B N 1
ATOM 2170 C CA . ARG B 1 92 ? -4.385 9.375 32.021 1.00 49.41 68 ARG B CA 1
ATOM 2171 C C . ARG B 1 92 ? -4.152 8.506 30.787 1.00 54.12 68 ARG B C 1
ATOM 2172 O O . ARG B 1 92 ? -3.040 8.015 30.565 1.00 47.15 68 ARG B O 1
ATOM 2177 N N . VAL B 1 93 ? -5.198 8.284 29.983 1.00 52.08 69 VAL B N 1
ATOM 2178 C CA . VAL B 1 93 ? -5.044 7.498 28.761 1.00 45.97 69 VAL B CA 1
ATOM 2179 C C . VAL B 1 93 ? -4.104 8.200 27.798 1.00 37.89 69 VAL B C 1
ATOM 2180 O O . VAL B 1 93 ? -3.220 7.578 27.196 1.00 48.81 69 VAL B O 1
ATOM 2184 N N . LEU B 1 94 ? -4.279 9.503 27.629 1.00 40.44 70 LEU B N 1
ATOM 2185 C CA . LEU B 1 94 ? -3.403 10.224 26.717 1.00 48.86 70 LEU B CA 1
ATOM 2186 C C . LEU B 1 94 ? -1.961 10.204 27.201 1.00 53.34 70 LEU B C 1
ATOM 2187 O O . LEU B 1 94 ? -1.038 10.197 26.380 1.00 46.83 70 LEU B O 1
ATOM 2192 N N . ARG B 1 95 ? -1.746 10.197 28.523 1.00 59.03 71 ARG B N 1
ATOM 2193 C CA . ARG B 1 95 ? -0.385 10.104 29.046 1.00 55.16 71 ARG B CA 1
ATOM 2194 C C . ARG B 1 95 ? 0.211 8.734 28.759 1.00 50.97 71 ARG B C 1
ATOM 2195 O O . ARG B 1 95 ? 1.377 8.625 28.362 1.00 50.57 71 ARG B O 1
ATOM 2197 N N . LEU B 1 96 ? -0.567 7.672 28.961 1.00 47.93 72 LEU B N 1
ATOM 2198 C CA . LEU B 1 96 ? -0.097 6.350 28.574 1.00 40.60 72 LEU B CA 1
ATOM 2199 C C . LEU B 1 96 ? 0.238 6.302 27.086 1.00 53.48 72 LEU B C 1
ATOM 2200 O O . LEU B 1 96 ? 1.309 5.820 26.703 1.00 56.23 72 LEU B O 1
ATOM 2205 N N . ILE B 1 97 ? -0.652 6.828 26.236 1.00 49.91 73 ILE B N 1
ATOM 2206 C CA . ILE B 1 97 ? -0.442 6.758 24.790 1.00 49.32 73 ILE B CA 1
ATOM 2207 C C . ILE B 1 97 ? 0.832 7.495 24.397 1.00 50.04 73 ILE B C 1
ATOM 2208 O O . ILE B 1 97 ? 1.645 6.992 23.609 1.00 46.11 73 ILE B O 1
ATOM 2213 N N . LYS B 1 98 ? 0.998 8.721 24.898 1.00 46.78 74 LYS B N 1
ATOM 2214 C CA . LYS B 1 98 ? 2.211 9.484 24.611 1.00 56.75 74 LYS B CA 1
ATOM 2215 C C . LYS B 1 98 ? 3.461 8.694 24.979 1.00 50.86 74 LYS B C 1
ATOM 2216 O O . LYS B 1 98 ? 4.443 8.679 24.227 1.00 53.13 74 LYS B O 1
ATOM 2218 N N . ARG B 1 99 ? 3.443 8.027 26.132 1.00 51.73 75 ARG B N 1
ATOM 2219 C CA . ARG B 1 99 ? 4.621 7.272 26.529 1.00 57.43 75 ARG B CA 1
ATOM 2220 C C . ARG B 1 99 ? 4.900 6.145 25.552 1.00 58.15 75 ARG B C 1
ATOM 2221 O O . ARG B 1 99 ? 6.059 5.909 25.192 1.00 52.81 75 ARG B O 1
ATOM 2229 N N . LEU B 1 100 ? 3.849 5.454 25.092 1.00 46.39 76 LEU B N 1
ATOM 2230 C CA . LEU B 1 100 ? 4.041 4.366 24.138 1.00 44.06 76 LEU B CA 1
ATOM 2231 C C . LEU B 1 100 ? 4.543 4.885 22.795 1.00 44.79 76 LEU B C 1
ATOM 2232 O O . LEU B 1 100 ? 5.423 4.273 22.179 1.00 51.99 76 LEU B O 1
ATOM 2234 N N . LEU B 1 101 ? 4.026 6.025 22.337 1.00 42.54 77 LEU B N 1
ATOM 2235 C CA . LEU B 1 101 ? 4.491 6.581 21.067 1.00 50.18 77 LEU B CA 1
ATOM 2236 C C . LEU B 1 101 ? 5.960 7.018 21.146 1.00 57.48 77 LEU B C 1
ATOM 2237 O O . LEU B 1 101 ? 6.725 6.823 20.191 1.00 48.72 77 LEU B O 1
ATOM 2242 N N . GLU B 1 102 ? 6.367 7.632 22.264 1.00 48.62 78 GLU B N 1
ATOM 2243 C CA . GLU B 1 102 ? 7.776 7.977 22.438 1.00 54.51 78 GLU B CA 1
ATOM 2244 C C . GLU B 1 102 ? 8.645 6.725 22.419 1.00 50.25 78 GLU B C 1
ATOM 2245 O O . GLU B 1 102 ? 9.697 6.699 21.768 1.00 58.42 78 GLU B O 1
ATOM 2247 N N . GLU B 1 103 ? 8.196 5.660 23.087 1.00 52.67 79 GLU B N 1
ATOM 2248 C CA . GLU B 1 103 ? 8.917 4.392 23.051 1.00 47.46 79 GLU B CA 1
ATOM 2249 C C . GLU B 1 103 ? 8.928 3.791 21.653 1.00 54.82 79 GLU B C 1
ATOM 2250 O O . GLU B 1 103 ? 9.962 3.289 21.196 1.00 47.10 79 GLU B O 1
ATOM 2256 N N . ALA B 1 104 ? 7.791 3.821 20.955 1.00 50.71 80 ALA B N 1
ATOM 2257 C CA . ALA B 1 104 ? 7.774 3.298 19.591 1.00 52.42 80 ALA B CA 1
ATOM 2258 C C . ALA B 1 104 ? 8.729 4.084 18.699 1.00 48.81 80 ALA B C 1
ATOM 2259 O O . ALA B 1 104 ? 9.393 3.510 17.829 1.00 53.36 80 ALA B O 1
ATOM 2261 N N . GLU B 1 105 ? 8.827 5.395 18.910 1.00 47.36 81 GLU B N 1
ATOM 2262 C CA . GLU B 1 105 ? 9.755 6.192 18.121 1.00 45.59 81 GLU B CA 1
ATOM 2263 C C . GLU B 1 105 ? 11.211 5.890 18.463 1.00 62.50 81 GLU B C 1
ATOM 2264 O O . GLU B 1 105 ? 12.087 6.084 17.610 1.00 59.55 81 GLU B O 1
ATOM 2270 N N . ARG B 1 106 ? 11.487 5.400 19.675 1.00 56.03 82 ARG B N 1
ATOM 2271 C CA . ARG B 1 106 ? 12.850 5.089 20.104 1.00 64.28 82 ARG B CA 1
ATOM 2272 C C . ARG B 1 106 ? 13.292 3.683 19.709 1.00 65.67 82 ARG B C 1
ATOM 2273 O O . ARG B 1 106 ? 14.448 3.485 19.309 1.00 64.53 82 ARG B O 1
ATOM 2281 N N . ALA B 1 107 ? 12.401 2.701 19.827 1.00 56.48 83 ALA B N 1
ATOM 2282 C CA . ALA B 1 107 ? 12.738 1.322 19.508 1.00 55.15 83 ALA B CA 1
ATOM 2283 C C . ALA B 1 107 ? 13.157 1.184 18.045 1.00 61.67 83 ALA B C 1
ATOM 2284 O O . ALA B 1 107 ? 12.844 2.021 17.192 1.00 61.27 83 ALA B O 1
ATOM 2286 N N . GLY B 1 108 ? 13.880 0.104 17.757 1.00 56.62 84 GLY B N 1
ATOM 2287 C CA . GLY B 1 108 ? 14.297 -0.164 16.394 1.00 59.20 84 GLY B CA 1
ATOM 2288 C C . GLY B 1 108 ? 13.703 -1.454 15.874 1.00 59.27 84 GLY B C 1
ATOM 2289 O O . GLY B 1 108 ? 13.580 -1.667 14.666 1.00 58.55 84 GLY B O 1
ATOM 2290 N N . ASP B 1 109 ? 13.336 -2.321 16.795 1.00 62.07 85 ASP B N 1
ATOM 2291 C CA . ASP B 1 109 ? 12.768 -3.607 16.447 1.00 58.89 85 ASP B CA 1
ATOM 2292 C C . ASP B 1 109 ? 11.359 -3.407 15.901 1.00 67.46 85 ASP B C 1
ATOM 2293 O O . ASP B 1 109 ? 10.525 -2.796 16.583 1.00 61.34 85 ASP B O 1
ATOM 2298 N N . PRO B 1 110 ? 11.052 -3.892 14.690 1.00 66.67 86 PRO B N 1
ATOM 2299 C CA . PRO B 1 110 ? 9.665 -3.794 14.193 1.00 61.70 86 PRO B CA 1
ATOM 2300 C C . PRO B 1 110 ? 8.661 -4.499 15.085 1.00 63.00 86 PRO B C 1
ATOM 2301 O O . PRO B 1 110 ? 7.555 -3.980 15.299 1.00 56.17 86 PRO B O 1
ATOM 2305 N N . ARG B 1 111 ? 9.019 -5.671 15.617 1.00 56.36 87 ARG B N 1
ATOM 2306 C CA . ARG B 1 111 ? 8.102 -6.394 16.488 1.00 65.05 87 ARG B CA 1
ATOM 2307 C C . ARG B 1 111 ? 7.791 -5.597 17.749 1.00 63.39 87 ARG B C 1
ATOM 2308 O O . ARG B 1 111 ? 6.641 -5.577 18.204 1.00 66.57 87 ARG B O 1
ATOM 2310 N N . ARG B 1 112 ? 8.800 -4.941 18.332 1.00 60.72 88 ARG B N 1
ATOM 2311 C CA . ARG B 1 112 ? 8.558 -4.122 19.516 1.00 62.18 88 ARG B CA 1
ATOM 2312 C C . ARG B 1 112 ? 7.692 -2.909 19.183 1.00 59.32 88 ARG B C 1
ATOM 2313 O O . ARG B 1 112 ? 6.834 -2.513 19.984 1.00 52.40 88 ARG B O 1
ATOM 2315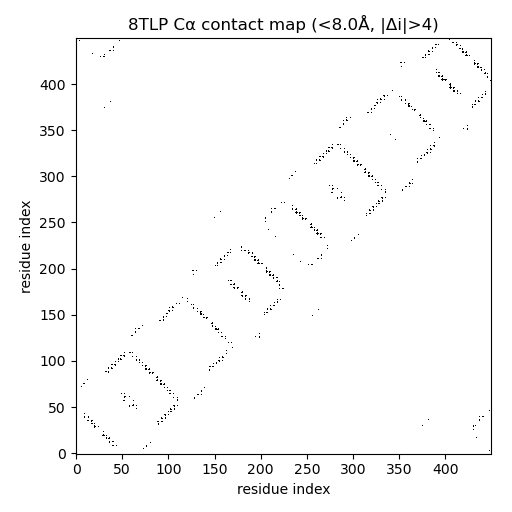 N N . ILE B 1 113 ? 7.907 -2.300 18.015 1.00 53.24 89 ILE B N 1
ATOM 2316 C CA . ILE B 1 113 ? 7.066 -1.176 17.605 1.00 57.53 89 ILE B CA 1
ATOM 2317 C C . ILE B 1 113 ? 5.616 -1.626 17.421 1.00 56.16 89 ILE B C 1
ATOM 2318 O O . ILE B 1 113 ? 4.680 -0.892 17.769 1.00 51.93 89 ILE B O 1
ATOM 2323 N N . ARG B 1 114 ? 5.408 -2.843 16.893 1.00 45.85 90 ARG B N 1
ATOM 2324 C CA . ARG B 1 114 ? 4.055 -3.329 16.640 1.00 57.02 90 ARG B CA 1
ATOM 2325 C C . ARG B 1 114 ? 3.310 -3.587 17.942 1.00 57.92 90 ARG B C 1
ATOM 2326 O O . ARG B 1 114 ? 2.117 -3.291 18.048 1.00 47.60 90 ARG B O 1
ATOM 2328 N N . GLU B 1 115 ? 3.997 -4.136 18.942 1.00 52.70 91 GLU B N 1
ATOM 2329 C CA . GLU B 1 115 ? 3.368 -4.359 20.238 1.00 50.13 91 GLU B CA 1
ATOM 2330 C C . GLU B 1 115 ? 3.072 -3.041 20.948 1.00 44.67 91 GLU B C 1
ATOM 2331 O O . GLU B 1 115 ? 2.003 -2.880 21.550 1.00 50.49 91 GLU B O 1
ATOM 2337 N N . LEU B 1 116 ? 4.003 -2.081 20.884 1.00 47.92 92 LEU B N 1
ATOM 2338 C CA . LEU B 1 116 ? 3.788 -0.788 21.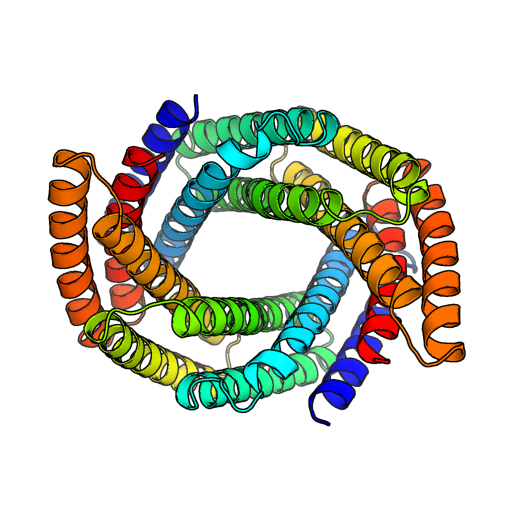533 1.00 48.44 92 LEU B CA 1
ATOM 2339 C C . LEU B 1 116 ? 2.662 -0.011 20.860 1.00 50.94 92 LEU B C 1
ATOM 2340 O O . LEU B 1 116 ? 1.864 0.661 21.532 1.00 44.03 92 LEU B O 1
ATOM 2345 N N . VAL B 1 117 ? 2.601 -0.062 19.530 1.00 43.87 93 VAL B N 1
ATOM 2346 C CA . VAL B 1 117 ? 1.543 0.655 18.838 1.00 46.40 93 VAL B CA 1
ATOM 2347 C C . VAL B 1 117 ? 0.208 0.010 19.140 1.00 41.85 93 VAL B C 1
ATOM 2348 O O . VAL B 1 117 ? -0.768 0.706 19.438 1.00 48.99 93 VAL B O 1
ATOM 2352 N N . GLU B 1 118 ? 0.162 -1.329 19.138 1.00 45.75 94 GLU B N 1
ATOM 2353 C CA . GLU B 1 118 ? -1.087 -2.035 19.394 1.00 43.89 94 GLU B CA 1
ATOM 2354 C C . GLU B 1 118 ? -1.664 -1.679 20.757 1.00 45.22 94 GLU B C 1
ATOM 2355 O O . GLU B 1 118 ? -2.882 -1.495 20.895 1.00 45.52 94 GLU B O 1
ATOM 2361 N N . VAL B 1 119 ? -0.818 -1.606 21.784 1.00 43.22 95 VAL B N 1
ATOM 2362 C CA . VAL B 1 119 ? -1.336 -1.287 23.110 1.00 40.24 95 VAL B CA 1
ATOM 2363 C C . VAL B 1 119 ? -1.782 0.163 23.173 1.00 38.17 95 VAL B C 1
ATOM 2364 O O . VAL B 1 119 ? -2.777 0.495 23.833 1.00 44.40 95 VAL B O 1
ATOM 2368 N N . ALA B 1 120 ? -1.054 1.054 22.506 1.00 40.01 96 ALA B N 1
ATOM 2369 C CA . ALA B 1 120 ? -1.506 2.437 22.426 1.00 43.03 96 ALA B CA 1
ATOM 2370 C C . ALA B 1 120 ? -2.884 2.514 21.784 1.00 44.48 96 ALA B C 1
ATOM 2371 O O . ALA B 1 120 ? -3.735 3.306 22.207 1.00 43.75 96 ALA B O 1
ATOM 2373 N N . SER B 1 121 ? -3.122 1.688 20.765 1.00 39.54 97 SER B N 1
ATOM 2374 C CA . SER B 1 121 ? -4.401 1.726 20.051 1.00 43.80 97 SER B CA 1
ATOM 2375 C C . SER B 1 121 ? -5.535 1.123 20.882 1.00 40.32 97 SER B C 1
ATOM 2376 O O . SER B 1 121 ? -6.684 1.580 20.794 1.00 44.04 97 SER B O 1
ATOM 2379 N N . GLN B 1 122 ? -5.246 0.120 21.707 1.00 40.77 98 GLN B N 1
ATOM 2380 C CA . GLN B 1 122 ? -6.249 -0.343 22.665 1.00 39.73 98 GLN B CA 1
ATOM 2381 C C . GLN B 1 122 ? -6.567 0.754 23.680 1.00 46.41 98 GLN B C 1
ATOM 2382 O O . GLN B 1 122 ? -7.737 0.989 24.017 1.00 38.82 98 GLN B O 1
ATOM 2388 N N . LEU B 1 123 ? -5.532 1.435 24.177 1.00 43.03 99 LEU B N 1
ATOM 2389 C CA . LEU B 1 123 ? -5.742 2.634 24.984 1.00 44.56 99 LEU B CA 1
ATOM 2390 C C . LEU B 1 123 ? -6.612 3.646 24.249 1.00 48.74 99 LEU B C 1
ATOM 2391 O O . LEU B 1 123 ? -7.575 4.185 24.816 1.00 43.59 99 LEU B O 1
ATOM 2396 N N . ALA B 1 124 ? -6.293 3.904 22.976 1.00 41.42 100 ALA B N 1
ATOM 2397 C CA . ALA B 1 124 ? -7.041 4.894 22.212 1.00 43.36 100 ALA B CA 1
ATOM 2398 C C . ALA B 1 124 ? -8.523 4.537 22.149 1.00 44.83 100 ALA B C 1
ATOM 2399 O O . ALA B 1 124 ? -9.371 5.428 22.187 1.00 44.36 100 ALA B O 1
ATOM 2401 N N . PHE B 1 125 ? -8.845 3.240 22.100 1.00 43.20 101 PHE B N 1
ATOM 2402 C CA . PHE B 1 125 ? -10.234 2.793 22.064 1.00 48.20 101 PHE B CA 1
ATOM 2403 C C . PHE B 1 125 ? -11.017 3.219 23.309 1.00 48.46 101 PHE B C 1
ATOM 2404 O O . PHE B 1 125 ? -12.223 3.474 23.221 1.00 45.89 101 PHE B O 1
ATOM 2412 N N . LEU B 1 126 ? -10.356 3.291 24.468 1.00 43.94 102 LEU B N 1
ATOM 2413 C CA . LEU B 1 126 ? -10.997 3.805 25.675 1.00 42.09 102 LEU B CA 1
ATOM 2414 C C . LEU B 1 126 ? -11.588 5.188 25.450 1.00 53.30 102 LEU B C 1
ATOM 2415 O O . LEU B 1 126 ? -12.643 5.512 26.010 1.00 50.40 102 LEU B O 1
ATOM 2420 N N . LEU B 1 127 ? -10.926 6.014 24.637 1.00 42.44 103 LEU B N 1
ATOM 2421 C CA . LEU B 1 127 ? -11.461 7.337 24.343 1.00 44.94 103 LEU B CA 1
ATOM 2422 C C . LEU B 1 127 ? -12.792 7.250 23.601 1.00 41.69 103 LEU B C 1
ATOM 2423 O O . LEU B 1 127 ? -13.691 8.063 23.838 1.00 46.01 103 LEU B O 1
ATOM 2428 N N . GLU B 1 128 ? -12.927 6.288 22.680 1.00 43.53 104 GLU B N 1
ATOM 2429 C CA . GLU B 1 128 ? -14.225 6.044 22.059 1.00 43.70 104 GLU B CA 1
ATOM 2430 C C . GLU B 1 128 ? -15.253 5.624 23.099 1.00 47.73 104 GLU B C 1
ATOM 2431 O O . GLU B 1 128 ? -16.386 6.111 23.091 1.00 46.73 104 GLU B O 1
ATOM 2437 N N . LEU B 1 129 ? -14.870 4.723 24.009 1.00 43.00 105 LEU B N 1
ATOM 2438 C CA . LEU B 1 129 ? -15.791 4.269 25.043 1.00 47.54 105 LEU B CA 1
ATOM 2439 C C . LEU B 1 129 ? -16.085 5.362 26.061 1.00 54.17 105 LEU B C 1
ATOM 2440 O O . LEU B 1 129 ? -17.182 5.390 26.633 1.00 52.63 105 LEU B O 1
ATOM 2445 N N . PHE B 1 130 ? -15.121 6.250 26.319 1.00 44.77 106 PHE B N 1
ATOM 2446 C CA . PHE B 1 130 ? -15.386 7.374 27.213 1.00 47.85 106 PHE B CA 1
ATOM 2447 C C . PHE B 1 130 ? -16.331 8.372 26.563 1.00 50.74 106 PHE B C 1
ATOM 2448 O O . PHE B 1 130 ? -17.201 8.944 27.235 1.00 56.36 106 PHE B O 1
ATOM 2456 N N . TYR B 1 131 ? -16.174 8.596 25.257 1.00 45.07 107 TYR B N 1
ATOM 2457 C CA . TYR B 1 131 ? -17.109 9.448 24.541 1.00 52.04 107 TYR B CA 1
ATOM 2458 C C . TYR B 1 131 ? -18.513 8.877 24.625 1.00 57.24 107 TYR B C 1
ATOM 2459 O O . TYR B 1 131 ? -19.463 9.582 24.978 1.00 57.90 107 TYR B O 1
ATOM 2468 N N . ARG B 1 132 ? -18.655 7.586 24.316 1.00 54.09 108 ARG B N 1
ATOM 2469 C CA . ARG B 1 132 ? -19.970 6.962 24.329 1.00 58.05 108 ARG B CA 1
ATOM 2470 C C . ARG B 1 132 ? -20.586 6.993 25.724 1.00 58.48 108 ARG B C 1
ATOM 2471 O O . ARG B 1 132 ? -21.788 7.252 25.868 1.00 62.37 108 ARG B O 1
ATOM 2479 N N . LEU B 1 133 ? -19.785 6.723 26.765 1.00 45.49 109 LEU B N 1
ATOM 2480 C CA . LEU B 1 133 ? -20.290 6.849 28.132 1.00 52.15 109 LEU B CA 1
ATOM 2481 C C . LEU B 1 133 ? -20.798 8.261 28.400 1.00 64.04 109 LEU B C 1
ATOM 2482 O O . LEU B 1 133 ? -21.875 8.436 28.982 1.00 62.72 109 LEU B O 1
ATOM 2487 N N . LYS B 1 134 ? -20.038 9.279 27.973 1.00 61.08 110 LYS B N 1
ATOM 2488 C CA . LYS B 1 134 ? -20.492 10.663 28.096 1.00 59.72 110 LYS B CA 1
ATOM 2489 C C . LYS B 1 134 ? -21.887 10.836 27.512 1.00 60.46 110 LYS B C 1
ATOM 2490 O O . LYS B 1 134 ? -22.789 11.357 28.175 1.00 55.84 110 LYS B O 1
ATOM 2494 N N . GLU B 1 135 ? -22.089 10.367 26.279 1.00 58.83 111 GLU B N 1
ATOM 2495 C CA . GLU B 1 135 ? -23.366 10.550 25.597 1.00 57.63 111 GLU B CA 1
ATOM 2496 C C . GLU B 1 135 ? -24.506 9.853 26.337 1.00 67.67 111 GLU B C 1
ATOM 2497 O O . GLU B 1 135 ? -25.571 10.444 26.559 1.00 67.66 111 GLU B O 1
ATOM 2500 N N . ILE B 1 136 ? -24.302 8.589 26.720 1.00 58.76 112 ILE B N 1
ATOM 2501 C CA . ILE B 1 136 ? -25.317 7.856 27.470 1.00 65.86 112 ILE B CA 1
ATOM 2502 C C . ILE B 1 136 ? -25.608 8.543 28.802 1.00 72.54 112 ILE 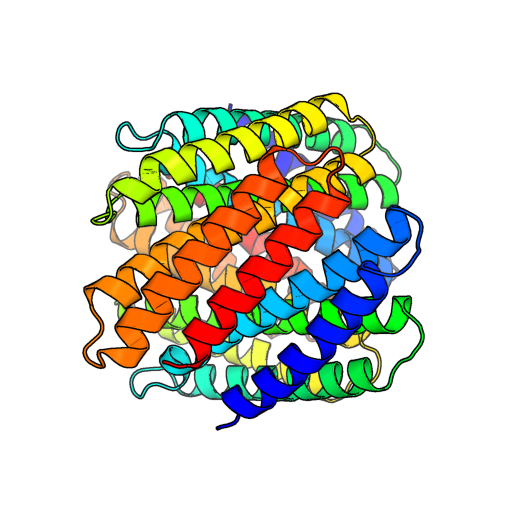B C 1
ATOM 2503 O O . ILE B 1 136 ? -26.761 8.596 29.253 1.00 75.55 112 ILE B O 1
ATOM 2505 N N . GLN B 1 137 ? -24.571 9.064 29.458 1.00 62.81 113 GLN B N 1
ATOM 2506 C CA . GLN B 1 137 ? -24.746 9.713 30.747 1.00 62.27 113 GLN B CA 1
ATOM 2507 C C . GLN B 1 137 ? -25.533 11.006 30.640 1.00 73.22 113 GLN B C 1
ATOM 2508 O O . GLN B 1 137 ? -26.064 11.483 31.651 1.00 70.51 113 GLN B O 1
ATOM 2514 N N . GLU B 1 138 ? -25.599 11.592 29.442 1.00 70.20 114 GLU B N 1
ATOM 2515 C CA . GLU B 1 138 ? -26.399 12.789 29.249 1.00 63.80 114 GLU B CA 1
ATOM 2516 C C . GLU B 1 138 ? -27.885 12.472 29.356 1.00 72.92 114 GLU B C 1
ATOM 2517 O O . GLU B 1 138 ? -28.665 13.327 29.785 1.00 75.06 114 GLU B O 1
ATOM 2519 N N . ARG B 1 139 ? -28.286 11.251 28.999 1.00 75.12 115 ARG B N 1
ATOM 2520 C CA . ARG B 1 139 ? -29.665 10.775 29.135 1.00 81.52 115 ARG B CA 1
ATOM 2521 C C . ARG B 1 139 ? -29.690 9.661 30.183 1.00 80.32 115 ARG B C 1
ATOM 2522 O O . ARG B 1 139 ? -29.822 8.481 29.859 1.00 88.72 115 ARG B O 1
ATOM 2526 N N . ALA B 1 140 ? -29.568 10.045 31.455 1.00 81.84 116 ALA B N 1
ATOM 2527 C CA . ALA B 1 140 ? -29.514 9.095 32.572 1.00 86.66 116 ALA B CA 1
ATOM 2528 C C . ALA B 1 140 ? -30.673 9.388 33.521 1.00 90.19 116 ALA B C 1
ATOM 2529 O O . ALA B 1 140 ? -30.502 10.045 34.553 1.00 85.36 116 ALA B O 1
ATOM 2531 N N . THR B 1 141 ? -31.858 8.879 33.170 1.00 82.79 117 THR B N 1
ATOM 2532 C CA . THR B 1 141 ? -33.045 9.084 33.992 1.00 86.88 117 THR B CA 1
ATOM 2533 C C . THR B 1 141 ? -33.038 8.234 35.253 1.00 80.92 117 THR B C 1
ATOM 2534 O O . THR B 1 141 ? -33.824 8.506 36.166 1.00 79.66 117 THR B O 1
ATOM 2536 N N . ASP B 1 142 ? -32.182 7.214 35.328 1.00 79.17 118 ASP B N 1
ATOM 2537 C CA . ASP B 1 142 ? -32.076 6.438 36.557 1.00 83.22 118 ASP B CA 1
ATOM 2538 C C . ASP B 1 142 ? -30.917 6.999 37.370 1.00 82.74 118 ASP B C 1
ATOM 2539 O O . ASP B 1 142 ? -29.748 6.736 37.059 1.00 87.56 118 ASP B O 1
ATOM 2541 N N . PRO B 1 143 ? -31.203 7.783 38.411 1.00 78.25 119 PRO B N 1
ATOM 2542 C CA . PRO B 1 143 ? -30.125 8.492 39.111 1.00 81.59 119 PRO B CA 1
ATOM 2543 C C . PRO B 1 143 ? -29.204 7.579 39.894 1.00 87.96 119 PRO B C 1
ATOM 2544 O O . PRO B 1 143 ? -28.042 7.947 40.115 1.00 78.96 119 PRO B O 1
ATOM 2548 N N . GLU B 1 144 ? -29.686 6.406 40.322 1.00 86.62 120 GLU B N 1
ATOM 2549 C CA . GLU B 1 144 ? -28.868 5.497 41.121 1.00 87.59 120 GLU B CA 1
ATOM 2550 C C . GLU B 1 144 ? -27.624 5.037 40.378 1.00 83.50 120 GLU B C 1
ATOM 2551 O O . GLU B 1 144 ? -26.633 4.658 41.017 1.00 83.78 120 GLU B O 1
ATOM 2553 N N . ILE B 1 145 ? -27.663 5.060 39.045 1.00 82.82 121 ILE B N 1
ATOM 2554 C CA . ILE B 1 145 ? -26.515 4.653 38.246 1.00 81.06 121 ILE B CA 1
ATOM 2555 C C . ILE B 1 145 ? -25.280 5.460 38.622 1.00 80.56 121 ILE B C 1
ATOM 2556 O O . ILE B 1 145 ? -24.173 4.915 38.715 1.00 77.47 121 ILE B O 1
ATOM 2561 N N . GLN B 1 146 ? -25.460 6.762 38.873 1.00 74.10 122 GLN B N 1
ATOM 2562 C CA . GLN B 1 146 ? -24.333 7.683 38.997 1.00 77.03 122 GLN B CA 1
ATOM 2563 C C . GLN B 1 146 ? -23.392 7.273 40.127 1.00 83.71 122 GLN B C 1
ATOM 2564 O O . GLN B 1 146 ? -22.165 7.286 39.964 1.00 76.06 122 GLN B O 1
ATOM 2566 N N . GLU B 1 147 ? -23.949 6.915 41.287 1.00 83.90 123 GLU B N 1
ATOM 2567 C CA . GLU B 1 147 ? -23.107 6.425 42.374 1.00 75.96 123 GLU B CA 1
ATOM 2568 C C . GLU B 1 147 ? -22.433 5.114 41.988 1.00 74.88 123 GLU B C 1
ATOM 2569 O O . GLU B 1 147 ? -21.269 4.880 42.335 1.00 79.17 123 GLU B O 1
ATOM 2571 N N . LEU B 1 148 ? -23.147 4.252 41.259 1.00 75.60 124 LEU B N 1
ATOM 2572 C CA . LEU B 1 148 ? -22.554 3.001 40.799 1.00 80.01 124 LEU B CA 1
ATOM 2573 C C . LEU B 1 148 ? -21.469 3.261 39.758 1.00 74.31 124 LEU B C 1
ATOM 2574 O O . LEU B 1 148 ? -20.371 2.694 39.838 1.00 64.82 124 LEU B O 1
ATOM 2576 N N . ALA B 1 149 ? -21.757 4.128 38.785 1.00 71.90 125 ALA B N 1
ATOM 2577 C CA . ALA B 1 149 ? -20.790 4.407 37.733 1.00 69.76 125 ALA B CA 1
ATOM 2578 C C . ALA B 1 149 ? -19.512 5.005 38.305 1.00 71.37 125 ALA B C 1
ATOM 2579 O O . ALA B 1 149 ? -18.410 4.664 37.860 1.00 69.23 125 ALA B O 1
ATOM 2581 N N . GLU B 1 150 ? -19.634 5.888 39.306 1.00 67.24 126 GLU B N 1
ATOM 2582 C CA . GLU B 1 150 ? -18.441 6.445 39.938 1.00 72.90 126 GLU B CA 1
ATOM 2583 C C . GLU B 1 150 ? -17.577 5.352 40.548 1.00 71.44 126 GLU B C 1
ATOM 2584 O O . GLU B 1 150 ? -16.347 5.478 40.575 1.00 71.58 126 GLU B O 1
ATOM 2586 N N . ARG B 1 151 ? -18.201 4.277 41.039 1.00 72.57 127 ARG B N 1
ATOM 2587 C CA . ARG B 1 151 ? -17.442 3.150 41.571 1.00 72.48 127 ARG B CA 1
ATOM 2588 C C . ARG B 1 151 ? -16.717 2.405 40.461 1.00 64.79 127 ARG B C 1
ATOM 2589 O O . ARG B 1 151 ? -15.568 1.986 40.636 1.00 63.95 127 ARG B O 1
ATOM 2591 N N . VAL B 1 152 ? -17.375 2.223 39.316 1.00 59.35 128 VAL B N 1
ATOM 2592 C CA . VAL B 1 152 ? -16.694 1.662 38.153 1.00 62.09 128 VAL B CA 1
ATOM 2593 C C . VAL B 1 152 ? -15.531 2.558 37.742 1.00 62.45 128 VAL B C 1
ATOM 2594 O O . VAL B 1 152 ? -14.382 2.109 37.642 1.00 57.55 128 VAL B O 1
ATOM 2598 N N . LEU B 1 153 ? -15.807 3.848 37.540 1.00 63.27 129 LEU B N 1
ATOM 2599 C CA . LEU B 1 153 ? -14.758 4.773 37.126 1.00 56.96 129 LEU B CA 1
ATOM 2600 C C . LEU B 1 153 ? -13.594 4.771 38.106 1.00 59.68 129 LEU B C 1
ATOM 2601 O O . LEU B 1 153 ? -12.429 4.845 37.694 1.00 62.10 129 LEU B O 1
ATOM 2606 N N . ARG B 1 154 ? -13.879 4.664 39.407 1.00 59.33 130 ARG B N 1
ATOM 2607 C CA . ARG B 1 154 ? -12.783 4.566 40.367 1.00 62.65 130 ARG B CA 1
ATOM 2608 C C . ARG B 1 154 ? -12.064 3.228 40.244 1.00 61.12 130 ARG B C 1
ATOM 2609 O O . ARG B 1 154 ? -10.868 3.135 40.551 1.00 62.70 130 ARG B O 1
ATOM 2611 N N . LEU B 1 155 ? -12.770 2.184 39.806 1.00 59.51 131 LEU B N 1
ATOM 2612 C CA . LEU B 1 155 ? -12.105 0.923 39.493 1.00 59.52 131 LEU B CA 1
ATOM 2613 C C . LEU B 1 155 ? -11.247 1.077 38.242 1.00 54.89 131 LEU B C 1
ATOM 2614 O O . LEU B 1 155 ? -10.093 0.637 38.213 1.00 51.94 131 LEU B O 1
ATOM 2617 N N . ILE B 1 156 ? -11.790 1.734 37.215 1.00 48.18 132 ILE B N 1
ATOM 2618 C CA . ILE B 1 156 ? -11.025 2.017 36.005 1.00 54.95 132 ILE B CA 1
ATOM 2619 C C . ILE B 1 156 ? -9.826 2.916 36.309 1.00 53.56 132 ILE B C 1
ATOM 2620 O O . ILE B 1 156 ? -8.747 2.738 35.734 1.00 58.26 132 ILE B O 1
ATOM 2625 N N . LYS B 1 157 ? -9.976 3.881 37.225 1.00 54.60 133 LYS B N 1
ATOM 2626 C CA . LYS B 1 157 ? -8.824 4.700 37.607 1.00 53.13 133 LYS B CA 1
ATOM 2627 C C . LYS B 1 157 ? -7.727 3.853 38.235 1.00 50.57 133 LYS B C 1
ATOM 2628 O O . LYS B 1 157 ? -6.543 4.009 37.898 1.00 55.68 133 LYS B O 1
ATOM 2630 N N . LYS B 1 158 ? -8.097 2.947 39.147 1.00 53.06 134 LYS B N 1
ATOM 2631 C CA . LYS B 1 158 ? -7.103 2.062 39.751 1.00 57.24 134 LYS B CA 1
ATOM 2632 C C . LYS B 1 158 ? -6.387 1.246 38.686 1.00 50.80 134 LYS B C 1
ATOM 2633 O O . LYS B 1 158 ? -5.158 1.104 38.720 1.00 53.63 134 LYS B O 1
ATOM 2635 N N . LEU B 1 159 ? -7.142 0.714 37.720 1.00 58.35 135 LEU B N 1
ATOM 2636 C CA . LEU B 1 159 ? -6.518 0.005 36.609 1.00 53.79 135 LEU B CA 1
ATOM 2637 C C . LEU B 1 159 ? -5.589 0.934 35.837 1.00 46.79 135 LEU B C 1
ATOM 2638 O O . LEU B 1 159 ? -4.415 0.615 35.611 1.00 49.87 135 LEU B O 1
ATOM 2643 N N . LEU B 1 160 ? -6.085 2.115 35.457 1.00 51.26 136 LEU B N 1
ATOM 2644 C CA . LEU B 1 160 ? -5.248 3.011 34.668 1.00 53.13 136 LEU B CA 1
ATOM 2645 C C . LEU B 1 160 ? -4.060 3.537 35.478 1.00 58.26 136 LEU B C 1
ATOM 2646 O O . LEU B 1 160 ? -2.961 3.669 34.929 1.00 52.27 136 LEU B O 1
ATOM 2651 N N . LYS B 1 161 ? -4.241 3.811 36.777 1.00 56.72 137 LYS B N 1
ATOM 2652 C CA . LYS B 1 161 ? -3.097 4.175 37.615 1.00 55.91 137 LYS B CA 1
ATOM 2653 C C . LYS B 1 161 ? -2.055 3.062 37.637 1.00 51.78 137 LYS B C 1
ATOM 2654 O O . LYS B 1 161 ? -0.857 3.318 37.473 1.00 58.29 137 LYS B O 1
ATOM 2656 N N . ALA B 1 162 ? -2.491 1.815 37.827 1.00 50.75 138 ALA B N 1
ATOM 2657 C CA . ALA B 1 162 ? -1.551 0.699 37.795 1.00 52.89 138 ALA B CA 1
ATOM 2658 C C . ALA B 1 162 ? -0.958 0.481 36.404 1.00 56.86 138 ALA B C 1
ATOM 2659 O O . ALA B 1 162 ? 0.167 -0.027 36.285 1.00 58.99 138 ALA B O 1
ATOM 2661 N N . ALA B 1 163 ? -1.691 0.827 35.341 1.00 54.22 139 ALA B N 1
ATOM 2662 C CA . ALA B 1 163 ? -1.112 0.717 34.004 1.00 54.66 139 ALA B CA 1
ATOM 2663 C C . ALA B 1 163 ? 0.030 1.707 33.832 1.00 55.38 139 ALA B C 1
ATOM 2664 O O . ALA B 1 163 ? 1.070 1.375 33.249 1.00 53.99 139 ALA B O 1
ATOM 2666 N N . GLU B 1 164 ? -0.131 2.916 34.370 1.00 52.40 140 GLU B N 1
ATOM 2667 C CA . GLU B 1 164 ? 0.919 3.919 34.239 1.00 61.35 140 GLU B CA 1
ATOM 2668 C C . GLU B 1 164 ? 2.186 3.519 34.976 1.00 64.53 140 GLU B C 1
ATOM 2669 O O . GLU B 1 164 ? 3.281 3.946 34.592 1.00 65.00 140 GLU B O 1
ATOM 2675 N N . GLU B 1 165 ? 2.061 2.721 36.031 1.00 59.19 141 GLU B N 1
ATOM 2676 C CA . GLU B 1 165 ? 3.214 2.232 36.774 1.00 67.30 141 GLU B CA 1
ATOM 2677 C C . GLU B 1 165 ? 3.698 0.872 36.289 1.00 70.38 141 GLU B C 1
ATOM 2678 O O . GLU B 1 165 ? 4.654 0.335 36.853 1.00 72.25 141 GLU B O 1
ATOM 2680 N N . ALA B 1 166 ? 3.082 0.319 35.243 1.00 61.57 142 ALA B N 1
ATOM 2681 C CA . ALA B 1 166 ? 3.369 -1.059 34.861 1.00 60.95 142 ALA B CA 1
ATOM 2682 C C . ALA B 1 166 ? 4.717 -1.180 34.157 1.00 74.08 142 ALA B C 1
ATOM 2683 O O . ALA B 1 166 ? 5.522 -2.060 34.487 1.00 77.03 142 ALA B O 1
ATOM 2685 N N . GLY B 1 167 ? 4.975 -0.330 33.172 1.00 73.94 143 GLY B N 1
ATOM 2686 C CA . GLY B 1 167 ? 6.187 -0.523 32.361 1.00 74.73 143 GLY B CA 1
ATOM 2687 C C . GLY B 1 167 ? 6.130 -1.623 31.306 1.00 62.27 143 GLY B C 1
ATOM 2688 O O . GLY B 1 167 ? 6.398 -1.368 30.129 1.00 59.96 143 GLY B O 1
ATOM 2689 N N . ASP B 1 168 ? 5.803 -2.844 31.708 1.00 67.09 144 ASP B N 1
ATOM 2690 C CA . ASP B 1 168 ? 5.608 -3.940 30.764 1.00 64.17 144 ASP B CA 1
ATOM 2691 C C . ASP B 1 168 ? 4.448 -3.611 29.829 1.00 68.59 144 ASP B C 1
ATOM 2692 O O . ASP B 1 168 ? 3.307 -3.479 30.297 1.00 63.25 144 ASP B O 1
ATOM 2697 N N . PRO B 1 169 ? 4.687 -3.444 28.527 1.00 66.98 145 PRO B N 1
ATOM 2698 C CA . PRO B 1 169 ? 3.560 -3.234 27.602 1.00 65.86 145 PRO B CA 1
ATOM 2699 C C . PRO B 1 169 ? 2.536 -4.360 27.632 1.00 57.53 145 PRO B C 1
ATOM 2700 O O . PRO B 1 169 ? 1.346 -4.118 27.392 1.00 57.31 145 PRO B O 1
ATOM 2704 N N . ARG B 1 170 ? 2.958 -5.588 27.919 1.00 58.11 146 ARG B N 1
ATOM 2705 C CA . ARG B 1 170 ? 2.001 -6.681 28.014 1.00 54.40 146 ARG B CA 1
ATOM 2706 C C . ARG B 1 170 ? 1.163 -6.579 29.282 1.00 63.09 146 ARG B C 1
ATOM 2707 O O . ARG B 1 170 ? 0.036 -7.087 29.321 1.00 57.09 146 ARG B O 1
ATOM 2711 N N . LYS B 1 171 ? 1.686 -5.932 30.328 1.00 54.86 147 LYS B N 1
ATOM 2712 C CA . LYS B 1 171 ? 0.876 -5.759 31.523 1.00 50.58 147 LYS B CA 1
ATOM 2713 C C . LYS B 1 171 ? -0.038 -4.550 31.389 1.00 50.91 147 LYS B C 1
ATOM 2714 O O . LYS B 1 171 ? -1.141 -4.543 31.940 1.00 48.08 147 LYS B O 1
ATOM 2716 N N . ILE B 1 172 ? 0.419 -3.520 30.684 1.00 50.34 148 ILE B N 1
ATOM 2717 C CA . ILE B 1 172 ? -0.469 -2.423 30.328 1.00 58.86 148 ILE B CA 1
ATOM 2718 C C . ILE B 1 172 ? -1.643 -2.954 29.524 1.00 47.30 148 ILE B C 1
ATOM 2719 O O . ILE B 1 172 ? -2.798 -2.600 29.780 1.00 48.54 148 ILE B O 1
ATOM 2724 N N . HIS B 1 173 ? -1.361 -3.833 28.559 1.00 51.17 149 HIS B N 1
ATOM 2725 C CA . HIS B 1 173 ? -2.404 -4.397 27.712 1.00 47.53 149 HIS B CA 1
ATOM 2726 C C . HIS B 1 173 ? -3.458 -5.124 28.537 1.00 51.57 149 HIS B C 1
ATOM 2727 O O . HIS B 1 173 ? -4.649 -5.076 28.210 1.00 42.33 149 HIS B O 1
ATOM 2734 N N . LYS B 1 174 ? -3.037 -5.838 29.588 1.00 48.86 150 LYS B N 1
ATOM 2735 C CA . LYS B 1 174 ? -4.004 -6.578 30.390 1.00 49.57 150 LYS B CA 1
ATOM 2736 C C . LYS B 1 174 ? -4.879 -5.625 31.192 1.00 48.59 150 LYS B C 1
ATOM 2737 O O . LYS B 1 174 ? -6.111 -5.731 31.178 1.00 47.02 150 LYS B O 1
ATOM 2743 N N . LEU B 1 175 ? -4.251 -4.670 31.879 1.00 48.85 151 LEU B N 1
ATOM 2744 C CA . LEU B 1 175 ? -4.995 -3.688 32.655 1.00 52.95 151 LEU B CA 1
ATOM 2745 C C . LEU B 1 175 ? -5.925 -2.878 31.764 1.00 50.12 151 LEU B C 1
ATOM 2746 O O . LEU B 1 175 ? -7.062 -2.576 32.151 1.00 49.08 151 LEU B O 1
ATOM 2751 N N . VAL B 1 176 ? -5.455 -2.509 30.571 1.00 44.82 152 VAL B N 1
ATOM 2752 C CA . VAL B 1 176 ? -6.281 -1.737 29.658 1.00 37.59 152 VAL B CA 1
ATOM 2753 C C . VAL B 1 176 ? -7.434 -2.584 29.155 1.00 42.00 152 VAL B C 1
ATOM 2754 O O . VAL B 1 176 ? -8.550 -2.088 28.967 1.00 42.22 152 VAL B O 1
ATOM 2758 N N . PHE B 1 177 ? -7.202 -3.881 28.978 1.00 43.83 153 PHE B N 1
ATOM 2759 C CA . PHE B 1 177 ? -8.263 -4.739 28.478 1.00 36.87 153 PHE B CA 1
ATOM 2760 C C . PHE B 1 177 ? -9.413 -4.845 29.474 1.00 45.87 153 PHE B C 1
ATOM 2761 O O . PHE B 1 177 ? -10.594 -4.834 29.088 1.00 41.92 153 PHE B O 1
ATOM 2769 N N . VAL B 1 178 ? -9.089 -4.990 30.757 1.00 42.23 154 VAL B N 1
ATOM 2770 C CA . VAL B 1 178 ? -10.138 -5.025 31.769 1.00 46.60 154 VAL B CA 1
ATOM 2771 C C . VAL B 1 178 ? -10.876 -3.694 31.805 1.00 41.49 154 VAL B C 1
ATOM 2772 O O . VAL B 1 178 ? -12.112 -3.655 31.868 1.00 47.57 154 VAL B O 1
ATOM 2776 N N . ALA B 1 179 ? -10.134 -2.580 31.741 1.00 38.37 155 ALA B N 1
ATOM 2777 C CA . ALA B 1 179 ? -10.777 -1.269 31.729 1.00 43.79 155 ALA B CA 1
ATOM 2778 C C . ALA B 1 179 ? -11.738 -1.127 30.552 1.00 43.96 155 ALA B C 1
ATOM 2779 O O . ALA B 1 179 ? -12.846 -0.588 30.705 1.00 42.10 155 ALA B O 1
ATOM 2781 N N . ILE B 1 180 ? -11.338 -1.600 29.370 1.00 37.16 156 ILE B N 1
ATOM 2782 C CA . ILE B 1 180 ? -12.219 -1.550 28.194 1.00 35.62 156 ILE B CA 1
ATOM 2783 C C . ILE B 1 180 ? -13.515 -2.313 28.451 1.00 40.52 156 ILE B C 1
ATOM 2784 O O . ILE B 1 180 ? -14.609 -1.848 28.108 1.00 40.83 156 ILE B O 1
ATOM 2789 N N . VAL B 1 181 ? -13.397 -3.550 28.946 1.00 40.17 157 VAL B N 1
ATOM 2790 C CA . VAL B 1 181 ? -14.582 -4.383 29.145 1.00 45.79 157 VAL B CA 1
ATOM 2791 C C . VAL B 1 181 ? -15.429 -3.833 30.290 1.00 47.01 157 VAL B C 1
ATOM 2792 O O . VAL B 1 181 ? -16.665 -3.917 30.264 1.00 44.11 157 VAL B O 1
ATOM 2796 N N . LEU B 1 182 ? -14.768 -3.283 31.318 1.00 45.89 158 LEU B N 1
ATOM 2797 C CA . LEU B 1 182 ? -15.461 -2.606 32.408 1.00 46.74 158 LEU B CA 1
ATOM 2798 C C . LEU B 1 182 ? -16.299 -1.463 31.875 1.00 48.02 158 LEU B C 1
ATOM 2799 O O . LEU B 1 182 ? -17.502 -1.372 32.154 1.00 51.95 158 LEU B O 1
ATOM 2804 N N . LEU B 1 183 ? -15.678 -0.591 31.076 1.00 54.04 159 LEU B N 1
ATOM 2805 C CA . LEU B 1 183 ? -16.409 0.501 30.438 1.00 48.71 159 LEU B CA 1
ATOM 2806 C C . LEU B 1 183 ? -17.512 -0.026 29.543 1.00 52.38 159 LEU B C 1
ATOM 2807 O O . LEU B 1 183 ? -18.594 0.567 29.466 1.00 54.30 159 LEU B O 1
ATOM 2812 N N . PHE B 1 184 ? -17.259 -1.128 28.833 1.00 43.50 160 PHE B N 1
ATOM 2813 C CA . PHE B 1 184 ? -18.343 -1.700 28.053 1.00 44.77 160 PHE B CA 1
ATOM 2814 C C . PHE B 1 184 ? -19.476 -2.187 28.956 1.00 47.34 160 PHE B C 1
ATOM 2815 O O . PHE B 1 184 ? -20.657 -2.034 28.621 1.00 49.78 160 PHE B O 1
ATOM 2823 N N . LEU B 1 185 ? -19.137 -2.801 30.087 1.00 45.67 161 LEU B N 1
ATOM 2824 C CA . LEU B 1 185 ? -20.180 -3.220 31.014 1.00 50.23 161 LEU B CA 1
ATOM 2825 C C . LEU B 1 185 ? -20.955 -2.011 31.536 1.00 51.44 161 LEU B C 1
ATOM 2826 O O . LEU B 1 185 ? -22.188 -2.038 31.602 1.00 56.18 161 LEU B O 1
ATOM 2831 N N . LEU B 1 186 ? -20.241 -0.927 31.874 1.00 52.76 162 LEU B N 1
ATOM 2832 C CA . LEU B 1 186 ? -20.891 0.261 32.429 1.00 53.87 162 LEU B CA 1
ATOM 2833 C C . LEU B 1 186 ? -21.796 0.921 31.403 1.00 60.65 162 LEU B C 1
ATOM 2834 O O . LEU B 1 186 ? -22.886 1.403 31.739 1.00 65.53 162 LEU B O 1
ATOM 2836 N N . GLN B 1 187 ? -21.363 0.943 30.143 1.00 57.57 163 GLN B N 1
ATOM 2837 C CA . GLN B 1 187 ? -22.235 1.353 29.049 1.00 52.11 163 GLN B CA 1
ATOM 2838 C C . GLN B 1 187 ? -23.471 0.467 28.964 1.00 59.24 163 GLN B C 1
ATOM 2839 O O . GLN B 1 187 ? -24.594 0.956 28.778 1.00 57.10 163 GLN B O 1
ATOM 2845 N N . THR B 1 188 ? -23.278 -0.844 29.060 1.00 55.09 164 THR B N 1
ATOM 2846 C CA . THR B 1 188 ? -24.410 -1.753 29.006 1.00 60.21 164 THR B CA 1
ATOM 2847 C C . THR B 1 188 ? -25.304 -1.599 30.229 1.00 58.37 164 THR B C 1
ATOM 2848 O O . THR B 1 188 ? -26.531 -1.710 30.119 1.00 51.92 164 THR B O 1
ATOM 2852 N N . PHE B 1 189 ? -24.707 -1.320 31.390 1.00 57.06 165 PHE B N 1
ATOM 2853 C CA . PHE B 1 189 ? -25.489 -1.026 32.583 1.00 62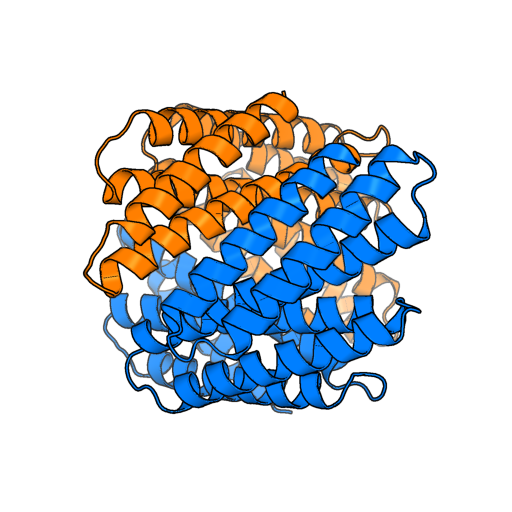.97 165 PHE B CA 1
ATOM 2854 C C . PHE B 1 189 ? -26.501 0.079 32.314 1.00 58.86 165 PHE B C 1
ATOM 2855 O O . PHE B 1 189 ? -27.623 0.032 32.829 1.00 58.04 165 PHE B O 1
ATOM 2863 N N . TYR B 1 190 ? -26.148 1.039 31.454 1.00 62.67 166 TYR B N 1
ATOM 2864 C CA . TYR B 1 190 ? -27.024 2.173 31.171 1.00 64.69 166 TYR B CA 1
ATOM 2865 C C . TYR B 1 190 ? -28.165 1.796 30.237 1.00 63.71 166 TYR B C 1
ATOM 2866 O O . TYR B 1 190 ? -29.311 2.198 30.467 1.00 62.88 166 TYR B O 1
ATOM 2875 N N . ARG B 1 191 ? -27.884 1.049 29.164 1.00 57.99 167 ARG B N 1
ATOM 2876 C CA . ARG B 1 191 ? -28.972 0.766 28.233 1.00 68.90 167 ARG B CA 1
ATOM 2877 C C . ARG B 1 191 ? -29.945 -0.271 28.786 1.00 67.14 167 ARG B C 1
ATOM 2878 O O . ARG B 1 191 ? -31.054 -0.412 28.264 1.00 64.58 167 ARG B O 1
ATOM 2886 N N . LEU B 1 192 ? -29.562 -1.004 29.831 1.00 62.48 168 LEU B N 1
ATOM 2887 C CA . LEU B 1 192 ? -30.545 -1.811 30.541 1.00 69.99 168 LEU B CA 1
ATOM 2888 C C . LEU B 1 192 ? -31.559 -0.923 31.255 1.00 68.81 168 LEU B C 1
ATOM 2889 O O . LEU B 1 192 ? -32.762 -1.191 31.195 1.00 66.31 168 LEU B O 1
ATOM 2894 N N . LYS B 1 193 ? -31.096 0.149 31.915 1.00 67.76 169 LYS B N 1
ATOM 2895 C CA . LYS B 1 193 ? -32.014 1.098 32.543 1.00 70.23 169 LYS B CA 1
ATOM 2896 C C . LYS B 1 193 ? -32.975 1.702 31.528 1.00 72.24 169 LYS B C 1
ATOM 2897 O O . LYS B 1 193 ? -34.138 1.966 31.851 1.00 78.10 169 LYS B O 1
ATOM 2899 N N . GLU B 1 194 ? -32.507 1.937 30.306 1.00 68.96 170 GLU B N 1
ATOM 2900 C CA . GLU B 1 194 ? -33.393 2.393 29.242 1.00 69.25 170 GLU B CA 1
ATOM 2901 C C . GLU B 1 194 ? -34.426 1.325 28.890 1.00 72.55 170 GLU B C 1
ATOM 2902 O O . GLU B 1 194 ? -35.611 1.635 28.720 1.00 79.18 170 GLU B O 1
ATOM 2908 N N . ILE B 1 195 ? -33.998 0.063 28.791 1.00 65.85 171 ILE B N 1
ATOM 2909 C CA . ILE B 1 195 ? -34.934 -1.026 28.525 1.00 70.59 171 ILE B CA 1
ATOM 2910 C C . ILE B 1 195 ? -35.914 -1.185 29.685 1.00 73.01 171 ILE B C 1
ATOM 2911 O O . ILE B 1 195 ? -37.097 -1.476 29.482 1.00 80.26 171 ILE B O 1
ATOM 2915 N N . GLN B 1 196 ? -35.442 -0.980 30.915 1.00 74.86 172 GLN B N 1
ATOM 2916 C CA . GLN B 1 196 ? -36.304 -1.078 32.092 1.00 70.88 172 GLN B CA 1
ATOM 2917 C C . GLN B 1 196 ? -37.445 -0.069 32.028 1.00 82.18 172 GLN B C 1
ATOM 2918 O O . GLN B 1 196 ? -38.625 -0.442 32.019 1.00 80.59 172 GLN B O 1
ATOM 2924 N N . GLU B 1 197 ? -37.106 1.223 31.984 1.00 78.45 173 GLU B N 1
ATOM 2925 C CA . GLU B 1 197 ? -38.115 2.274 32.060 1.00 77.85 173 GLU B CA 1
ATOM 2926 C C . GLU B 1 197 ? -39.043 2.293 30.850 1.00 76.50 173 GLU B C 1
ATOM 2927 O O . GLU B 1 197 ? -40.183 2.750 30.970 1.00 82.62 173 GLU B O 1
ATOM 2930 N N . LYS B 1 198 ? -38.603 1.793 29.699 1.00 77.11 174 LYS B N 1
ATOM 2931 C CA . LYS B 1 198 ? -39.346 1.972 28.458 1.00 79.78 174 LYS B CA 1
ATOM 2932 C C . LYS B 1 198 ? -39.772 0.645 27.830 1.00 86.33 174 LYS B C 1
ATOM 2933 O O . LYS B 1 198 ? -39.920 0.552 26.609 1.00 90.69 174 LYS B O 1
ATOM 2935 N N . ALA B 1 199 ? -39.977 -0.388 28.642 1.00 85.89 175 ALA B N 1
ATOM 2936 C CA . ALA B 1 199 ? -40.476 -1.669 28.155 1.00 80.28 175 ALA B CA 1
ATOM 2937 C C . ALA B 1 199 ? -41.967 -1.786 28.437 1.00 77.52 175 ALA B C 1
ATOM 2938 O O . ALA B 1 199 ? -42.449 -1.325 29.476 1.00 81.60 175 ALA B O 1
ATOM 2940 N N . THR B 1 200 ? -42.696 -2.413 27.513 1.00 73.98 176 THR B N 1
ATOM 2941 C CA . THR B 1 200 ? -44.115 -2.662 27.741 1.00 82.31 176 THR B CA 1
ATOM 2942 C C . THR B 1 200 ? -44.343 -3.942 28.545 1.00 84.97 176 THR B C 1
ATOM 2943 O O . THR B 1 200 ? -45.092 -3.933 29.529 1.00 80.66 176 THR B O 1
ATOM 2945 N N . ASP B 1 201 ? -43.701 -5.040 28.148 1.00 79.37 177 ASP B N 1
ATOM 2946 C CA . ASP B 1 201 ? -43.915 -6.324 28.802 1.00 74.42 177 ASP B CA 1
ATOM 2947 C C . ASP B 1 201 ? -43.441 -6.250 30.247 1.00 77.48 177 ASP B C 1
ATOM 2948 O O . ASP B 1 201 ? -42.245 -6.012 30.490 1.00 76.23 177 ASP B O 1
ATOM 2950 N N . PRO B 1 202 ? -44.325 -6.455 31.225 1.00 71.46 178 PRO B N 1
ATOM 2951 C CA . PRO B 1 202 ? -43.911 -6.334 32.631 1.00 76.32 178 PRO B CA 1
ATOM 2952 C C . PRO B 1 202 ? -42.896 -7.382 33.054 1.00 70.19 178 PRO B C 1
ATOM 2953 O O . PRO B 1 202 ? -42.185 -7.167 34.044 1.00 70.64 178 PRO B O 1
ATOM 2957 N N . GLU B 1 203 ? -42.813 -8.512 32.350 1.00 70.43 179 GLU B N 1
ATOM 2958 C CA . GLU B 1 203 ? -41.775 -9.494 32.641 1.00 75.32 179 GLU B CA 1
ATOM 2959 C C . GLU B 1 203 ? -40.426 -9.061 32.064 1.00 77.35 179 GLU B C 1
ATOM 2960 O O . GLU B 1 203 ? -39.392 -9.162 32.736 1.00 72.84 179 GLU B O 1
ATOM 2962 N N . ILE B 1 204 ? -40.421 -8.568 30.825 1.00 79.20 180 ILE B N 1
ATOM 2963 C CA . ILE B 1 204 ? -39.180 -8.076 30.243 1.00 71.36 180 ILE B CA 1
ATOM 2964 C C . ILE B 1 204 ? -38.682 -6.860 31.005 1.00 70.48 180 ILE B C 1
ATOM 2965 O O . ILE B 1 204 ? -37.469 -6.679 31.172 1.00 67.62 180 ILE B O 1
ATOM 2967 N N . GLN B 1 205 ? -39.594 -6.018 31.490 1.00 66.91 181 GLN B N 1
ATOM 2968 C CA . GLN B 1 205 ? -39.206 -4.846 32.266 1.00 70.02 181 GLN B CA 1
ATOM 2969 C C . GLN B 1 205 ? -38.766 -5.197 33.678 1.00 65.32 181 GLN B C 1
ATOM 2970 O O . GLN B 1 205 ? -38.041 -4.414 34.300 1.00 68.21 181 GLN B O 1
ATOM 2972 N N . ARG B 1 206 ? -39.197 -6.342 34.204 1.00 67.90 182 ARG B N 1
ATOM 2973 C CA . ARG B 1 206 ? -38.741 -6.797 35.510 1.00 65.94 182 ARG B CA 1
ATOM 2974 C C . ARG B 1 206 ? -37.456 -7.616 35.431 1.00 56.97 182 ARG B C 1
ATOM 2975 O O . ARG B 1 206 ? -36.703 -7.657 36.409 1.00 61.05 182 ARG B O 1
ATOM 2977 N N . LYS B 1 207 ? -37.213 -8.306 34.313 1.00 62.43 183 LYS B N 1
ATOM 2978 C CA . LYS B 1 207 ? -35.911 -8.946 34.110 1.00 70.73 183 LYS B CA 1
ATOM 2979 C C . LYS B 1 207 ? -34.798 -7.905 34.046 1.00 58.50 183 LYS B C 1
ATOM 2980 O O . LYS B 1 207 ? -33.757 -8.063 34.689 1.00 62.35 183 LYS B O 1
ATOM 2984 N N . ALA B 1 208 ? -35.014 -6.822 33.289 1.00 56.82 184 ALA B N 1
ATOM 2985 C CA . ALA B 1 208 ? -34.040 -5.735 33.232 1.00 57.79 184 ALA B CA 1
ATOM 2986 C C . ALA B 1 208 ? -33.681 -5.235 34.624 1.00 63.02 184 ALA B C 1
ATOM 2987 O O . ALA B 1 208 ? -32.504 -4.992 34.921 1.00 57.57 184 ALA B O 1
ATOM 2989 N N . GLN B 1 209 ? -34.680 -5.087 35.500 1.00 62.35 185 GLN B N 1
ATOM 2990 C CA . GLN B 1 209 ? -34.396 -4.634 36.860 1.00 63.71 185 GLN B CA 1
ATOM 2991 C C . GLN B 1 209 ? -33.691 -5.707 37.677 1.00 50.88 185 GLN B C 1
ATOM 2992 O O . GLN B 1 209 ? -32.873 -5.382 38.544 1.00 58.82 185 GLN B O 1
ATOM 2995 N N . GLU B 1 210 ? -33.987 -6.985 37.419 1.00 55.94 186 GLU B N 1
ATOM 2996 C CA . GLU B 1 210 ? -33.285 -8.063 38.112 1.00 55.23 186 GLU B CA 1
ATOM 2997 C C . GLU B 1 210 ? -31.859 -8.230 37.594 1.00 54.93 186 GLU B C 1
ATOM 2998 O O . GLU B 1 210 ? -30.925 -8.406 38.386 1.00 51.05 186 GLU B O 1
ATOM 3004 N N . VAL B 1 211 ? -31.674 -8.229 36.267 1.00 48.25 187 VAL B N 1
ATOM 3005 C CA . VAL B 1 211 ? -30.317 -8.258 35.721 1.00 49.79 187 VAL B CA 1
ATOM 3006 C C . VAL B 1 211 ? -29.483 -7.139 36.330 1.00 43.07 187 VAL B C 1
ATOM 3007 O O . VAL B 1 211 ? -28.342 -7.358 36.754 1.00 48.68 187 VAL B O 1
ATOM 3011 N N . LEU B 1 212 ? -30.052 -5.934 36.424 1.00 48.90 188 LEU B N 1
ATOM 3012 C CA . LEU B 1 212 ? -29.298 -4.800 36.952 1.00 49.69 188 LEU B CA 1
ATOM 3013 C C . LEU B 1 212 ? -28.850 -5.024 38.393 1.00 56.38 188 LEU B C 1
ATOM 3014 O O . LEU B 1 212 ? -27.808 -4.499 38.802 1.00 56.24 188 LEU B O 1
ATOM 3017 N N . GLU B 1 213 ? -29.609 -5.805 39.175 1.00 56.67 189 GLU B N 1
ATOM 3018 C CA . GLU B 1 213 ? -29.221 -6.059 40.559 1.00 54.37 189 GLU B CA 1
ATOM 3019 C C . GLU B 1 213 ? -28.082 -7.060 40.649 1.00 50.45 189 GLU B C 1
ATOM 3020 O O . GLU B 1 213 ? -27.193 -6.911 41.495 1.00 53.59 189 GLU B O 1
ATOM 3026 N N . LYS B 1 214 ? -28.103 -8.100 39.810 1.00 48.40 190 LYS B N 1
ATOM 3027 C CA . LYS B 1 214 ? -26.972 -9.014 39.750 1.00 53.96 190 LYS B CA 1
ATOM 3028 C C . LYS B 1 214 ? -25.712 -8.288 39.290 1.00 53.07 190 LYS B C 1
ATOM 3029 O O . LYS B 1 214 ? -24.617 -8.540 39.806 1.00 48.11 190 LYS B O 1
ATOM 3033 N N . ILE B 1 215 ? -25.853 -7.357 38.347 1.00 43.69 191 ILE B N 1
ATOM 3034 C CA . ILE B 1 215 ? -24.681 -6.638 37.859 1.00 50.48 191 ILE B CA 1
ATOM 3035 C C . ILE B 1 215 ? -24.091 -5.775 38.965 1.00 54.79 191 ILE B C 1
ATOM 3036 O O . ILE B 1 215 ? -22.869 -5.633 39.074 1.00 51.08 191 ILE B O 1
ATOM 3041 N N . LYS B 1 216 ? -24.939 -5.227 39.833 1.00 56.24 192 LYS B N 1
ATOM 3042 C CA . LYS B 1 216 ? -24.430 -4.472 40.974 1.00 48.77 192 LYS B CA 1
ATOM 3043 C C . LYS B 1 216 ? -23.600 -5.360 41.892 1.00 48.08 192 LYS B C 1
ATOM 3044 O O . LYS B 1 216 ? -22.490 -4.987 42.298 1.00 51.34 192 LYS B O 1
ATOM 3048 N N . ARG B 1 217 ? -24.104 -6.553 42.206 1.00 50.41 193 ARG B N 1
ATOM 3049 C CA . ARG B 1 217 ? -23.342 -7.478 43.044 1.00 52.82 193 ARG B CA 1
ATOM 3050 C C . ARG B 1 217 ? -22.054 -7.949 42.371 1.00 53.38 193 ARG B C 1
ATOM 3051 O O . ARG B 1 217 ? -21.053 -8.179 43.057 1.00 54.21 193 ARG B O 1
ATOM 3053 N N . LEU B 1 218 ? -22.058 -8.118 41.043 1.00 53.53 194 LEU B N 1
ATOM 3054 C CA . LEU B 1 218 ? -20.825 -8.487 40.348 1.00 50.43 194 LEU B CA 1
ATOM 3055 C C . LEU B 1 218 ? -19.834 -7.330 40.327 1.00 46.32 194 LEU B C 1
ATOM 3056 O O . LEU B 1 218 ? -18.628 -7.535 40.511 1.00 52.40 194 LEU B O 1
ATOM 3061 N N . LEU B 1 219 ? -20.321 -6.108 40.122 1.00 45.96 195 LEU B N 1
ATOM 3062 C CA . LEU B 1 219 ? -19.452 -4.941 40.215 1.00 50.74 195 LEU B CA 1
ATOM 3063 C C . LEU B 1 219 ? -18.885 -4.770 41.623 1.00 51.91 195 LEU B C 1
ATOM 3064 O O . LEU B 1 219 ? -17.708 -4.409 41.789 1.00 50.42 195 LEU B O 1
ATOM 3069 N N . GLU B 1 220 ? -19.699 -5.036 42.648 1.00 51.59 196 GLU B N 1
ATOM 3070 C CA . GLU B 1 220 ? -19.212 -4.939 44.022 1.00 52.98 196 GLU B CA 1
ATOM 3071 C C . GLU B 1 220 ? -18.093 -5.941 44.276 1.00 53.56 196 GLU B C 1
ATOM 3072 O O . GLU B 1 220 ? -17.095 -5.619 44.926 1.00 60.60 196 GLU B O 1
ATOM 3074 N N . ALA B 1 221 ? -18.257 -7.170 43.791 1.00 48.35 197 ALA B N 1
ATOM 3075 C CA . ALA B 1 221 ? -17.175 -8.142 43.855 1.00 55.18 197 ALA B CA 1
ATOM 3076 C C . ALA B 1 221 ? -15.953 -7.684 43.068 1.00 58.95 197 ALA B C 1
ATOM 3077 O O . ALA B 1 221 ? -14.818 -7.980 43.460 1.00 64.25 197 ALA B O 1
ATOM 3079 N N . ALA B 1 222 ? -16.149 -6.957 41.965 1.00 50.81 198 ALA B N 1
ATOM 3080 C CA . ALA B 1 222 ? -14.989 -6.512 41.200 1.00 51.94 198 ALA B CA 1
ATOM 3081 C C . ALA B 1 222 ? -14.210 -5.434 41.941 1.00 51.58 198 ALA B C 1
ATOM 3082 O O . ALA B 1 222 ? -12.979 -5.369 41.826 1.00 54.18 198 ALA B O 1
ATOM 3084 N N . GLU B 1 223 ? -14.900 -4.607 42.731 1.00 55.50 199 GLU B N 1
ATOM 3085 C CA . GLU B 1 223 ? -14.264 -3.483 43.404 1.00 60.53 199 GLU B CA 1
ATOM 3086 C C . GLU B 1 223 ? -13.379 -3.921 44.568 1.00 61.15 199 GLU B C 1
ATOM 3087 O O . GLU B 1 223 ? -12.508 -3.153 44.995 1.00 68.78 199 GLU B O 1
ATOM 3089 N N . ARG B 1 224 ? -13.573 -5.130 45.077 1.00 55.97 200 ARG B N 1
ATOM 3090 C CA . ARG B 1 224 ? -12.787 -5.654 46.180 1.00 67.03 200 ARG B CA 1
ATOM 3091 C C . ARG B 1 224 ? -11.795 -6.713 45.730 1.00 72.76 200 ARG B C 1
ATOM 3092 O O . ARG B 1 224 ? -11.091 -7.279 46.572 1.00 75.99 200 ARG B O 1
ATOM 3100 N N . ALA B 1 225 ? -11.728 -7.004 44.433 1.00 67.08 201 ALA B N 1
ATOM 3101 C CA . ALA B 1 225 ? -10.876 -8.072 43.941 1.00 59.68 201 ALA B CA 1
ATOM 3102 C C . ALA B 1 225 ? -9.436 -7.596 43.858 1.00 71.14 201 ALA B C 1
ATOM 3103 O O . ALA B 1 225 ? -9.159 -6.424 43.582 1.00 61.66 201 ALA B O 1
ATOM 3105 N N . GLY B 1 226 ? -8.516 -8.523 44.106 1.00 71.79 202 GLY B N 1
ATOM 3106 C CA . GLY B 1 226 ? -7.116 -8.185 44.211 1.00 74.64 202 GLY B CA 1
ATOM 3107 C C . GLY B 1 226 ? -6.362 -8.208 42.900 1.00 75.24 202 GLY B C 1
ATOM 3108 O O . GLY B 1 226 ? -5.345 -7.521 42.757 1.00 75.33 202 GLY B O 1
ATOM 3109 N N . ASP B 1 227 ? -6.835 -8.992 41.936 1.00 66.07 203 ASP B N 1
ATOM 3110 C CA . ASP B 1 227 ? -6.106 -9.107 40.687 1.00 69.92 203 ASP B CA 1
ATOM 3111 C C . ASP B 1 227 ? -7.021 -8.817 39.503 1.00 63.87 203 ASP B C 1
ATOM 3112 O O . ASP B 1 227 ? -8.230 -9.025 39.583 1.00 56.53 203 ASP B O 1
ATOM 3117 N N . PRO B 1 228 ? -6.456 -8.334 38.397 1.00 71.61 204 PRO B N 1
ATOM 3118 C CA . PRO B 1 228 ? -7.305 -8.015 37.237 1.00 65.19 204 PRO B CA 1
ATOM 3119 C C . PRO B 1 228 ? -7.981 -9.229 36.633 1.00 60.52 204 PRO B C 1
ATOM 3120 O O . PRO B 1 228 ? -9.083 -9.094 36.086 1.00 55.12 204 PRO B O 1
ATOM 3124 N N . ALA B 1 229 ? -7.364 -10.410 36.718 1.00 57.00 205 ALA B N 1
ATOM 3125 C CA . ALA B 1 229 ? -7.987 -11.606 36.156 1.00 61.43 205 ALA B CA 1
ATOM 3126 C C . ALA B 1 229 ? -9.322 -11.910 36.829 1.00 57.09 205 ALA B C 1
ATOM 3127 O O . ALA B 1 229 ? -10.260 -12.385 36.176 1.00 56.16 205 ALA B O 1
ATOM 3129 N N . LYS B 1 230 ? -9.430 -11.644 38.137 1.00 55.96 206 LYS B N 1
ATOM 3130 C CA . LYS B 1 230 ? -10.688 -11.916 38.833 1.00 60.91 206 LYS B CA 1
ATOM 3131 C C . LYS B 1 230 ? -11.729 -10.856 38.502 1.00 52.83 206 LYS B C 1
ATOM 3132 O O . LYS B 1 230 ? -12.915 -11.169 38.320 1.00 52.79 206 LYS B O 1
ATOM 3134 N N . ILE B 1 231 ? -11.295 -9.597 38.426 1.00 49.96 207 ILE B N 1
ATOM 3135 C CA . ILE B 1 231 ? -12.159 -8.518 37.962 1.00 52.03 207 ILE B CA 1
ATOM 3136 C C . ILE B 1 231 ? -12.745 -8.862 36.596 1.00 51.47 207 ILE B C 1
ATOM 3137 O O . ILE B 1 231 ? -13.962 -8.823 36.401 1.00 46.64 207 ILE B O 1
ATOM 3142 N N . LEU B 1 232 ? -11.883 -9.227 35.639 1.00 47.28 208 LEU B N 1
ATOM 3143 C CA . LEU B 1 232 ? -12.364 -9.542 34.294 1.00 52.28 208 LEU B CA 1
ATOM 3144 C C . LEU B 1 232 ? -13.438 -10.625 34.316 1.00 41.88 208 LEU B C 1
ATOM 3145 O O . LEU B 1 232 ? -14.447 -10.523 33.607 1.00 45.94 208 LEU B O 1
ATOM 3150 N N . LEU B 1 233 ? -13.242 -11.666 35.128 1.00 50.17 209 LEU B N 1
ATOM 3151 C CA . LEU B 1 233 ? -14.197 -12.770 35.179 1.00 49.24 209 LEU B CA 1
ATOM 3152 C C . LEU B 1 233 ? -15.565 -12.307 35.668 1.00 49.71 209 LEU B C 1
ATOM 3153 O O . LEU B 1 233 ? -16.597 -12.700 35.113 1.00 48.45 209 LEU B O 1
ATOM 3158 N N . TYR B 1 234 ? -15.597 -11.473 36.705 1.00 51.64 210 TYR B N 1
ATOM 3159 C CA . TYR B 1 234 ? -16.874 -10.939 37.156 1.00 53.52 210 TYR B CA 1
ATOM 3160 C C . TYR B 1 234 ? -17.503 -10.050 36.091 1.00 48.92 210 TYR B C 1
ATOM 3161 O O . TYR B 1 234 ? -18.713 -10.106 35.876 1.00 45.57 210 TYR B O 1
ATOM 3170 N N . VAL B 1 235 ? -16.704 -9.217 35.417 1.00 44.76 211 VAL B N 1
ATOM 3171 C CA . VAL B 1 235 ? -17.274 -8.337 34.398 1.00 43.33 211 VAL B CA 1
ATOM 3172 C C . VAL B 1 235 ? -17.834 -9.143 33.221 1.00 38.09 211 VAL B C 1
ATOM 3173 O O . VAL B 1 235 ? -18.881 -8.793 32.662 1.00 47.34 211 VAL B O 1
ATOM 3177 N N . ILE B 1 236 ? -17.168 -10.235 32.828 1.00 42.88 212 ILE B N 1
ATOM 3178 C CA . ILE B 1 236 ? -17.699 -11.057 31.731 1.00 45.51 212 ILE B CA 1
ATOM 3179 C C . ILE B 1 236 ? -18.986 -11.766 32.155 1.00 48.33 212 ILE B C 1
ATOM 3180 O O . ILE B 1 236 ? -19.942 -11.874 31.372 1.00 47.22 212 ILE B O 1
ATOM 3185 N N . ARG B 1 237 ? -19.045 -12.241 33.403 1.00 52.22 213 ARG B N 1
ATOM 3186 C CA . ARG B 1 237 ? -20.297 -12.795 33.911 1.00 49.14 213 ARG B CA 1
ATOM 3187 C C . ARG B 1 237 ? -21.426 -11.777 33.821 1.00 44.62 213 ARG B C 1
ATOM 3188 O O . ARG B 1 237 ? -22.548 -12.114 33.424 1.00 41.81 213 ARG B O 1
ATOM 3196 N N . ALA B 1 238 ? -21.146 -10.517 34.173 1.00 48.72 214 ALA B N 1
ATOM 3197 C CA . ALA B 1 238 ? -22.193 -9.500 34.152 1.00 44.24 214 ALA B CA 1
ATOM 3198 C C . ALA B 1 238 ? -22.599 -9.130 32.727 1.00 47.05 214 ALA B C 1
ATOM 3199 O O . ALA B 1 238 ? -23.783 -8.886 32.455 1.00 41.68 214 ALA B O 1
ATOM 3201 N N . LEU B 1 239 ? -21.626 -9.032 31.818 1.00 48.99 215 LEU B N 1
ATOM 3202 C CA . LEU B 1 239 ? -21.933 -8.758 30.415 1.00 43.75 215 LEU B CA 1
ATOM 3203 C C . LEU B 1 239 ? -22.793 -9.856 29.822 1.00 42.35 215 LEU B C 1
ATOM 3204 O O . LEU B 1 239 ? -23.757 -9.581 29.103 1.00 51.49 215 LEU B O 1
ATOM 3209 N N . LEU B 1 240 ? -22.432 -11.111 30.094 1.00 47.13 216 LEU B N 1
ATOM 3210 C CA . LEU B 1 240 ? -23.228 -12.241 29.641 1.00 44.24 216 LEU B CA 1
ATOM 3211 C C . LEU B 1 240 ? -24.669 -12.109 30.119 1.00 53.44 216 LEU B C 1
ATOM 3212 O O . LEU B 1 240 ? -25.615 -12.271 29.335 1.00 49.68 216 LEU B O 1
ATOM 3215 N N . LEU B 1 241 ? -24.853 -11.740 31.388 1.00 46.85 217 LEU B N 1
ATOM 3216 C CA . LEU B 1 241 ? -26.195 -11.538 31.917 1.00 44.63 217 LEU B CA 1
ATOM 3217 C C . LEU B 1 241 ? -26.916 -10.414 31.174 1.00 52.45 217 LEU B C 1
ATOM 3218 O O . LEU B 1 241 ? -28.093 -10.545 30.828 1.00 50.29 217 LEU B O 1
ATOM 3223 N N . ALA B 1 242 ? -26.230 -9.295 30.922 1.00 50.81 218 ALA B N 1
ATOM 3224 C CA . ALA B 1 242 ? -26.875 -8.196 30.212 1.00 45.47 218 ALA B CA 1
ATOM 3225 C C . ALA B 1 242 ? -27.169 -8.571 28.771 1.00 47.52 218 ALA B C 1
ATOM 3226 O O . ALA B 1 242 ? -28.236 -8.233 28.240 1.00 54.13 218 ALA B O 1
ATOM 3228 N N . MET B 1 243 ? -26.240 -9.281 28.130 1.00 49.42 219 MET B N 1
ATOM 3229 C CA . MET B 1 243 ? -26.427 -9.688 26.741 1.00 49.61 219 MET B CA 1
ATOM 3230 C C . MET B 1 243 ? -27.602 -10.649 26.596 1.00 52.92 219 MET B C 1
ATOM 3231 O O . MET B 1 243 ? -28.353 -10.576 25.616 1.00 51.04 219 MET B O 1
ATOM 3236 N N . GLU B 1 244 ? -27.763 -11.576 27.545 1.00 53.30 220 GLU B N 1
ATOM 3237 C CA . GLU B 1 244 ? -28.940 -12.442 27.536 1.00 53.31 220 GLU B CA 1
ATOM 3238 C C . GLU B 1 244 ? -30.224 -11.626 27.570 1.00 54.48 220 GLU B C 1
ATOM 3239 O O . GLU B 1 244 ? -31.203 -11.967 26.897 1.00 55.67 220 GLU B O 1
ATOM 3245 N N . LEU B 1 245 ? -30.247 -10.552 28.362 1.00 51.41 221 LEU B N 1
ATOM 3246 C CA . LEU B 1 245 ? -31.416 -9.681 28.375 1.00 53.43 221 LEU B CA 1
ATOM 3247 C C . LEU B 1 245 ? -31.598 -8.994 27.024 1.00 61.91 221 LEU B C 1
ATOM 3248 O O . LEU B 1 245 ? -32.714 -8.942 26.494 1.00 63.54 221 LEU B O 1
ATOM 3253 N N . LYS B 1 246 ? -30.506 -8.485 26.439 1.00 63.84 222 LYS B N 1
ATOM 3254 C CA . LYS B 1 246 ? -30.613 -7.752 25.180 1.00 57.71 222 LYS B CA 1
ATOM 3255 C C . LYS B 1 246 ? -31.140 -8.646 24.067 1.00 59.86 222 LYS B C 1
ATOM 3256 O O . LYS B 1 246 ? -31.946 -8.209 23.239 1.00 64.16 222 LYS B O 1
ATOM 3262 N N . PHE B 1 247 ? -30.704 -9.902 24.032 1.00 57.83 223 PHE B N 1
ATOM 3263 C CA . PHE B 1 247 ? -31.223 -10.830 23.039 1.00 63.09 223 PHE B CA 1
ATOM 3264 C C . PHE B 1 247 ? -32.633 -11.311 23.354 1.00 67.18 223 PHE B C 1
ATOM 3265 O O . PHE B 1 247 ? -33.276 -11.908 22.482 1.00 72.28 223 PHE B O 1
ATOM 3273 N N . ALA B 1 248 ? -33.129 -11.070 24.569 1.00 67.66 224 ALA B N 1
ATOM 3274 C CA . ALA B 1 248 ? -34.517 -11.400 24.872 1.00 67.22 224 ALA B CA 1
ATOM 3275 C C . ALA B 1 248 ? -35.484 -10.454 24.166 1.00 67.62 224 ALA B C 1
ATOM 3276 O O . ALA B 1 248 ? -36.576 -10.873 23.764 1.00 79.19 224 ALA B O 1
ATOM 3278 N N . TYR B 1 249 ? -35.107 -9.189 24.003 1.00 67.55 225 TYR B N 1
ATOM 3279 C CA . TYR B 1 249 ? -35.910 -8.236 23.244 1.00 70.79 225 TYR B CA 1
ATOM 3280 C C . TYR B 1 249 ? -35.137 -7.743 22.018 1.00 73.98 225 TYR B C 1
ATOM 3281 O O . TYR B 1 249 ? -35.477 -8.060 20.874 1.00 77.42 225 TYR B O 1
#

Solvent-accessible surface area: 18669 Å² total; per-residue (Å²): 128,92,27,84,110,10,16,55,64,0,41,64,23,1,73,41,5,20,57,95,6,61,89,107,53,86,98,84,44,19,4,87,34,0,35,13,0,8,21,0,1,56,0,0,31,16,4,41,55,23,82,25,2,72,75,109,88,7,52,99,41,0,55,64,1,0,45,74,0,9,176,4,0,25,61,0,4,98,57,1,73,213,31,66,65,89,100,37,24,29,57,12,1,84,1,0,19,48,0,0,67,0,0,18,9,0,39,57,5,9,66,35,46,124,77,46,113,32,112,57,2,56,125,35,1,60,44,0,8,59,19,0,76,84,8,0,34,45,0,56,149,20,66,73,26,96,37,0,40,58,23,0,37,0,0,26,10,0,5,30,1,1,57,4,2,18,102,0,38,47,0,33,110,81,6,132,75,107,82,14,58,131,47,0,98,73,9,2,55,93,0,69,57,31,4,108,36,1,65,90,30,69,78,45,14,43,6,0,26,55,1,0,78,0,3,25,54,0,0,84,1,13,23,57,66,138,131,44,98,70,13,20,60,45,0,33,44,6,0,50,64,5,11,96,50,5,90,184,27,67,77,97,66,79,36,7,58,13,0,38,12,0,8,20,0,2,64,0,0,31,12,0,42,65,7,44,23,0,95,94,111,102,5,45,85,33,0,46,115,4,0,83,50,0,13,51,4,0,45,84,11,9,59,44,2,79,188,36,69,79,74,75,40,17,27,54,18,0,86,5,0,18,49,1,0,72,0,0,22,26,0,48,65,1,23,52,15,40,92,107,43,98,22,113,82,7,63,81,24,3,56,53,6,4,64,18,0,30,62,9,0,54,47,0,64,90,36,43,74,36,83,30,13,43,42,22,0,38,0,0,22,9,1,1,37,0,2,54,1,20,6,107,0,10,74,39,51,91,92,34,106,52,115,70,30,23,59,69,0,55,94,14,15,106,61,0,82,67,31,22,47,17,3,66,187,29,85,68,42,12,31,14,0,24,60,1,0,84,0,2,24,61,0,0,88,8,18,29,74,108

Sequence (450 aa):
PELDELWKRVKKLVTELLEQAERAGDPEEIFKLLEVAAALVFLAEMFLRLAAIQEKATDPEIQELAERVLRLIKRLLEEAERAGDPRRIRELVEVASQLAFLLELFYRLKEIQERATDPEIQELAERVLRLIKKLLKAAEEAGDPRKIHKLVFVAIVLLFLLQTFYRLKEIQEKATDPEIQRKAQEVLEKIKRLLEAAERAGDPAKILLYVIRALLLAMELKFAYRELDELWKRVKKLVTELLEQAERAGDPEEIFKLLEVAAALVFLAEMFLRLAAIQEKATDPEIQELAERVLRLIKRLLEEAERAGDPRRIRELVEVASQLAFLLELFYRLKEIQERATDPEIQELAERVLRLIKKLLKAAEEAGDPRKIHKLVFVAIVLLFLLQTFYRLKEIQEKATDPEIQRKAQEVLEKIKRLLEAAERAGDPAKILLYVIRALLLAMELKFAY